Protein 4CVZ (pdb70)

InterPro domains:
  IPR001039 MHC class I alpha chain, alpha1 alpha2 domains [PR01638] (79-108)
  IPR001039 MHC class I alpha chain, alpha1 alpha2 domains [PR01638] (110-126)
  IPR001039 MHC class I alpha chain, alpha1 alpha2 domains [PR01638] (130-147)
  IPR001039 MHC class I alpha chain, alpha1 alpha2 domains [PR01638] (175-193)
  IPR003006 Immunoglobulin/major histocompatibility complex, conserved site [PS00290] (274-280)
  IPR003597 Immunoglobulin C1-set [PF07654] (217-283)
  IPR003597 Immunoglobulin C1-set [SM00407] (215-286)
  IPR007110 Immunoglobulin-like domain [PS50835] (203-282)
  IPR011161 MHC class I-like antigen recognition-like [PF00129] (23-197)
  IPR011162 MHC classes I/II-like antigen recognition protein [SSF54452] (21-196)
  IPR013783 Immunoglobulin-like fold [G3DSA:2.60.40.10] (200-289)
  IPR036179 Immunoglobulin-like domain superfamily [SSF48726] (212-293)
  IPR037055 MHC class I-like antigen recognition-like superfamily [G3DSA:3.30.500.10] (20-199)
  IPR050208 Antigen-presenting and immune regulatory MHC class I-related [PTHR16675] (13-325)

CATH classification: 3.30.500.10 (+1 more: 2.60.40.10)

Structure (mmCIF, N/CA/C/O backbone):
data_4CVZ
#
_entry.id   4CVZ
#
_cell.length_a   60.520
_cell.length_b   69.030
_cell.length_c   93.740
_cell.angle_alpha   90.00
_cell.angle_beta   90.00
_cell.angle_gamma   90.00
#
_symmetry.space_group_name_H-M   'P 21 21 21'
#
loop_
_entity.id
_entity.type
_entity.pdbx_description
1 polymer 'MAJOR HISTOCOMPATIBILITY COMPLEX CLASS I GLYCOPROTEIN HAPLOTYPE B21'
2 polymer BETA-2-MICROGLOBULIN
3 polymer PEPTIDE
4 non-polymer 1,2-ETHANEDIOL
5 water water
#
loop_
_atom_site.group_PDB
_atom_site.id
_atom_site.type_symbol
_atom_site.label_atom_id
_atom_site.label_alt_id
_atom_site.label_comp_id
_atom_site.label_asym_id
_atom_site.label_entity_id
_atom_site.label_seq_id
_atom_site.pdbx_PDB_ins_code
_atom_site.Cartn_x
_atom_site.Cartn_y
_atom_site.Cartn_z
_atom_site.occupancy
_atom_site.B_iso_or_equiv
_atom_site.auth_seq_id
_atom_site.auth_comp_id
_atom_site.auth_asym_id
_atom_site.auth_atom_id
_atom_site.pdbx_PDB_model_num
ATOM 1 N N . LEU A 1 23 ? 19.960 -5.234 14.746 1.00 26.42 2 LEU A N 1
ATOM 2 C CA . LEU A 1 23 ? 20.284 -3.829 14.973 1.00 26.16 2 LEU A CA 1
ATOM 3 C C . LEU A 1 23 ? 21.523 -3.404 14.170 1.00 29.37 2 LEU A C 1
ATOM 4 O O . LEU A 1 23 ? 21.414 -2.525 13.312 1.00 29.14 2 LEU A O 1
ATOM 9 N N . HIS A 1 24 ? 22.686 -4.029 14.440 1.00 25.12 3 HIS A N 1
ATOM 10 C CA . HIS A 1 24 ? 23.946 -3.722 13.758 1.00 24.45 3 HIS A CA 1
ATOM 11 C C . HIS A 1 24 ? 24.398 -4.868 12.864 1.00 27.31 3 HIS A C 1
ATOM 12 O O . HIS A 1 24 ? 24.363 -6.027 13.283 1.00 26.80 3 HIS A O 1
ATOM 19 N N . THR A 1 25 ? 24.795 -4.545 11.617 1.00 23.27 4 THR A N 1
ATOM 20 C CA . THR A 1 25 ? 25.223 -5.529 10.617 1.00 22.81 4 THR A CA 1
ATOM 21 C C . THR A 1 25 ? 26.494 -5.116 9.870 1.00 25.90 4 THR A C 1
ATOM 22 O O . THR A 1 25 ? 26.690 -3.933 9.579 1.00 25.20 4 THR A O 1
ATOM 26 N N . LEU A 1 26 ? 27.341 -6.108 9.543 1.00 22.08 5 LEU A N 1
ATOM 27 C CA . LEU A 1 26 ? 28.559 -5.947 8.747 1.00 21.75 5 LEU A CA 1
ATOM 28 C C . LEU A 1 26 ? 28.425 -6.889 7.552 1.00 25.32 5 LEU A C 1
ATOM 29 O O . LEU A 1 26 ? 28.152 -8.074 7.743 1.00 24.76 5 LEU A O 1
ATOM 34 N N . ARG A 1 27 ? 28.548 -6.354 6.325 1.00 21.82 6 ARG A N 1
ATOM 35 C CA . ARG A 1 27 ? 28.394 -7.145 5.102 1.00 21.52 6 ARG A CA 1
ATOM 36 C C . ARG A 1 27 ? 29.506 -6.909 4.090 1.00 24.68 6 ARG A C 1
ATOM 37 O O . ARG A 1 27 ? 29.818 -5.761 3.776 1.00 24.25 6 ARG A O 1
ATOM 45 N N . TYR A 1 28 ? 30.082 -8.001 3.561 1.00 20.69 7 TYR A N 1
ATOM 46 C CA . TYR A 1 28 ? 31.106 -7.959 2.520 1.00 20.13 7 TYR A CA 1
ATOM 47 C C . TYR A 1 28 ? 30.552 -8.619 1.265 1.00 23.84 7 TYR A C 1
ATOM 48 O O . TYR A 1 28 ? 30.328 -9.831 1.236 1.00 23.29 7 TYR A O 1
ATOM 57 N N . ILE A 1 29 ? 30.256 -7.785 0.258 1.00 20.57 8 ILE A N 1
ATOM 58 C CA . ILE A 1 29 ? 29.651 -8.165 -1.019 1.00 20.46 8 ILE A CA 1
ATOM 59 C C . ILE A 1 29 ? 30.740 -8.299 -2.097 1.00 24.45 8 ILE A C 1
ATOM 60 O O . ILE A 1 29 ? 31.311 -7.293 -2.520 1.00 23.98 8 ILE A O 1
ATOM 65 N N . ARG A 1 30 ? 31.034 -9.547 -2.516 1.00 21.27 9 ARG A N 1
ATOM 66 C CA . ARG A 1 30 ? 32.050 -9.856 -3.532 1.00 21.18 9 ARG A CA 1
ATOM 67 C C . ARG A 1 30 ? 31.424 -10.422 -4.805 1.00 25.20 9 ARG A C 1
ATOM 68 O O . ARG A 1 30 ? 30.552 -11.291 -4.730 1.00 24.71 9 ARG A O 1
ATOM 76 N N . THR A 1 31 ? 31.894 -9.948 -5.974 1.00 21.98 10 THR A N 1
ATOM 77 C CA . THR A 1 31 ? 31.416 -10.393 -7.285 1.00 21.86 10 THR A CA 1
ATOM 78 C C . THR A 1 31 ? 32.587 -10.661 -8.235 1.00 25.80 10 THR A C 1
ATOM 79 O O . THR A 1 31 ? 33.442 -9.794 -8.414 1.00 25.25 10 THR A O 1
ATOM 83 N N . ALA A 1 32 ? 32.607 -11.859 -8.849 1.00 22.67 11 ALA A N 1
ATOM 84 C CA . ALA A 1 32 ? 33.603 -12.288 -9.834 1.00 22.59 11 ALA A CA 1
ATOM 85 C C . ALA A 1 32 ? 32.858 -12.572 -11.143 1.00 26.88 11 ALA A C 1
ATOM 86 O O . ALA A 1 32 ? 31.961 -13.419 -11.169 1.00 26.37 11 ALA A O 1
ATOM 88 N N . MET A 1 33 ? 33.192 -11.826 -12.212 1.00 23.89 12 MET A N 1
ATOM 89 C CA . MET A 1 33 ? 32.513 -11.922 -13.510 1.00 24.01 12 MET A CA 1
ATOM 90 C C . MET A 1 33 ? 33.422 -12.315 -14.672 1.00 28.86 12 MET A C 1
ATOM 91 O O . MET A 1 33 ? 34.597 -11.946 -14.695 1.00 28.55 12 MET A O 1
ATOM 96 N N . THR A 1 34 ? 32.851 -13.030 -15.660 1.00 25.93 13 THR A N 1
ATOM 97 C CA . THR A 1 34 ? 33.540 -13.443 -16.887 1.00 26.03 13 THR A CA 1
ATOM 98 C C . THR A 1 34 ? 33.270 -12.403 -17.978 1.00 31.04 13 THR A C 1
ATOM 99 O O . THR A 1 34 ? 34.160 -12.096 -18.771 1.00 30.67 13 THR A O 1
ATOM 103 N N . ASP A 1 35 ? 32.033 -11.864 -18.002 1.00 28.52 14 ASP A N 1
ATOM 104 C CA . ASP A 1 35 ? 31.573 -10.853 -18.952 1.00 28.77 14 ASP A CA 1
ATOM 105 C C . ASP A 1 35 ? 31.020 -9.624 -18.183 1.00 33.51 14 ASP A C 1
ATOM 106 O O . ASP A 1 35 ? 29.805 -9.514 -17.983 1.00 33.18 14 ASP A O 1
ATOM 111 N N . PRO A 1 36 ? 31.899 -8.702 -17.711 1.00 30.54 15 PRO A N 1
ATOM 112 C CA . PRO A 1 36 ? 31.400 -7.547 -16.942 1.00 30.50 15 PRO A CA 1
ATOM 113 C C . PRO A 1 36 ? 30.794 -6.408 -17.769 1.00 34.58 15 PRO A C 1
ATOM 114 O O . PRO A 1 36 ? 29.810 -5.805 -17.342 1.00 34.09 15 PRO A O 1
ATOM 118 N N . GLY A 1 37 ? 31.391 -6.120 -18.924 1.00 31.30 16 GLY A N 1
ATOM 119 C CA . GLY A 1 37 ? 30.967 -5.047 -19.816 1.00 31.05 16 GLY A CA 1
ATOM 120 C C . GLY A 1 37 ? 32.118 -4.152 -20.242 1.00 34.64 16 GLY A C 1
ATOM 121 O O . GLY A 1 37 ? 33.219 -4.273 -19.693 1.00 34.28 16 GLY A O 1
ATOM 122 N N . PRO A 1 38 ? 31.911 -3.235 -21.221 1.00 30.87 17 PRO A N 1
ATOM 123 C CA . PRO A 1 38 ? 33.027 -2.376 -21.660 1.00 30.50 17 PRO A CA 1
ATOM 124 C C . PRO A 1 38 ? 33.425 -1.292 -20.656 1.00 33.80 17 PRO A C 1
ATOM 125 O O . PRO A 1 38 ? 32.581 -0.513 -20.206 1.00 33.52 17 PRO A O 1
ATOM 129 N N . GLY A 1 39 ? 34.711 -1.279 -20.307 1.00 29.71 18 GLY A N 1
ATOM 130 C CA . GLY A 1 39 ? 35.303 -0.338 -19.360 1.00 29.19 18 GLY A CA 1
ATOM 131 C C . GLY A 1 39 ? 34.845 -0.522 -17.925 1.00 32.17 18 GLY A C 1
ATOM 132 O O . GLY A 1 39 ? 34.849 0.437 -17.148 1.00 31.64 18 GLY A O 1
ATOM 133 N N . LEU A 1 40 ? 34.449 -1.759 -17.566 1.00 27.98 19 LEU A N 1
ATOM 134 C CA . LEU A 1 40 ? 33.958 -2.117 -16.234 1.00 27.41 19 LEU A CA 1
ATOM 135 C C . LEU A 1 40 ? 34.811 -3.227 -15.589 1.00 30.39 19 LEU A C 1
ATOM 136 O O . LEU A 1 40 ? 35.247 -4.134 -16.303 1.00 30.08 19 LEU A O 1
ATOM 141 N N . PRO A 1 41 ? 35.061 -3.186 -14.253 1.00 26.11 20 PRO A N 1
ATOM 142 C CA . PRO A 1 41 ? 35.891 -4.237 -13.632 1.00 25.60 20 PRO A CA 1
ATOM 143 C C . PRO A 1 41 ? 35.189 -5.586 -13.486 1.00 28.66 20 PRO A C 1
ATOM 144 O O . PRO A 1 41 ? 33.990 -5.633 -13.210 1.00 28.30 20 PRO A O 1
ATOM 148 N N . TRP A 1 42 ? 35.942 -6.683 -13.673 1.00 24.59 21 TRP A N 1
ATOM 149 C CA . TRP A 1 42 ? 35.420 -8.045 -13.562 1.00 24.04 21 TRP A CA 1
ATOM 150 C C . TRP A 1 42 ? 35.230 -8.474 -12.101 1.00 26.67 21 TRP A C 1
ATOM 151 O O . TRP A 1 42 ? 34.365 -9.304 -11.820 1.00 25.92 21 TRP A O 1
ATOM 162 N N . PHE A 1 43 ? 36.058 -7.932 -11.183 1.00 22.55 22 PHE A N 1
ATOM 163 C CA . PHE A 1 43 ? 35.986 -8.229 -9.753 1.00 22.11 22 PHE A CA 1
ATOM 164 C C . PHE A 1 43 ? 35.672 -6.969 -8.950 1.00 25.82 22 PHE A C 1
ATOM 165 O O . PHE A 1 43 ? 36.352 -5.953 -9.106 1.00 25.12 22 PHE A O 1
ATOM 173 N N . VAL A 1 44 ? 34.625 -7.038 -8.106 1.00 22.46 23 VAL A N 1
ATOM 174 C CA . VAL A 1 44 ? 34.161 -5.935 -7.255 1.00 22.19 23 VAL A CA 1
ATOM 175 C C . VAL A 1 44 ? 33.902 -6.457 -5.832 1.00 25.55 23 VAL A C 1
ATOM 176 O O . VAL A 1 44 ? 33.166 -7.431 -5.661 1.00 25.09 23 VAL A O 1
ATOM 180 N N . ASP A 1 45 ? 34.506 -5.804 -4.822 1.00 21.73 24 ASP A N 1
ATOM 181 C CA . ASP A 1 45 ? 34.313 -6.127 -3.408 1.00 21.34 24 ASP A CA 1
ATOM 182 C C . ASP A 1 45 ? 33.931 -4.859 -2.645 1.00 24.59 24 ASP A C 1
ATOM 183 O O . ASP A 1 45 ? 34.701 -3.896 -2.622 1.00 24.21 24 ASP A O 1
ATOM 188 N N . VAL A 1 46 ? 32.733 -4.857 -2.041 1.00 20.52 25 VAL A N 1
ATOM 189 C CA . VAL A 1 46 ? 32.211 -3.706 -1.299 1.00 20.04 25 VAL A CA 1
ATOM 190 C C . VAL A 1 46 ? 31.765 -4.076 0.121 1.00 23.20 25 VAL A C 1
ATOM 191 O O . VAL A 1 46 ? 31.138 -5.116 0.329 1.00 22.71 25 VAL A O 1
ATOM 195 N N . GLY A 1 47 ? 32.105 -3.209 1.074 1.00 19.23 26 GLY A N 1
ATOM 196 C CA . GLY A 1 47 ? 31.773 -3.368 2.485 1.00 18.87 26 GLY A CA 1
ATOM 197 C C . GLY A 1 47 ? 30.645 -2.463 2.935 1.00 22.38 26 GLY A C 1
ATOM 198 O O . GLY A 1 47 ? 30.553 -1.316 2.488 1.00 21.84 26 GLY A O 1
ATOM 199 N N . TYR A 1 48 ? 29.790 -2.969 3.845 1.00 18.81 27 TYR A N 1
ATOM 200 C CA . TYR A 1 48 ? 28.639 -2.239 4.379 1.00 18.52 27 TYR A CA 1
ATOM 201 C C . TYR A 1 48 ? 28.526 -2.340 5.899 1.00 22.98 27 TYR A C 1
ATOM 202 O O . TYR A 1 48 ? 28.683 -3.427 6.460 1.00 22.37 27 TYR A O 1
ATOM 211 N N . VAL A 1 49 ? 28.224 -1.205 6.555 1.00 20.23 28 VAL A N 1
ATOM 212 C CA . VAL A 1 49 ? 27.989 -1.107 8.000 1.00 20.30 28 VAL A CA 1
ATOM 213 C C . VAL A 1 49 ? 26.574 -0.537 8.154 1.00 24.86 28 VAL A C 1
ATOM 214 O O . VAL A 1 49 ? 26.332 0.612 7.773 1.00 24.49 28 VAL A O 1
ATOM 218 N N . ASP A 1 50 ? 25.637 -1.371 8.662 1.00 21.89 29 ASP A N 1
ATOM 219 C CA . ASP A 1 50 ? 24.210 -1.063 8.858 1.00 21.87 29 ASP A CA 1
ATOM 220 C C . ASP A 1 50 ? 23.510 -0.668 7.532 1.00 25.95 29 ASP A C 1
ATOM 221 O O . ASP A 1 50 ? 22.592 0.160 7.521 1.00 25.34 29 ASP A O 1
ATOM 226 N N . GLY A 1 51 ? 23.956 -1.291 6.438 1.00 22.78 30 GLY A N 1
ATOM 227 C CA . GLY A 1 51 ? 23.441 -1.070 5.091 1.00 22.62 30 GLY A CA 1
ATOM 228 C C . GLY A 1 51 ? 24.065 0.098 4.351 1.00 26.42 30 GLY A C 1
ATOM 229 O O . GLY A 1 51 ? 23.644 0.409 3.234 1.00 26.01 30 GLY A O 1
ATOM 230 N N . GLU A 1 52 ? 25.073 0.754 4.963 1.00 22.99 31 GLU A N 1
ATOM 231 C CA . GLU A 1 52 ? 25.763 1.908 4.379 1.00 22.79 31 GLU A CA 1
ATOM 232 C C . GLU A 1 52 ? 27.188 1.568 3.953 1.00 26.41 31 GLU A C 1
ATOM 233 O O . GLU A 1 52 ? 27.947 0.995 4.737 1.00 25.87 31 GLU A O 1
ATOM 239 N N . LEU A 1 53 ? 27.544 1.936 2.707 1.00 22.91 32 LEU A N 1
ATOM 240 C CA . LEU A 1 53 ? 28.851 1.705 2.088 1.00 22.68 32 LEU A CA 1
ATOM 241 C C . LEU A 1 53 ? 29.977 2.451 2.818 1.00 26.35 32 LEU A C 1
ATOM 242 O O . LEU A 1 53 ? 29.844 3.645 3.096 1.00 26.04 32 LEU A O 1
ATOM 247 N N . PHE A 1 54 ? 31.078 1.738 3.123 1.00 22.54 33 PHE A N 1
ATOM 248 C CA . PHE A 1 54 ? 32.246 2.287 3.821 1.00 22.25 33 PHE A CA 1
ATOM 249 C C . PHE A 1 54 ? 33.569 1.804 3.210 1.00 26.47 33 PHE A C 1
ATOM 250 O O . PHE A 1 54 ? 34.575 2.507 3.292 1.00 26.11 33 PHE A O 1
ATOM 258 N N . MET A 1 55 ? 33.560 0.595 2.623 1.00 23.29 34 MET A N 1
ATOM 259 C CA . MET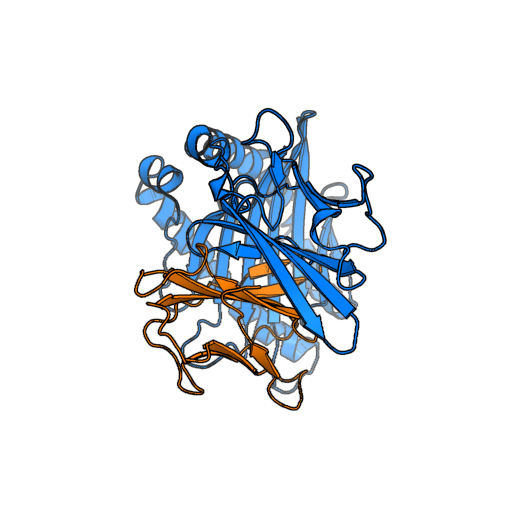 A 1 55 ? 34.721 -0.054 2.017 1.00 23.12 34 MET A CA 1
ATOM 260 C C . MET A 1 55 ? 34.453 -0.346 0.534 1.00 26.76 34 MET A C 1
ATOM 261 O O . MET A 1 55 ? 33.340 -0.735 0.175 1.00 26.17 34 MET A O 1
ATOM 266 N N . HIS A 1 56 ? 35.480 -0.163 -0.318 1.00 23.42 35 HIS A N 1
ATOM 267 C CA . HIS A 1 56 ? 35.389 -0.410 -1.758 1.00 23.25 35 HIS A CA 1
ATOM 268 C C . HIS A 1 56 ? 36.691 -0.943 -2.364 1.00 26.60 35 HIS A C 1
ATOM 269 O O . HIS A 1 56 ? 37.778 -0.482 -2.011 1.00 26.07 35 HIS A O 1
ATOM 276 N N . TYR A 1 57 ? 36.558 -1.908 -3.292 1.00 23.03 36 TYR A N 1
ATOM 277 C CA . TYR A 1 57 ? 37.647 -2.535 -4.043 1.00 22.73 36 TYR A CA 1
ATOM 278 C C . TYR A 1 57 ? 37.154 -2.960 -5.429 1.00 26.60 36 TYR A C 1
ATOM 279 O O . TYR A 1 57 ? 36.042 -3.475 -5.563 1.00 25.96 36 TYR A O 1
ATOM 288 N N . ASN A 1 58 ? 38.007 -2.772 -6.448 1.00 23.66 37 ASN A N 1
ATOM 289 C CA . ASN A 1 58 ? 37.764 -3.188 -7.830 1.00 23.70 37 ASN A CA 1
ATOM 290 C C . ASN A 1 58 ? 39.067 -3.682 -8.471 1.00 27.81 37 ASN A C 1
ATOM 291 O O . ASN A 1 58 ? 40.152 -3.275 -8.044 1.00 27.37 37 ASN A O 1
ATOM 296 N N . SER A 1 59 ? 38.960 -4.574 -9.476 1.00 24.63 38 SER A N 1
ATOM 297 C CA . SER A 1 59 ? 40.107 -5.170 -10.174 1.00 24.50 38 SER A CA 1
ATOM 298 C C . SER A 1 59 ? 40.928 -4.178 -11.021 1.00 28.72 38 SER A C 1
ATOM 299 O O . SER A 1 59 ? 42.070 -4.486 -11.371 1.00 28.34 38 SER A O 1
ATOM 302 N N . THR A 1 60 ? 40.364 -2.994 -11.331 1.00 25.51 39 THR A N 1
ATOM 303 C CA . THR A 1 60 ? 41.042 -1.953 -12.111 1.00 25.37 39 THR A CA 1
ATOM 304 C C . THR A 1 60 ? 41.977 -1.124 -11.213 1.00 29.17 39 THR A C 1
ATOM 305 O O . THR A 1 60 ? 43.145 -0.939 -11.557 1.00 28.87 39 THR A O 1
ATOM 309 N N . ALA A 1 61 ? 41.462 -0.639 -10.065 1.00 25.53 40 ALA A N 1
ATOM 310 C CA . ALA A 1 61 ? 42.214 0.171 -9.102 1.00 25.24 40 ALA A CA 1
ATOM 311 C C . ALA A 1 61 ? 43.194 -0.657 -8.267 1.00 28.80 40 ALA A C 1
ATOM 312 O O . ALA A 1 61 ? 44.270 -0.157 -7.933 1.00 28.37 40 ALA A O 1
ATOM 314 N N . ARG A 1 62 ? 42.811 -1.912 -7.924 1.00 25.12 41 ARG A N 1
ATOM 315 C CA . ARG A 1 62 ? 43.582 -2.883 -7.127 1.00 24.78 41 ARG A CA 1
ATOM 316 C C . ARG A 1 62 ? 43.939 -2.370 -5.708 1.00 28.37 41 ARG A C 1
ATOM 317 O O . ARG A 1 62 ? 44.971 -2.758 -5.151 1.00 27.99 41 ARG A O 1
ATOM 325 N N . ARG A 1 63 ? 43.064 -1.527 -5.118 1.00 24.68 42 ARG A N 1
ATOM 326 C CA . ARG A 1 63 ? 43.256 -0.954 -3.782 1.00 24.41 42 ARG A CA 1
ATOM 327 C C . ARG A 1 63 ? 41.958 -0.880 -2.974 1.00 27.98 42 ARG A C 1
ATOM 328 O O . ARG A 1 63 ? 40.901 -0.572 -3.529 1.00 27.63 42 ARG A O 1
ATOM 336 N N . ALA A 1 64 ? 42.055 -1.135 -1.655 1.00 24.23 43 ALA A N 1
ATOM 337 C CA . ALA A 1 64 ? 40.937 -1.048 -0.713 1.00 23.88 43 ALA A CA 1
ATOM 338 C C . ALA A 1 64 ? 40.898 0.395 -0.202 1.00 27.45 43 ALA A C 1
ATOM 339 O O . ALA A 1 64 ? 41.855 0.848 0.433 1.00 26.87 43 ALA A O 1
ATOM 341 N N . VAL A 1 65 ? 39.821 1.134 -0.533 1.00 23.93 44 VAL A N 1
ATOM 342 C CA . VAL A 1 65 ? 39.691 2.556 -0.189 1.00 23.68 44 VAL A CA 1
ATOM 343 C C . VAL A 1 65 ? 38.455 2.887 0.682 1.00 27.35 44 VAL A C 1
ATOM 344 O O . VAL A 1 65 ? 37.404 2.265 0.500 1.00 26.83 44 VAL A O 1
ATOM 348 N N . PRO A 1 66 ? 38.545 3.896 1.592 1.00 23.87 45 PRO A N 1
ATOM 349 C CA . PRO A 1 66 ? 37.358 4.277 2.384 1.00 23.63 45 PRO A CA 1
ATOM 350 C C . PRO A 1 66 ? 36.316 5.010 1.539 1.00 27.27 45 PRO A C 1
ATOM 351 O O . PRO A 1 66 ? 36.668 5.609 0.520 1.00 26.62 45 PRO A O 1
ATOM 355 N N . ARG A 1 67 ? 35.039 4.965 1.960 1.00 23.80 46 ARG A N 1
ATOM 356 C CA . ARG A 1 67 ? 33.946 5.625 1.238 1.00 23.61 46 ARG A CA 1
ATOM 357 C C . ARG A 1 67 ? 33.215 6.676 2.079 1.00 27.32 46 ARG A C 1
ATOM 358 O O . ARG A 1 67 ? 32.513 7.522 1.521 1.00 27.03 46 ARG A O 1
ATOM 366 N N . THR A 1 68 ? 33.396 6.633 3.411 1.00 23.68 47 THR A N 1
ATOM 367 C CA . THR A 1 68 ? 32.809 7.591 4.352 1.00 23.34 47 THR A CA 1
ATOM 368 C C . THR A 1 68 ? 33.904 8.287 5.160 1.00 26.84 47 THR A C 1
ATOM 369 O O . THR A 1 68 ? 35.009 7.753 5.289 1.00 26.37 47 THR A O 1
ATOM 373 N N . GLU A 1 69 ? 33.604 9.487 5.686 1.00 23.09 48 GLU A N 1
ATOM 374 C CA . GLU A 1 69 ? 34.550 10.281 6.473 1.00 22.72 48 GLU A CA 1
ATOM 375 C C . GLU A 1 69 ? 34.843 9.688 7.852 1.00 26.07 48 GLU A C 1
ATOM 376 O O . GLU A 1 69 ? 35.950 9.873 8.358 1.00 25.74 48 GLU A O 1
ATOM 382 N N . TRP A 1 70 ? 33.870 8.971 8.451 1.00 22.16 49 TRP A N 1
ATOM 383 C CA . TRP A 1 70 ? 34.033 8.364 9.775 1.00 21.83 49 TRP A CA 1
ATOM 384 C C . TRP A 1 70 ? 34.998 7.172 9.789 1.00 25.33 49 TRP A C 1
ATOM 385 O O . TRP A 1 70 ? 35.645 6.943 10.812 1.00 24.96 49 TRP A O 1
ATOM 396 N N . ILE A 1 71 ? 35.110 6.425 8.673 1.00 21.62 50 ILE A N 1
ATOM 397 C CA . ILE A 1 71 ? 36.026 5.282 8.601 1.00 21.35 50 ILE A CA 1
ATOM 398 C C . ILE A 1 71 ? 37.470 5.748 8.304 1.00 25.02 50 ILE A C 1
ATOM 399 O O . ILE A 1 71 ? 38.401 5.231 8.919 1.00 24.53 50 ILE A O 1
ATOM 404 N N . ALA A 1 72 ? 37.643 6.736 7.402 1.00 21.56 51 ALA A N 1
ATOM 405 C CA . ALA A 1 72 ? 38.948 7.282 7.011 1.00 21.32 51 ALA A CA 1
ATOM 406 C C . ALA A 1 72 ? 39.669 8.009 8.150 1.00 25.18 51 ALA A C 1
ATOM 407 O O . ALA A 1 72 ? 40.890 7.890 8.266 1.00 24.80 51 ALA A O 1
ATOM 409 N N . ALA A 1 73 ? 38.918 8.755 8.980 1.00 21.79 52 ALA A N 1
ATOM 410 C CA . ALA A 1 73 ? 39.455 9.517 10.110 1.00 21.65 52 ALA A CA 1
ATOM 411 C C . ALA A 1 73 ? 39.803 8.638 11.317 1.00 25.62 52 ALA A C 1
ATOM 412 O O . ALA A 1 73 ? 40.614 9.047 12.150 1.00 25.42 52 ALA A O 1
ATOM 414 N N . ASN A 1 74 ? 39.196 7.441 11.413 1.00 22.08 53 ASN A N 1
ATOM 415 C CA . ASN A 1 74 ? 39.416 6.525 12.532 1.00 21.91 53 ASN A CA 1
ATOM 416 C C . ASN A 1 74 ? 40.360 5.352 12.215 1.00 26.06 53 ASN A C 1
ATOM 417 O O . ASN A 1 74 ? 40.722 4.603 13.128 1.00 25.68 53 ASN A O 1
ATOM 422 N N . THR A 1 75 ? 40.783 5.209 10.942 1.00 22.82 54 THR A N 1
ATOM 423 C CA . THR A 1 75 ? 41.717 4.158 10.520 1.00 22.74 54 THR A CA 1
ATOM 424 C C . THR A 1 75 ? 42.962 4.759 9.868 1.00 26.96 54 THR A C 1
ATOM 425 O O . THR A 1 75 ? 42.865 5.775 9.175 1.00 26.64 54 THR A O 1
ATOM 429 N N . ASP A 1 76 ? 44.126 4.121 10.081 1.00 23.66 55 ASP A N 1
ATOM 430 C CA . ASP A 1 76 ? 45.398 4.545 9.492 1.00 23.51 55 ASP A CA 1
ATOM 431 C C . ASP A 1 76 ? 45.642 3.830 8.149 1.00 27.24 55 ASP A C 1
ATOM 432 O O . ASP A 1 76 ? 44.790 3.053 7.709 1.00 26.70 55 ASP A O 1
ATOM 437 N N . GLN A 1 77 ? 46.789 4.106 7.494 1.00 23.76 56 GLN A N 1
ATOM 438 C CA . GLN A 1 77 ? 47.164 3.504 6.210 1.00 23.57 56 GLN A CA 1
ATOM 439 C C . GLN A 1 77 ? 47.474 2.008 6.344 1.00 27.52 56 GLN A C 1
ATOM 440 O O . GLN A 1 77 ? 47.229 1.252 5.402 1.00 27.12 56 GLN A O 1
ATOM 446 N N . GLN A 1 78 ? 47.995 1.587 7.518 1.00 24.14 57 GLN A N 1
ATOM 447 C CA . GLN A 1 78 ? 48.337 0.195 7.838 1.00 23.94 57 GLN A CA 1
ATOM 448 C C . GLN A 1 78 ? 47.105 -0.717 7.795 1.00 27.41 57 GLN A C 1
ATOM 449 O O . GLN A 1 78 ? 47.230 -1.891 7.439 1.00 27.05 57 GLN A O 1
ATOM 455 N N . TYR A 1 79 ? 45.920 -0.166 8.142 1.00 23.50 58 TYR A N 1
ATOM 456 C CA . TYR A 1 79 ? 44.630 -0.858 8.118 1.00 23.05 58 TYR A CA 1
ATOM 457 C C . TYR A 1 79 ? 44.237 -1.170 6.667 1.00 26.45 58 TYR A C 1
ATOM 458 O O . TYR A 1 79 ? 43.896 -2.313 6.360 1.00 25.93 58 TYR A O 1
ATOM 467 N N . TRP A 1 80 ? 44.283 -0.150 5.786 1.00 22.78 59 TRP A N 1
ATOM 468 C CA . TRP A 1 80 ? 43.918 -0.265 4.372 1.00 22.55 59 TRP A CA 1
ATOM 469 C C . TRP A 1 80 ? 44.924 -1.076 3.548 1.00 26.24 59 TRP A C 1
ATOM 470 O O . TRP A 1 80 ? 44.553 -1.594 2.494 1.00 25.71 59 TRP A O 1
ATOM 481 N N . ASP A 1 81 ? 46.174 -1.219 4.041 1.00 22.74 60 ASP A N 1
ATOM 482 C CA . ASP A 1 81 ? 47.214 -2.019 3.387 1.00 22.53 60 ASP A CA 1
ATOM 483 C C . ASP A 1 81 ? 46.931 -3.508 3.576 1.00 26.25 60 ASP A C 1
ATOM 484 O O . ASP A 1 81 ? 47.080 -4.282 2.628 1.00 26.02 60 ASP A O 1
ATOM 489 N N . ARG A 1 82 ? 46.509 -3.899 4.800 1.00 22.34 61 ARG A N 1
ATOM 490 C CA . ARG A 1 82 ? 46.151 -5.272 5.164 1.00 21.93 61 ARG A CA 1
ATOM 491 C C . ARG A 1 82 ? 44.875 -5.687 4.416 1.00 25.42 61 ARG A C 1
ATOM 492 O O . ARG A 1 82 ? 44.760 -6.842 4.004 1.00 24.91 61 ARG A O 1
ATOM 500 N N . GLU A 1 83 ? 43.932 -4.740 4.236 1.00 21.83 62 GLU A N 1
ATOM 501 C CA . GLU A 1 83 ? 42.677 -4.967 3.518 1.00 21.58 62 GLU A CA 1
ATOM 502 C C . GLU A 1 83 ? 42.924 -5.137 2.018 1.00 25.45 62 GLU A C 1
ATOM 503 O O . GLU A 1 83 ? 42.226 -5.923 1.385 1.00 24.94 62 GLU A O 1
ATOM 509 N N . THR A 1 84 ? 43.925 -4.425 1.457 1.00 22.31 63 THR A N 1
ATOM 510 C CA . THR A 1 84 ? 44.288 -4.509 0.038 1.00 22.16 63 THR A CA 1
ATOM 511 C C . THR A 1 84 ? 44.851 -5.895 -0.307 1.00 26.50 63 THR A C 1
ATOM 512 O O . THR A 1 84 ? 44.337 -6.533 -1.223 1.00 26.07 63 THR A O 1
ATOM 516 N N . GLN A 1 85 ? 45.877 -6.361 0.441 1.00 23.50 64 GLN A N 1
ATOM 517 C CA . GLN A 1 85 ? 46.533 -7.659 0.229 1.00 23.60 64 GLN A CA 1
ATOM 518 C C . GLN A 1 85 ? 45.604 -8.868 0.454 1.00 27.76 64 GLN A C 1
ATOM 519 O O . GLN A 1 85 ? 45.790 -9.894 -0.202 1.00 27.41 64 GLN A O 1
ATOM 525 N N . ILE A 1 86 ? 44.608 -8.742 1.358 1.00 24.51 65 ILE A N 1
ATOM 526 C CA . ILE A 1 86 ? 43.651 -9.812 1.653 1.00 24.36 65 ILE A CA 1
ATOM 527 C C . ILE A 1 86 ? 42.606 -9.933 0.520 1.00 27.76 65 ILE A C 1
ATOM 528 O O . ILE A 1 86 ? 42.217 -11.052 0.178 1.00 27.41 65 ILE A O 1
ATOM 533 N N . VAL A 1 87 ? 42.188 -8.794 -0.078 1.00 23.80 66 VAL A N 1
ATOM 534 C CA . VAL A 1 87 ? 41.213 -8.780 -1.175 1.00 23.41 66 VAL A CA 1
ATOM 535 C C . VAL A 1 87 ? 41.913 -9.041 -2.529 1.00 26.97 66 VAL A C 1
ATOM 536 O O . VAL A 1 87 ? 41.286 -9.608 -3.427 1.00 26.46 66 VAL A O 1
ATOM 540 N N . GLN A 1 88 ? 43.216 -8.681 -2.657 1.00 23.49 67 GLN A N 1
ATOM 541 C CA . GLN A 1 88 ? 44.013 -8.952 -3.866 1.00 23.31 67 GLN A CA 1
ATOM 542 C C . GLN A 1 88 ? 44.158 -10.469 -4.046 1.00 27.23 67 GLN A C 1
ATOM 543 O O . GLN A 1 88 ? 44.118 -10.964 -5.174 1.00 26.78 67 GLN A O 1
ATOM 549 N N . GLY A 1 89 ? 44.288 -11.177 -2.921 1.00 23.80 68 GLY A N 1
ATOM 550 C CA . GLY A 1 89 ? 44.360 -12.631 -2.863 1.00 23.58 68 GLY A CA 1
ATOM 551 C C . GLY A 1 89 ? 43.006 -13.243 -3.160 1.00 27.20 68 GLY A C 1
ATOM 552 O O . GLY A 1 89 ? 42.924 -14.241 -3.879 1.00 26.81 68 GLY A O 1
ATOM 553 N N . SER A 1 90 ? 41.928 -12.614 -2.631 1.00 23.53 69 SER A N 1
ATOM 554 C CA . SER A 1 90 ? 40.528 -13.013 -2.831 1.00 23.18 69 SER A CA 1
ATOM 555 C C . SER A 1 90 ? 40.138 -12.874 -4.307 1.00 26.68 69 SER A C 1
ATOM 556 O O . SER A 1 90 ? 39.341 -13.669 -4.805 1.00 26.16 69 SER A O 1
ATOM 559 N N . GLU A 1 91 ? 40.719 -11.870 -4.996 1.00 23.07 70 GLU A N 1
ATOM 560 C CA . GLU A 1 91 ? 40.532 -11.601 -6.422 1.00 22.76 70 GLU A CA 1
ATOM 561 C C . GLU A 1 91 ? 41.155 -12.747 -7.232 1.00 26.20 70 GLU A C 1
ATOM 562 O O . GLU A 1 91 ? 40.542 -13.214 -8.191 1.00 25.77 70 GLU A O 1
ATOM 568 N N . GLN A 1 92 ? 42.360 -13.205 -6.826 1.00 22.58 71 GLN A N 1
ATOM 569 C CA . GLN A 1 92 ? 43.098 -14.301 -7.457 1.00 22.34 71 GLN A CA 1
ATOM 570 C C . GLN A 1 92 ? 42.411 -15.653 -7.209 1.00 25.89 71 GLN A C 1
ATOM 571 O O . GLN A 1 92 ? 42.364 -16.481 -8.121 1.00 25.51 71 GLN A O 1
ATOM 577 N N . ILE A 1 93 ? 41.879 -15.867 -5.984 1.00 22.14 72 ILE A N 1
ATOM 578 C CA . ILE A 1 93 ? 41.165 -17.090 -5.596 1.00 21.83 72 ILE A CA 1
ATOM 579 C C . ILE A 1 93 ? 39.857 -17.219 -6.397 1.00 24.84 72 ILE A C 1
ATOM 580 O O . ILE A 1 93 ? 39.571 -18.297 -6.920 1.00 24.07 72 ILE A O 1
ATOM 585 N N . ASN A 1 94 ? 39.104 -16.109 -6.533 1.00 21.28 73 ASN A N 1
ATOM 586 C CA . ASN A 1 94 ? 37.852 -16.069 -7.293 1.00 21.08 73 ASN A CA 1
ATOM 587 C C . ASN A 1 94 ? 38.073 -16.139 -8.808 1.00 25.25 73 ASN A C 1
ATOM 588 O O . ASN A 1 94 ? 37.166 -16.556 -9.530 1.00 24.85 73 ASN A O 1
ATOM 593 N N . ARG A 1 95 ? 39.284 -15.763 -9.281 1.00 22.22 74 ARG A N 1
ATOM 594 C CA . ARG A 1 95 ? 39.692 -15.840 -10.689 1.00 22.10 74 ARG A CA 1
ATOM 595 C C . ARG A 1 95 ? 39.818 -17.323 -11.060 1.00 25.78 74 ARG A C 1
ATOM 596 O O . ARG A 1 95 ? 39.390 -17.726 -12.143 1.00 25.25 74 ARG A O 1
ATOM 604 N N . GLU A 1 96 ? 40.383 -18.129 -10.132 1.00 22.34 75 GLU A N 1
ATOM 605 C CA . GLU A 1 96 ? 40.565 -19.577 -10.252 1.00 22.14 75 GLU A CA 1
ATOM 606 C C . GLU A 1 96 ? 39.204 -20.270 -10.204 1.00 25.90 75 GLU A C 1
ATOM 607 O O . GLU A 1 96 ? 38.953 -21.159 -11.017 1.00 25.56 75 GLU A O 1
ATOM 613 N N . ASN A 1 97 ? 38.322 -19.835 -9.267 1.00 22.38 76 ASN A N 1
ATOM 614 C CA . ASN A 1 97 ? 36.963 -20.352 -9.058 1.00 22.17 76 ASN A CA 1
ATOM 615 C C . ASN A 1 97 ? 36.111 -20.323 -10.326 1.00 26.13 76 ASN A C 1
ATOM 616 O O . ASN A 1 97 ? 35.379 -21.278 -10.579 1.00 25.48 76 ASN A O 1
ATOM 621 N N . LEU A 1 98 ? 36.218 -19.236 -11.122 1.00 23.18 77 LEU A N 1
ATOM 622 C CA . LEU A 1 98 ? 35.498 -19.067 -12.390 1.00 23.29 77 LEU A CA 1
ATOM 623 C C . LEU A 1 98 ? 35.949 -20.112 -13.417 1.00 27.69 77 LEU A C 1
ATOM 624 O O . LEU A 1 98 ? 35.120 -20.622 -14.168 1.00 27.30 77 LEU A O 1
ATOM 629 N N . ASP A 1 99 ? 37.257 -20.436 -13.428 1.00 24.59 78 ASP A N 1
ATOM 630 C CA . ASP A 1 99 ? 37.863 -21.415 -14.331 1.00 24.53 78 ASP A CA 1
ATOM 631 C C . ASP A 1 99 ? 37.592 -22.855 -13.884 1.00 28.40 78 ASP A C 1
ATOM 632 O O . ASP A 1 99 ? 37.350 -23.714 -14.733 1.00 27.94 78 ASP A O 1
ATOM 637 N N . ILE A 1 100 ? 37.639 -23.113 -12.557 1.00 25.00 79 ILE A N 1
ATOM 638 C CA . ILE A 1 100 ? 37.403 -24.430 -11.948 1.00 24.84 79 ILE A CA 1
ATOM 639 C C . ILE A 1 100 ? 35.945 -24.881 -12.148 1.00 28.41 79 ILE A C 1
ATOM 640 O O . ILE A 1 100 ? 35.710 -26.002 -12.605 1.00 28.00 79 ILE A O 1
ATOM 645 N N . LEU A 1 101 ? 34.982 -23.999 -11.817 1.00 24.73 80 LEU A N 1
ATOM 646 C CA . LEU A 1 101 ? 33.545 -24.268 -11.914 1.00 24.39 80 LEU A CA 1
ATOM 647 C C . LEU A 1 101 ? 33.036 -24.403 -13.354 1.00 27.95 80 LEU A C 1
ATOM 648 O O . LEU A 1 101 ? 32.101 -25.169 -13.579 1.00 27.50 80 LEU A O 1
ATOM 653 N N . ARG A 1 102 ? 33.656 -23.697 -14.326 1.00 24.41 81 ARG A N 1
ATOM 654 C CA . ARG A 1 102 ? 33.279 -23.793 -15.743 1.00 24.16 81 ARG A CA 1
ATOM 655 C C . ARG A 1 102 ? 33.649 -25.160 -16.328 1.00 28.08 81 ARG A C 1
ATOM 656 O O . ARG A 1 102 ? 32.923 -25.674 -17.181 1.00 27.63 81 ARG A O 1
ATOM 664 N N . ARG A 1 103 ? 34.769 -25.747 -15.856 1.00 24.62 82 ARG A N 1
ATOM 665 C CA . ARG A 1 103 ? 35.251 -27.067 -16.272 1.00 24.37 82 ARG A CA 1
ATOM 666 C C . ARG A 1 103 ? 34.451 -28.168 -15.570 1.00 28.26 82 ARG A C 1
ATOM 667 O O . ARG A 1 103 ? 34.218 -29.224 -16.160 1.00 28.00 82 ARG A O 1
ATOM 675 N N . ARG A 1 104 ? 34.043 -27.915 -14.309 1.00 24.74 83 ARG A N 1
ATOM 676 C CA . ARG A 1 104 ? 33.266 -28.830 -13.469 1.00 24.35 83 ARG A CA 1
ATOM 677 C C . ARG A 1 104 ? 31.840 -29.002 -14.010 1.00 29.00 83 ARG A C 1
ATOM 678 O O . ARG A 1 104 ? 31.342 -30.127 -14.065 1.00 28.57 83 ARG A O 1
ATOM 686 N N . TYR A 1 105 ? 31.198 -27.885 -14.416 1.00 26.19 84 TYR A N 1
ATOM 687 C CA . TYR A 1 105 ? 29.846 -27.844 -14.983 1.00 26.26 84 TYR A CA 1
ATOM 688 C C . TYR A 1 105 ? 29.842 -28.210 -16.479 1.00 30.95 84 TYR A C 1
ATOM 689 O O . TYR A 1 105 ? 28.764 -28.411 -17.050 1.00 30.49 84 TYR A O 1
ATOM 698 N N . ASN A 1 106 ? 31.044 -28.276 -17.109 1.00 28.18 85 ASN A N 1
ATOM 699 C CA . ASN A 1 106 ? 31.277 -28.563 -18.534 1.00 28.34 85 ASN A CA 1
ATOM 700 C C . ASN A 1 106 ? 30.622 -27.504 -19.445 1.00 32.90 85 ASN A C 1
ATOM 701 O O . ASN A 1 106 ? 30.097 -27.826 -20.515 1.00 32.50 85 ASN A O 1
ATOM 706 N N . GLN A 1 107 ? 30.677 -26.231 -19.008 1.00 30.06 86 GLN A N 1
ATOM 707 C CA . GLN A 1 107 ? 30.109 -25.079 -19.712 1.00 30.14 86 GLN A CA 1
ATOM 708 C C . GLN A 1 107 ? 31.060 -24.528 -20.773 1.00 34.83 86 GLN A C 1
ATOM 709 O O . GLN A 1 107 ? 32.279 -24.539 -20.583 1.00 34.24 86 GLN A O 1
ATOM 715 N N . THR A 1 108 ? 30.490 -24.053 -21.892 1.00 32.18 87 THR A N 1
ATOM 716 C CA . THR A 1 108 ? 31.232 -23.521 -23.035 1.00 32.30 87 THR A CA 1
ATOM 717 C C . THR A 1 108 ? 30.971 -22.014 -23.205 1.00 36.68 87 THR A C 1
ATOM 718 O O . THR A 1 108 ? 29.942 -21.619 -23.763 1.00 36.39 87 THR A O 1
ATOM 722 N N . GLY A 1 109 ? 31.906 -21.205 -22.699 1.00 33.35 88 GLY A N 1
ATOM 723 C CA . GLY A 1 109 ? 31.876 -19.744 -22.754 1.00 33.16 88 GLY A CA 1
ATOM 724 C C . GLY A 1 109 ? 30.644 -19.089 -22.159 1.00 36.88 88 GLY A C 1
ATOM 725 O O . GLY A 1 109 ? 29.987 -19.662 -21.286 1.00 36.60 88 GLY A O 1
ATOM 726 N N . GLY A 1 110 ? 30.336 -17.888 -22.647 1.00 32.99 89 GLY A N 1
ATOM 727 C CA . GLY A 1 110 ? 29.184 -17.105 -22.213 1.00 32.42 89 GLY A CA 1
ATOM 728 C C . GLY A 1 110 ? 29.406 -16.321 -20.936 1.00 35.11 89 GLY A C 1
ATOM 729 O O . GLY A 1 110 ? 30.550 -16.065 -20.547 1.00 34.77 89 GLY A O 1
ATOM 730 N N . SER A 1 111 ? 28.299 -15.925 -20.282 1.00 30.59 90 SER A N 1
ATOM 731 C CA . SER A 1 111 ? 28.322 -15.157 -19.038 1.00 29.80 90 SER A CA 1
ATOM 732 C C . SER A 1 111 ? 28.210 -16.066 -17.816 1.00 31.82 90 SER A C 1
ATOM 733 O O . SER A 1 111 ? 27.267 -16.855 -17.716 1.00 31.31 90 SER A O 1
ATOM 736 N N . HIS A 1 112 ? 29.193 -15.967 -16.903 1.00 27.09 91 HIS A N 1
ATOM 737 C CA . HIS A 1 112 ? 29.256 -16.742 -15.661 1.00 26.41 91 HIS A CA 1
ATOM 738 C C . HIS A 1 112 ? 29.682 -15.860 -14.494 1.00 29.19 91 HIS A C 1
ATOM 739 O O . HIS A 1 112 ? 30.610 -15.058 -14.633 1.00 28.49 91 HIS A O 1
ATOM 746 N N . THR A 1 113 ? 28.988 -15.995 -13.351 1.00 25.19 92 THR A N 1
ATOM 747 C CA . THR A 1 113 ? 29.238 -15.171 -12.168 1.00 24.75 92 THR A CA 1
ATOM 748 C C . THR A 1 113 ? 29.416 -15.984 -10.884 1.00 27.72 92 THR A C 1
ATOM 749 O O . THR A 1 113 ? 28.701 -16.962 -10.662 1.00 27.47 92 THR A O 1
ATOM 753 N N . VAL A 1 114 ? 30.364 -15.549 -10.034 1.00 23.33 93 VAL A N 1
ATOM 754 C CA . VAL A 1 114 ? 30.647 -16.112 -8.713 1.00 22.69 93 VAL A CA 1
ATOM 755 C C . VAL A 1 114 ? 30.382 -14.984 -7.707 1.00 25.45 93 VAL A C 1
ATOM 756 O O . VAL A 1 114 ? 31.013 -13.926 -7.782 1.00 24.80 93 VAL A O 1
ATOM 760 N N . GLN A 1 115 ? 29.417 -15.200 -6.802 1.00 21.42 94 GLN A N 1
ATOM 761 C CA . GLN A 1 115 ? 29.025 -14.215 -5.792 1.00 21.06 94 GLN A CA 1
ATOM 762 C C . GLN A 1 115 ? 29.362 -14.708 -4.394 1.00 24.55 94 GLN A C 1
ATOM 763 O O . GLN A 1 115 ? 29.157 -15.883 -4.096 1.00 23.79 94 GLN A O 1
ATOM 769 N N . TRP A 1 116 ? 29.867 -13.809 -3.537 1.00 21.27 95 TRP A N 1
ATOM 770 C CA . TRP A 1 116 ? 30.216 -14.124 -2.152 1.00 21.17 95 TRP A CA 1
ATOM 771 C C . TRP A 1 116 ? 29.587 -13.140 -1.177 1.00 25.69 95 TRP A C 1
ATOM 772 O O . TRP A 1 116 ? 29.602 -11.929 -1.414 1.00 25.19 95 TRP A O 1
ATOM 783 N N . MET A 1 117 ? 29.044 -13.668 -0.074 1.00 22.87 96 MET A N 1
ATOM 784 C CA . MET A 1 117 ? 28.437 -12.875 0.988 1.00 22.92 96 MET A CA 1
ATOM 785 C C . MET A 1 117 ? 29.016 -13.323 2.325 1.00 26.19 96 MET A C 1
ATOM 786 O O . MET A 1 117 ? 28.938 -14.503 2.668 1.00 25.53 96 MET A O 1
ATOM 791 N N . SER A 1 118 ? 29.626 -12.381 3.057 1.00 22.80 97 SER A N 1
ATOM 792 C CA . SER A 1 118 ? 30.246 -12.626 4.358 1.00 22.71 97 SER A CA 1
ATOM 793 C C . SER A 1 118 ? 29.885 -11.525 5.348 1.00 27.07 97 SER A C 1
ATOM 794 O O . SER A 1 118 ? 29.633 -10.388 4.943 1.00 26.57 97 SER A O 1
ATOM 797 N N . GLY A 1 119 ? 29.866 -11.871 6.632 1.00 24.02 98 GLY A N 1
ATOM 798 C CA . GLY A 1 119 ? 29.559 -10.919 7.691 1.00 23.96 98 GLY A CA 1
ATOM 799 C C . GLY A 1 119 ? 28.835 -11.479 8.895 1.00 27.96 98 GLY A C 1
ATOM 800 O O . GLY A 1 119 ? 28.581 -12.684 8.979 1.00 27.32 98 GLY A O 1
ATOM 801 N N . CYS A 1 120 ? 28.495 -10.584 9.836 1.00 24.93 99 CYS A N 1
ATOM 802 C CA . CYS A 1 120 ? 27.828 -10.924 11.090 1.00 24.98 9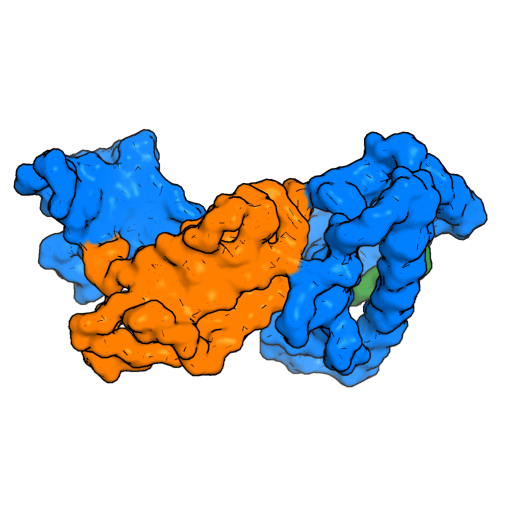9 CYS A CA 1
ATOM 803 C C . CYS A 1 120 ? 26.802 -9.877 11.520 1.00 29.21 99 CYS A C 1
ATOM 804 O O . CYS A 1 120 ? 26.942 -8.696 11.192 1.00 28.78 99 CYS A O 1
ATOM 807 N N . ASP A 1 121 ? 25.784 -10.317 12.281 1.00 26.16 100 ASP A N 1
ATOM 808 C CA . ASP A 1 121 ? 24.725 -9.460 12.814 1.00 26.10 100 ASP A CA 1
ATOM 809 C C . ASP A 1 121 ? 24.758 -9.461 14.340 1.00 30.03 100 ASP A C 1
ATOM 810 O O . ASP A 1 121 ? 24.740 -10.532 14.954 1.00 29.40 100 ASP A O 1
ATOM 815 N N . ILE A 1 122 ? 24.799 -8.266 14.950 1.00 26.96 101 ILE A N 1
ATOM 816 C CA . ILE A 1 122 ? 24.732 -8.130 16.404 1.00 26.95 101 ILE A CA 1
ATOM 817 C C . ILE A 1 122 ? 23.314 -7.635 16.690 1.00 31.19 101 ILE A C 1
ATOM 818 O O . ILE A 1 122 ? 23.017 -6.450 16.508 1.00 30.66 101 ILE A O 1
ATOM 823 N N . LEU A 1 123 ? 22.426 -8.569 17.062 1.00 28.13 102 LEU A N 1
ATOM 824 C CA . LEU A 1 123 ? 21.026 -8.283 17.367 1.00 28.10 102 LEU A CA 1
ATOM 825 C C . LEU A 1 123 ? 20.906 -7.469 18.648 1.00 31.93 102 LEU A C 1
ATOM 826 O O . LEU A 1 123 ? 21.773 -7.564 19.521 1.00 31.43 102 LEU A O 1
ATOM 831 N N . GLU A 1 124 ? 19.835 -6.658 18.748 1.00 28.65 103 GLU A N 1
ATOM 832 C CA . GLU A 1 124 ? 19.544 -5.781 19.889 1.00 28.49 103 GLU A CA 1
ATOM 833 C C . GLU A 1 124 ? 19.502 -6.522 21.239 1.00 32.17 103 GLU A C 1
ATOM 834 O O . GLU A 1 124 ? 19.854 -5.930 22.261 1.00 31.66 103 GLU A O 1
ATOM 840 N N . ASP A 1 125 ? 19.124 -7.818 21.230 1.00 28.65 104 ASP A N 1
ATOM 841 C CA . ASP A 1 125 ? 19.079 -8.662 22.426 1.00 28.44 104 ASP A CA 1
ATOM 842 C C . ASP A 1 125 ? 20.452 -9.258 22.801 1.00 32.17 104 ASP A C 1
ATOM 843 O O . ASP A 1 125 ? 20.584 -9.866 23.862 1.00 31.69 104 ASP A O 1
ATOM 848 N N . GLY A 1 126 ? 21.445 -9.081 21.927 1.00 28.69 105 GLY A N 1
ATOM 849 C CA . GLY A 1 126 ? 22.806 -9.567 22.137 1.00 28.47 105 GLY A CA 1
ATOM 850 C C . GLY A 1 126 ? 23.183 -10.830 21.386 1.00 32.11 105 GLY A C 1
ATOM 851 O O . GLY A 1 126 ? 24.324 -11.286 21.494 1.00 31.70 105 GLY A O 1
ATOM 852 N N . THR A 1 127 ? 22.234 -11.407 20.620 1.00 28.55 106 THR A N 1
ATOM 853 C CA . THR A 1 127 ? 22.447 -12.628 19.834 1.00 28.27 106 THR A CA 1
ATOM 854 C C . THR A 1 127 ? 23.323 -12.334 18.609 1.00 31.84 106 THR A C 1
ATOM 855 O O . THR A 1 127 ? 23.100 -11.343 17.910 1.00 31.25 106 THR A O 1
ATOM 859 N N . ILE A 1 128 ? 24.324 -13.197 18.366 1.00 28.29 107 ILE A N 1
ATOM 860 C CA . ILE A 1 128 ? 25.259 -13.082 17.247 1.00 27.97 107 ILE A CA 1
ATOM 861 C C . ILE A 1 128 ? 24.934 -14.129 16.174 1.00 31.16 107 ILE A C 1
ATOM 862 O O . ILE A 1 128 ? 24.894 -15.326 16.469 1.00 30.80 107 ILE A O 1
ATOM 867 N N . ARG A 1 129 ? 24.699 -13.665 14.935 1.00 27.21 108 ARG A N 1
ATOM 868 C CA . ARG A 1 129 ? 24.413 -14.517 13.780 1.00 26.77 108 ARG A CA 1
ATOM 869 C C . ARG A 1 129 ? 25.519 -14.333 12.743 1.00 29.59 108 ARG A C 1
ATOM 870 O O . ARG A 1 129 ? 25.812 -13.203 12.353 1.00 29.21 108 ARG A O 1
ATOM 878 N N . GLY A 1 130 ? 26.139 -15.439 12.341 1.00 25.26 109 GLY A N 1
ATOM 879 C CA . GLY A 1 130 ? 27.226 -15.446 11.367 1.00 24.58 109 GLY A CA 1
ATOM 880 C C . GLY A 1 130 ? 26.818 -16.013 10.025 1.00 27.30 109 GLY A C 1
ATOM 881 O O . GLY A 1 130 ? 26.069 -16.993 9.969 1.00 26.99 109 GLY A O 1
ATOM 882 N N . TYR A 1 131 ? 27.299 -15.390 8.930 1.00 22.88 110 TYR A N 1
ATOM 883 C CA . TYR A 1 131 ? 26.990 -15.821 7.565 1.00 22.39 110 TYR A CA 1
ATOM 884 C C . TYR A 1 131 ? 28.211 -15.806 6.647 1.00 24.20 110 TYR A C 1
ATOM 885 O O . TYR A 1 131 ? 28.987 -14.848 6.653 1.00 23.38 110 TYR A O 1
ATOM 894 N N . HIS A 1 132 ? 28.354 -16.870 5.840 1.00 19.63 111 HIS A N 1
ATOM 895 C CA . HIS A 1 132 ? 29.405 -17.047 4.837 1.00 18.87 111 HIS A CA 1
ATOM 896 C C . HIS A 1 132 ? 28.876 -18.000 3.766 1.00 21.66 111 HIS A C 1
ATOM 897 O O . HIS A 1 132 ? 28.926 -19.221 3.938 1.00 21.39 111 HIS A O 1
ATOM 904 N N . GLN A 1 133 ? 28.314 -17.433 2.685 1.00 17.37 112 GLN A N 1
ATOM 905 C CA . GLN A 1 133 ? 27.722 -18.213 1.598 1.00 16.89 112 GLN A CA 1
ATOM 906 C C . GLN A 1 133 ? 28.094 -17.706 0.201 1.00 20.21 112 GLN A C 1
ATOM 907 O O . GLN A 1 133 ? 28.410 -16.527 0.027 1.00 19.51 112 GLN A O 1
ATOM 913 N N . ALA A 1 134 ? 28.059 -18.621 -0.788 1.00 16.74 113 ALA A N 1
ATOM 914 C CA . ALA A 1 134 ? 28.389 -18.348 -2.185 1.00 16.53 113 ALA A CA 1
ATOM 915 C C . ALA A 1 134 ? 27.278 -18.745 -3.155 1.00 20.37 113 ALA A C 1
ATOM 916 O O . ALA A 1 134 ? 26.410 -19.551 -2.812 1.00 19.87 113 ALA A O 1
ATOM 918 N N . ALA A 1 135 ? 27.324 -18.182 -4.377 1.00 16.98 114 ALA A N 1
ATOM 919 C CA . ALA A 1 135 ? 26.368 -18.462 -5.445 1.00 16.87 114 ALA A CA 1
ATOM 920 C C . ALA A 1 135 ? 27.029 -18.464 -6.816 1.00 21.09 114 ALA A C 1
ATOM 921 O O . ALA A 1 135 ? 27.881 -17.617 -7.098 1.00 20.55 114 ALA A O 1
ATOM 923 N N . TYR A 1 136 ? 26.627 -19.419 -7.670 1.00 18.07 115 TYR A N 1
ATOM 924 C CA . TYR A 1 136 ? 27.120 -19.534 -9.040 1.00 18.11 115 TYR A CA 1
ATOM 925 C C . TYR A 1 136 ? 25.948 -19.388 -9.999 1.00 22.83 115 TYR A C 1
ATOM 926 O O . TYR A 1 136 ? 24.973 -20.137 -9.899 1.00 22.34 115 TYR A O 1
ATOM 935 N N . ASP A 1 137 ? 26.038 -18.386 -10.900 1.00 20.35 116 ASP A N 1
ATOM 936 C CA . ASP A 1 137 ? 25.027 -18.013 -11.900 1.00 20.62 116 ASP A CA 1
ATOM 937 C C . ASP A 1 137 ? 23.672 -17.644 -11.247 1.00 25.24 116 ASP A C 1
ATOM 938 O O . ASP A 1 137 ? 22.606 -18.036 -11.731 1.00 24.96 116 ASP A O 1
ATOM 943 N N . GLY A 1 138 ? 23.754 -16.884 -10.152 1.00 22.15 117 GLY A N 1
ATOM 944 C CA . GLY A 1 138 ? 22.609 -16.396 -9.388 1.00 22.16 117 GLY A CA 1
ATOM 945 C C . GLY A 1 138 ? 21.828 -17.441 -8.616 1.00 26.55 117 GLY A C 1
ATOM 946 O O . GLY A 1 138 ? 20.687 -17.185 -8.218 1.00 26.21 117 GLY A O 1
ATOM 947 N N . ARG A 1 139 ? 22.435 -18.619 -8.386 1.00 23.38 118 ARG A N 1
ATOM 948 C CA . ARG A 1 139 ? 21.817 -19.729 -7.661 1.00 23.36 118 ARG A CA 1
ATOM 949 C C . ARG A 1 139 ? 22.742 -20.206 -6.543 1.00 26.90 118 ARG A C 1
ATOM 950 O O . ARG A 1 139 ? 23.951 -20.307 -6.759 1.00 26.61 118 ARG A O 1
ATOM 958 N N . ASP A 1 140 ? 22.166 -20.502 -5.355 1.00 23.10 119 ASP A N 1
ATOM 959 C CA . ASP A 1 140 ? 22.873 -20.973 -4.156 1.00 22.76 119 ASP A CA 1
ATOM 960 C C . ASP A 1 140 ? 23.815 -22.145 -4.437 1.00 25.85 119 ASP A C 1
ATOM 961 O O . ASP A 1 140 ? 23.385 -23.168 -4.975 1.00 25.44 119 ASP A O 1
ATOM 966 N N . PHE A 1 141 ? 25.105 -21.968 -4.102 1.00 21.93 120 PHE A N 1
ATOM 967 C CA . PHE A 1 141 ? 26.152 -22.968 -4.311 1.00 21.54 120 PHE A CA 1
ATOM 968 C C . PHE A 1 141 ? 26.558 -23.610 -2.980 1.00 25.45 120 PHE A C 1
ATOM 969 O O . PHE A 1 141 ? 26.229 -24.774 -2.748 1.00 25.02 120 PHE A O 1
ATOM 977 N N . VAL A 1 142 ? 27.239 -22.849 -2.101 1.00 22.04 121 VAL A N 1
ATOM 978 C CA . VAL A 1 142 ? 27.669 -23.307 -0.772 1.00 21.88 121 VAL A CA 1
ATOM 979 C C . VAL A 1 142 ? 27.247 -22.324 0.321 1.00 25.74 121 VAL A C 1
ATOM 980 O O . VAL A 1 142 ? 27.135 -21.129 0.057 1.00 25.35 121 VAL A O 1
ATOM 984 N N . ALA A 1 143 ? 27.015 -22.832 1.543 1.00 22.36 122 ALA A N 1
ATOM 985 C CA . ALA A 1 143 ? 26.630 -22.029 2.704 1.00 22.23 122 ALA A CA 1
ATOM 986 C C . ALA A 1 143 ? 27.185 -22.654 3.979 1.00 26.20 122 ALA A C 1
ATOM 987 O O . ALA A 1 143 ? 26.959 -23.838 4.230 1.00 25.66 122 ALA A O 1
ATOM 989 N N . PHE A 1 144 ? 27.934 -21.871 4.770 1.00 23.05 123 PHE A N 1
ATOM 990 C CA . PHE A 1 144 ? 28.514 -22.368 6.015 1.00 23.09 123 PHE A CA 1
ATOM 991 C C . PHE A 1 144 ? 27.489 -22.371 7.143 1.00 28.08 123 PHE A C 1
ATOM 992 O O . PHE A 1 144 ? 26.846 -21.349 7.399 1.00 27.36 123 PHE A O 1
ATOM 1000 N N . ASP A 1 145 ? 27.340 -23.529 7.809 1.00 25.94 124 ASP A N 1
ATOM 1001 C CA . ASP A 1 145 ? 26.432 -23.708 8.939 1.00 26.41 124 ASP A CA 1
ATOM 1002 C C . ASP A 1 145 ? 27.253 -23.690 10.230 1.00 31.38 124 ASP A C 1
ATOM 1003 O O . ASP A 1 145 ? 27.948 -24.660 10.542 1.00 30.93 124 ASP A O 1
ATOM 1008 N N . LYS A 1 146 ? 27.206 -22.550 10.941 1.00 28.87 125 LYS A N 1
ATOM 1009 C CA . LYS A 1 146 ? 27.933 -22.272 12.184 1.00 29.15 125 LYS A CA 1
ATOM 1010 C C . LYS A 1 146 ? 27.601 -23.237 13.334 1.00 33.91 125 LYS A C 1
ATOM 1011 O O . LYS A 1 146 ? 28.495 -23.590 14.105 1.00 33.55 125 LYS A O 1
ATOM 1017 N N . GLY A 1 147 ? 26.335 -23.641 13.433 1.00 31.17 126 GLY A N 1
ATOM 1018 C CA . GLY A 1 147 ? 25.844 -24.544 14.471 1.00 31.33 126 GLY A CA 1
ATOM 1019 C C . GLY A 1 147 ? 26.350 -25.972 14.390 1.00 35.98 126 GLY A C 1
ATOM 1020 O O . GLY A 1 147 ? 26.419 -26.658 15.414 1.00 35.72 126 GLY A O 1
ATOM 1021 N N . THR A 1 148 ? 26.701 -26.434 13.173 1.00 32.90 127 THR A N 1
ATOM 1022 C CA . THR A 1 148 ? 27.193 -27.794 12.917 1.00 32.87 127 THR A CA 1
ATOM 1023 C C . THR A 1 148 ? 28.683 -27.802 12.503 1.00 37.04 127 THR A C 1
ATOM 1024 O O . THR A 1 148 ? 29.326 -28.854 12.564 1.00 36.84 127 THR A O 1
ATOM 1028 N N . MET A 1 149 ? 29.227 -26.622 12.113 1.00 33.48 128 MET A N 1
ATOM 1029 C CA . MET A 1 149 ? 30.607 -26.401 11.653 1.00 33.26 128 MET A CA 1
ATOM 1030 C C . MET A 1 149 ? 30.938 -27.231 10.399 1.00 36.03 128 MET A C 1
ATOM 1031 O O . MET A 1 149 ? 31.959 -27.923 10.344 1.00 35.55 128 MET A O 1
ATOM 1036 N N . THR A 1 150 ? 30.046 -27.155 9.395 1.00 31.80 129 THR A N 1
ATOM 1037 C CA . THR A 1 150 ? 30.157 -27.850 8.108 1.00 31.24 129 THR A CA 1
ATOM 1038 C C . THR A 1 150 ? 29.695 -26.944 6.966 1.00 34.10 129 THR A C 1
ATOM 1039 O O . THR A 1 150 ? 28.783 -26.134 7.152 1.00 33.48 129 THR A O 1
ATOM 1043 N N . LEU A 1 151 ? 30.320 -27.090 5.785 1.00 29.98 130 LEU A N 1
ATOM 1044 C CA . LEU A 1 151 ? 29.958 -26.323 4.596 1.00 29.42 130 LEU A CA 1
ATOM 1045 C C . LEU A 1 151 ? 28.868 -27.092 3.846 1.00 32.87 130 LEU A C 1
ATOM 1046 O O . LEU A 1 151 ? 29.116 -28.197 3.357 1.00 32.53 130 LEU A O 1
ATOM 1051 N N . THR A 1 152 ? 27.651 -26.528 3.809 1.00 28.99 131 THR A N 1
ATOM 1052 C CA . THR A 1 152 ? 26.490 -27.137 3.160 1.00 28.61 131 THR A CA 1
ATOM 1053 C C . THR A 1 152 ? 26.538 -26.934 1.644 1.00 32.02 131 THR A C 1
ATOM 1054 O O . THR A 1 152 ? 26.632 -25.799 1.176 1.00 31.54 131 THR A O 1
ATOM 1058 N N . ALA A 1 153 ? 26.474 -28.042 0.890 1.00 28.30 132 ALA A N 1
ATOM 1059 C CA . ALA A 1 153 ? 26.470 -28.049 -0.571 1.00 27.86 132 ALA A CA 1
ATOM 1060 C C . ALA A 1 153 ? 25.018 -28.072 -1.064 1.00 31.01 132 ALA A C 1
ATOM 1061 O O . ALA A 1 153 ? 24.335 -29.094 -0.943 1.00 30.60 132 ALA A O 1
ATOM 1063 N N . ALA A 1 154 ? 24.537 -26.922 -1.570 1.00 27.02 133 ALA A N 1
ATOM 1064 C CA . ALA A 1 154 ? 23.167 -26.750 -2.063 1.00 26.57 133 ALA A CA 1
ATOM 1065 C C . ALA A 1 154 ? 22.907 -27.493 -3.376 1.00 29.70 133 ALA A C 1
ATOM 1066 O O . ALA A 1 154 ? 21.797 -27.984 -3.585 1.00 29.38 133 ALA A O 1
ATOM 1068 N N . VAL A 1 155 ? 23.924 -27.567 -4.253 1.00 25.64 134 VAL A N 1
ATOM 1069 C CA . VAL A 1 155 ? 23.849 -28.232 -5.561 1.00 25.19 134 VAL A CA 1
ATOM 1070 C C . VAL A 1 155 ? 24.813 -29.444 -5.644 1.00 28.54 134 VAL A C 1
ATOM 1071 O O . VAL A 1 155 ? 25.811 -29.445 -4.919 1.00 27.89 134 VAL A O 1
ATOM 1075 N N . PRO A 1 156 ? 24.566 -30.470 -6.511 1.00 24.85 135 PRO A N 1
ATOM 1076 C CA . PRO A 1 156 ? 25.501 -31.615 -6.582 1.00 24.50 135 PRO A CA 1
ATOM 1077 C C . PRO A 1 156 ? 26.910 -31.260 -7.073 1.00 27.82 135 PRO A C 1
ATOM 1078 O O . PRO A 1 156 ? 27.851 -32.006 -6.802 1.00 27.48 135 PRO A O 1
ATOM 1082 N N . GLU A 1 157 ? 27.055 -30.118 -7.776 1.00 23.74 136 GLU A N 1
ATOM 1083 C CA . GLU A 1 157 ? 28.337 -29.618 -8.285 1.00 23.14 136 GLU A CA 1
ATOM 1084 C C . GLU A 1 157 ? 29.151 -28.933 -7.174 1.00 25.85 136 GLU A C 1
ATOM 1085 O O . GLU A 1 157 ? 30.328 -28.634 -7.374 1.00 25.14 136 GLU A O 1
ATOM 1091 N N . ALA A 1 158 ? 28.520 -28.683 -6.011 1.00 21.90 137 ALA A N 1
ATOM 1092 C CA . ALA A 1 158 ? 29.151 -28.053 -4.851 1.00 21.42 137 ALA A CA 1
ATOM 1093 C C . ALA A 1 158 ? 29.765 -29.074 -3.876 1.00 24.67 137 ALA A C 1
ATOM 1094 O O . ALA A 1 158 ? 30.373 -28.678 -2.878 1.00 24.21 137 ALA A O 1
ATOM 1096 N N . VAL A 1 159 ? 29.624 -30.381 -4.178 1.00 20.90 138 VAL A N 1
ATOM 1097 C CA . VAL A 1 159 ? 30.170 -31.485 -3.377 1.00 20.56 138 VAL A CA 1
ATOM 1098 C C . VAL A 1 159 ? 31.728 -31.479 -3.413 1.00 23.98 138 VAL A C 1
ATOM 1099 O O . VAL A 1 159 ? 32.309 -31.543 -2.327 1.00 23.52 138 VAL A O 1
ATOM 1103 N N . PRO A 1 160 ? 32.436 -31.327 -4.578 1.00 20.33 139 PRO A N 1
ATOM 1104 C CA . PRO A 1 160 ? 33.915 -31.281 -4.535 1.00 20.11 139 PRO A CA 1
ATOM 1105 C C . PRO A 1 160 ? 34.486 -30.088 -3.758 1.00 24.01 139 PRO A C 1
ATOM 1106 O O . PRO A 1 160 ? 35.633 -30.149 -3.316 1.00 23.66 139 PRO A O 1
ATOM 1110 N N . THR A 1 161 ? 33.681 -29.014 -3.586 1.00 20.58 140 THR A N 1
ATOM 1111 C CA . THR A 1 161 ? 34.026 -27.812 -2.818 1.00 20.42 140 THR A CA 1
ATOM 1112 C C . THR A 1 161 ? 34.077 -28.182 -1.325 1.00 24.27 140 THR A C 1
ATOM 1113 O O . THR A 1 161 ? 35.013 -27.783 -0.630 1.00 23.76 140 THR A O 1
ATOM 1117 N N . LYS A 1 162 ? 33.076 -28.961 -0.854 1.00 21.16 141 LYS A N 1
ATOM 1118 C CA . LYS A 1 162 ? 32.957 -29.450 0.524 1.00 21.14 141 LYS A CA 1
ATOM 1119 C C . LYS A 1 162 ? 34.138 -30.369 0.868 1.00 25.25 141 LYS A C 1
ATOM 1120 O O . LYS A 1 162 ? 34.651 -30.302 1.986 1.00 24.89 141 LYS A O 1
ATOM 1126 N N . ARG A 1 163 ? 34.578 -31.196 -0.107 1.00 22.03 142 ARG A N 1
ATOM 1127 C CA . ARG A 1 163 ? 35.711 -32.122 0.022 1.00 21.85 142 ARG A CA 1
ATOM 1128 C C . ARG A 1 163 ? 37.020 -31.357 0.252 1.00 26.02 142 ARG A C 1
ATOM 1129 O O . ARG A 1 163 ? 37.849 -31.800 1.050 1.00 25.71 142 ARG A O 1
ATOM 1137 N N . LYS A 1 164 ? 37.188 -30.203 -0.431 1.00 22.68 143 LYS A N 1
ATOM 1138 C CA . LYS A 1 164 ? 38.355 -29.321 -0.306 1.00 22.63 143 LYS A CA 1
ATOM 1139 C C . LYS A 1 164 ? 38.375 -28.650 1.072 1.00 26.99 143 LYS A C 1
ATOM 1140 O O . LYS A 1 164 ? 39.445 -28.482 1.658 1.00 26.55 143 LYS A O 1
ATOM 1146 N N . TRP A 1 165 ? 37.185 -28.272 1.579 1.00 24.08 144 TRP A N 1
ATOM 1147 C CA . TRP A 1 165 ? 36.989 -27.619 2.873 1.00 24.12 144 TRP A CA 1
ATOM 1148 C C . TRP A 1 165 ? 37.234 -28.552 4.054 1.00 28.48 144 TRP A C 1
ATOM 1149 O O . TRP A 1 165 ? 37.819 -28.126 5.051 1.00 28.04 144 TRP A O 1
ATOM 1160 N N . GLU A 1 166 ? 36.788 -29.819 3.941 1.00 25.44 145 GLU A N 1
ATOM 1161 C CA . GLU A 1 166 ? 36.960 -30.848 4.971 1.00 25.47 145 GLU A CA 1
ATOM 1162 C C . GLU A 1 166 ? 38.428 -31.273 5.081 1.00 30.01 145 GLU A C 1
ATOM 1163 O O . GLU A 1 166 ? 38.885 -31.620 6.172 1.00 29.47 145 GLU A O 1
ATOM 1169 N N . GLU A 1 167 ? 39.161 -31.225 3.950 1.00 27.22 146 GLU A N 1
ATOM 1170 C CA . GLU A 1 167 ? 40.582 -31.564 3.851 1.00 27.29 146 GLU A CA 1
ATOM 1171 C C . GLU A 1 167 ? 41.446 -30.487 4.527 1.00 31.62 146 GLU A C 1
ATOM 1172 O O . GLU A 1 167 ? 42.379 -30.823 5.259 1.00 31.17 146 GLU A O 1
ATOM 1178 N N . GLY A 1 168 ? 41.120 -29.219 4.273 1.00 28.51 147 GLY A N 1
ATOM 1179 C CA . GLY A 1 168 ? 41.821 -28.067 4.829 1.00 28.48 147 GLY A CA 1
ATOM 1180 C C . GLY A 1 168 ? 41.451 -27.746 6.264 1.00 32.73 147 GLY A C 1
ATOM 1181 O O . GLY A 1 168 ? 42.287 -27.241 7.020 1.00 32.47 147 GLY A O 1
ATOM 1182 N N . GLY A 1 169 ? 40.201 -28.034 6.629 1.00 29.36 148 GLY A N 1
ATOM 1183 C CA . GLY A 1 169 ? 39.662 -27.790 7.964 1.00 29.21 148 GLY A CA 1
ATOM 1184 C C . GLY A 1 169 ? 39.434 -26.321 8.258 1.00 33.02 148 GLY A C 1
ATOM 1185 O O . GLY A 1 169 ? 39.779 -25.845 9.342 1.00 32.55 148 GLY A O 1
ATOM 1186 N N . TYR A 1 170 ? 38.840 -25.596 7.293 1.00 29.58 149 TYR A N 1
ATOM 1187 C CA . TYR A 1 170 ? 38.559 -24.161 7.395 1.00 29.39 149 TYR A CA 1
ATOM 1188 C C . TYR A 1 170 ? 37.411 -23.825 8.357 1.00 32.72 149 TYR A C 1
ATOM 1189 O O . TYR A 1 170 ? 37.314 -22.679 8.798 1.00 32.19 149 TYR A O 1
ATOM 1198 N N . ALA A 1 171 ? 36.553 -24.819 8.680 1.00 29.03 150 ALA A N 1
ATOM 1199 C CA . ALA A 1 171 ? 35.386 -24.694 9.564 1.00 28.65 150 ALA A CA 1
ATOM 1200 C C . ALA A 1 171 ? 35.683 -24.060 10.929 1.00 32.13 150 ALA A C 1
ATOM 1201 O O . ALA A 1 171 ? 34.893 -23.239 11.396 1.00 31.54 150 ALA A O 1
ATOM 1203 N N . GLU A 1 172 ? 36.818 -24.431 11.553 1.00 28.56 151 GLU A N 1
ATOM 1204 C CA . GLU A 1 172 ? 37.247 -23.916 12.855 1.00 28.21 151 GLU A CA 1
ATOM 1205 C C . GLU A 1 172 ? 37.734 -22.461 12.759 1.00 31.07 151 GLU A C 1
ATOM 1206 O O . GLU A 1 172 ? 37.400 -21.650 13.625 1.00 30.45 151 GLU A O 1
ATOM 1212 N N . GLY A 1 173 ? 38.512 -22.159 11.716 1.00 27.02 152 GLY A N 1
ATOM 1213 C CA . GLY A 1 173 ? 39.055 -20.829 11.454 1.00 26.52 152 GLY A CA 1
ATOM 1214 C C . GLY A 1 173 ? 37.998 -19.806 11.084 1.00 29.72 152 GLY A C 1
ATOM 1215 O O . GLY A 1 173 ? 38.159 -18.615 11.365 1.00 29.28 152 GLY A O 1
ATOM 1216 N N . LEU A 1 174 ? 36.909 -20.271 10.447 1.00 25.82 153 LEU A N 1
ATOM 1217 C CA . LEU A 1 174 ? 35.773 -19.447 10.039 1.00 25.50 153 LEU A CA 1
ATOM 1218 C C . LEU A 1 174 ? 34.831 -19.185 11.227 1.00 29.14 153 LEU A C 1
ATOM 1219 O O . LEU A 1 174 ? 34.236 -18.108 11.303 1.00 28.60 153 LEU A O 1
ATOM 1224 N N . LYS A 1 175 ? 34.721 -20.162 12.155 1.00 25.69 154 LYS A N 1
ATOM 1225 C CA . LYS A 1 175 ? 33.903 -20.085 13.372 1.00 25.51 154 LYS A CA 1
ATOM 1226 C C . LYS A 1 175 ? 34.403 -18.962 14.296 1.00 29.02 154 LYS A C 1
ATOM 1227 O O . LYS A 1 175 ? 33.593 -18.160 14.765 1.00 28.42 154 LYS A O 1
ATOM 1233 N N . GLN A 1 176 ? 35.733 -18.899 14.536 1.00 25.43 155 GLN A N 1
ATOM 1234 C CA . GLN A 1 176 ? 36.360 -17.884 15.392 1.00 25.15 155 GLN A CA 1
ATOM 1235 C C . GLN A 1 176 ? 36.316 -16.472 14.780 1.00 28.15 155 GLN A C 1
ATOM 1236 O O . GLN A 1 176 ? 36.380 -15.493 15.523 1.00 27.68 155 GLN A O 1
ATOM 1242 N N . TYR A 1 177 ? 36.188 -16.368 13.440 1.00 24.07 156 TYR A N 1
ATOM 1243 C CA . TYR A 1 177 ? 36.091 -15.081 12.750 1.00 23.52 156 TYR A CA 1
ATOM 1244 C C . TYR A 1 177 ? 34.690 -14.489 12.917 1.00 26.89 156 TYR A C 1
ATOM 1245 O O . TYR A 1 177 ? 34.567 -13.351 13.360 1.00 26.20 156 TYR A O 1
ATOM 1254 N N . LEU A 1 178 ? 33.644 -15.257 12.544 1.00 23.40 157 LEU A N 1
ATOM 1255 C CA . LEU A 1 178 ? 32.238 -14.842 12.597 1.00 23.14 157 LEU A CA 1
ATOM 1256 C C . LEU A 1 178 ? 31.723 -14.551 14.010 1.00 27.20 157 LEU A C 1
ATOM 1257 O O . LEU A 1 178 ? 30.841 -13.705 14.168 1.00 26.74 157 LEU A O 1
ATOM 1262 N N . GLU A 1 179 ? 32.272 -15.243 15.027 1.00 24.04 158 GLU A N 1
ATOM 1263 C CA . GLU A 1 179 ? 31.867 -15.098 16.428 1.00 23.99 158 GLU A CA 1
ATOM 1264 C C . GLU A 1 179 ? 32.685 -14.088 17.240 1.00 28.05 158 GLU A C 1
ATOM 1265 O O . GLU A 1 179 ? 32.145 -13.517 18.191 1.00 27.67 158 GLU A O 1
ATOM 1271 N N . GLU A 1 180 ? 33.977 -13.885 16.899 1.00 24.59 159 GLU A N 1
ATOM 1272 C CA . GLU A 1 180 ? 34.849 -12.981 17.657 1.00 24.45 159 GLU A CA 1
ATOM 1273 C C . GLU A 1 180 ? 35.406 -11.799 16.851 1.00 28.23 159 GLU A C 1
ATOM 1274 O O . GLU A 1 180 ? 35.182 -10.654 17.247 1.00 27.88 159 GLU A O 1
ATOM 1280 N N . THR A 1 181 ? 36.144 -12.072 15.750 1.00 24.64 160 THR A N 1
ATOM 1281 C CA . THR A 1 181 ? 36.802 -11.066 14.898 1.00 24.36 160 THR A CA 1
ATOM 1282 C C . THR A 1 181 ? 35.808 -10.082 14.248 1.00 28.14 160 THR A C 1
ATOM 1283 O O . THR A 1 181 ? 36.010 -8.870 14.345 1.00 27.64 160 THR A O 1
ATOM 1287 N N . CYS A 1 182 ? 34.756 -10.607 13.590 1.00 24.67 161 CYS A N 1
ATOM 1288 C CA . CYS A 1 182 ? 33.705 -9.847 12.907 1.00 24.58 161 CYS A CA 1
ATOM 1289 C C . CYS A 1 182 ? 32.924 -8.959 13.884 1.00 27.81 161 CYS A C 1
ATOM 1290 O O . CYS A 1 182 ? 32.615 -7.814 13.552 1.00 27.23 161 CYS A O 1
ATOM 1293 N N . VAL A 1 183 ? 32.606 -9.498 15.077 1.00 24.14 162 VAL A N 1
ATOM 1294 C CA . VAL A 1 183 ? 31.858 -8.832 16.151 1.00 23.82 162 VAL A CA 1
ATOM 1295 C C . VAL A 1 183 ? 32.654 -7.648 16.728 1.00 27.33 162 VAL A C 1
ATOM 1296 O O . VAL A 1 183 ? 32.092 -6.561 16.875 1.00 26.89 162 VAL A O 1
ATOM 1300 N N . GLU A 1 184 ? 33.956 -7.860 17.028 1.00 23.69 163 GLU A N 1
ATOM 1301 C CA . GLU A 1 184 ? 34.870 -6.853 17.583 1.00 23.39 163 GLU A CA 1
ATOM 1302 C C . GLU A 1 184 ? 34.975 -5.596 16.715 1.00 26.34 163 GLU A C 1
ATOM 1303 O O . GLU A 1 184 ? 34.838 -4.487 17.234 1.00 25.94 163 GLU A O 1
ATOM 1309 N N . TRP A 1 185 ? 35.211 -5.776 15.402 1.00 22.18 164 TRP A N 1
ATOM 1310 C CA . TRP A 1 185 ? 35.367 -4.681 14.449 1.00 21.67 164 TRP A CA 1
ATOM 1311 C C . TRP A 1 185 ? 34.061 -3.964 14.121 1.00 24.37 164 TRP A C 1
ATOM 1312 O O . TRP A 1 185 ? 34.092 -2.750 13.925 1.00 23.80 164 TRP A O 1
ATOM 1323 N N . LEU A 1 186 ? 32.920 -4.690 14.081 1.00 20.31 165 LEU A N 1
ATOM 1324 C CA . LEU A 1 186 ? 31.604 -4.094 13.819 1.00 19.83 165 LEU A CA 1
ATOM 1325 C C . LEU A 1 186 ? 31.225 -3.120 14.942 1.00 23.20 165 LEU A C 1
ATOM 1326 O O . LEU A 1 186 ? 30.698 -2.046 14.655 1.00 22.73 165 LEU A O 1
ATOM 1331 N N . ARG A 1 187 ? 31.555 -3.472 16.205 1.00 19.48 166 ARG A N 1
ATOM 1332 C CA . ARG A 1 187 ? 31.321 -2.630 17.384 1.00 19.14 166 ARG A CA 1
ATOM 1333 C C . ARG A 1 187 ? 32.144 -1.338 17.302 1.00 22.79 166 ARG A C 1
ATOM 1334 O O . ARG A 1 187 ? 31.680 -0.292 17.758 1.00 22.21 166 ARG A O 1
ATOM 1342 N N . ARG A 1 188 ? 33.350 -1.413 16.694 1.00 19.35 167 ARG A N 1
ATOM 1343 C CA . ARG A 1 188 ? 34.243 -0.272 16.481 1.00 19.20 167 ARG A CA 1
ATOM 1344 C C . ARG A 1 188 ? 33.656 0.658 15.414 1.00 23.05 167 ARG A C 1
ATOM 1345 O O . ARG A 1 188 ? 33.585 1.864 15.647 1.00 22.62 167 ARG A O 1
ATOM 1353 N N . TYR A 1 189 ? 33.210 0.093 14.262 1.00 19.72 168 TYR A N 1
ATOM 1354 C CA . TYR A 1 189 ? 32.622 0.833 13.132 1.00 19.59 168 TYR A CA 1
ATOM 1355 C C . TYR A 1 189 ? 31.337 1.560 13.520 1.00 23.72 168 TYR A C 1
ATOM 1356 O O . TYR A 1 189 ? 31.089 2.664 13.031 1.00 23.30 168 TYR A O 1
ATOM 1365 N N . VAL A 1 190 ? 30.530 0.936 14.401 1.00 20.43 169 VAL A N 1
ATOM 1366 C CA . VAL A 1 190 ? 29.280 1.484 14.932 1.00 20.31 169 VAL A CA 1
ATOM 1367 C C . VAL A 1 190 ? 29.601 2.707 15.808 1.00 24.40 169 VAL A C 1
ATOM 1368 O O . VAL A 1 190 ? 28.916 3.725 15.703 1.00 23.99 169 VAL A O 1
ATOM 1372 N N . GLU A 1 191 ? 30.677 2.616 16.618 1.00 21.20 170 GLU A N 1
ATOM 1373 C CA . GLU A 1 191 ? 31.150 3.695 17.490 1.00 21.18 170 GLU A CA 1
ATOM 1374 C C . GLU A 1 191 ? 31.729 4.859 16.671 1.00 25.06 170 GLU A C 1
ATOM 1375 O O . GLU A 1 191 ? 31.503 6.018 17.027 1.00 24.67 170 GLU A O 1
ATOM 1381 N N . TYR A 1 192 ? 32.460 4.548 15.577 1.00 21.71 171 TYR A N 1
ATOM 1382 C CA . TYR A 1 192 ? 33.075 5.544 14.692 1.00 21.50 171 TYR A CA 1
ATOM 1383 C C . TYR A 1 192 ? 32.032 6.341 13.900 1.00 25.60 171 TYR A C 1
ATOM 1384 O O . TYR A 1 192 ? 32.169 7.558 13.766 1.00 25.27 171 TYR A O 1
ATOM 1393 N N . GLY A 1 193 ? 31.023 5.646 13.372 1.00 22.24 172 GLY A N 1
ATOM 1394 C CA . GLY A 1 193 ? 29.968 6.248 12.563 1.00 22.19 172 GLY A CA 1
ATOM 1395 C C . GLY A 1 193 ? 28.636 6.463 13.252 1.00 26.00 172 GLY A C 1
ATOM 1396 O O . GLY A 1 193 ? 27.614 6.585 12.573 1.00 25.42 172 GLY A O 1
ATOM 1397 N N . LYS A 1 194 ? 28.642 6.538 14.600 1.00 22.66 173 LYS A N 1
ATOM 1398 C CA . LYS A 1 194 ? 27.455 6.750 15.437 1.00 22.57 173 LYS A CA 1
ATOM 1399 C C . LYS A 1 194 ? 26.745 8.069 15.103 1.00 26.48 173 LYS A C 1
ATOM 1400 O O . LYS A 1 194 ? 25.514 8.100 15.043 1.00 26.05 173 LYS A O 1
ATOM 1406 N N . ALA A 1 195 ? 27.527 9.141 14.865 1.00 23.00 174 ALA A N 1
ATOM 1407 C CA . ALA A 1 195 ? 27.028 10.475 14.535 1.00 22.80 174 ALA A CA 1
ATOM 1408 C C . ALA A 1 195 ? 26.372 10.546 13.151 1.00 26.57 174 ALA A C 1
ATOM 1409 O O . ALA A 1 195 ? 25.345 11.209 13.013 1.00 26.22 174 ALA A O 1
ATOM 1411 N N . GLU A 1 196 ? 26.954 9.867 12.139 1.00 23.06 175 GLU A N 1
ATOM 1412 C CA . GLU A 1 196 ? 26.440 9.856 10.765 1.00 22.86 175 GLU A CA 1
ATOM 1413 C C . GLU A 1 196 ? 25.227 8.932 10.591 1.00 26.56 175 GLU A C 1
ATOM 1414 O O . GLU A 1 196 ? 24.242 9.347 9.976 1.00 26.27 175 GLU A O 1
ATOM 1420 N N . LEU A 1 197 ? 25.300 7.689 11.119 1.00 22.79 176 LEU A N 1
ATOM 1421 C CA . LEU A 1 197 ? 24.223 6.691 11.027 1.00 22.51 176 LEU A CA 1
ATOM 1422 C C . LEU A 1 197 ? 22.946 7.097 11.771 1.00 25.84 176 LEU A C 1
ATOM 1423 O O . LEU A 1 197 ? 21.850 6.728 11.347 1.00 25.64 176 LEU A O 1
ATOM 1428 N N . GLY A 1 198 ? 23.105 7.842 12.864 1.00 21.75 177 GLY A N 1
ATOM 1429 C CA . GLY A 1 198 ? 22.001 8.321 13.688 1.00 21.31 177 GLY A CA 1
ATOM 1430 C C . GLY A 1 198 ? 21.489 9.702 13.324 1.00 24.38 177 GLY A C 1
ATOM 1431 O O . GLY A 1 198 ? 20.538 10.185 13.945 1.00 24.07 177 GLY A O 1
ATOM 1432 N N . ARG A 1 199 ? 22.114 10.352 12.319 1.00 20.05 178 ARG A N 1
ATOM 1433 C CA . ARG A 1 199 ? 21.725 11.687 11.865 1.00 19.42 178 ARG A CA 1
ATOM 1434 C C . ARG A 1 199 ? 20.478 11.624 10.988 1.00 22.75 178 ARG A C 1
ATOM 1435 O O . ARG A 1 199 ? 20.499 11.003 9.925 1.00 22.26 178 ARG A O 1
ATOM 1443 N N . ARG A 1 200 ? 19.396 12.273 11.439 1.00 18.90 179 ARG A N 1
ATOM 1444 C CA . ARG A 1 200 ? 18.121 12.310 10.727 1.00 18.37 179 ARG A CA 1
ATOM 1445 C C . ARG A 1 200 ? 18.072 13.430 9.689 1.00 21.73 179 ARG A C 1
ATOM 1446 O O . ARG A 1 200 ? 18.530 14.542 9.955 1.00 21.38 179 ARG A O 1
ATOM 1454 N N . GLU A 1 201 ? 17.519 13.121 8.504 1.00 17.85 180 GLU A N 1
ATOM 1455 C CA . GLU A 1 201 ? 17.367 14.051 7.387 1.00 17.43 180 GLU A CA 1
ATOM 1456 C C . GLU A 1 201 ? 15.896 14.114 6.962 1.00 21.03 180 GLU A C 1
ATOM 1457 O O . GLU A 1 201 ? 15.299 13.086 6.630 1.00 20.08 180 GLU A O 1
ATOM 1463 N N . ARG A 1 202 ? 15.317 15.328 7.004 1.00 17.90 181 ARG A N 1
ATOM 1464 C CA . ARG A 1 202 ? 13.922 15.595 6.649 1.00 17.80 181 ARG A CA 1
ATOM 1465 C C . ARG A 1 202 ? 13.692 15.488 5.135 1.00 21.56 181 ARG A C 1
ATOM 1466 O O . ARG A 1 202 ? 14.505 16.004 4.364 1.00 21.01 181 ARG A O 1
ATOM 1474 N N . PRO A 1 203 ? 12.597 14.834 4.681 1.00 18.21 182 PRO A N 1
ATOM 1475 C CA . PRO A 1 203 ? 12.361 14.736 3.231 1.00 18.03 182 PRO A CA 1
ATOM 1476 C C . PRO A 1 203 ? 11.667 15.950 2.619 1.00 22.01 182 PRO A C 1
ATOM 1477 O O . PRO A 1 203 ? 10.839 16.589 3.271 1.00 21.45 182 PRO A O 1
ATOM 1481 N N . GLU A 1 204 ? 11.999 16.251 1.350 1.00 18.81 183 GLU A N 1
ATOM 1482 C CA . GLU A 1 204 ? 11.380 17.330 0.583 1.00 18.71 183 GLU A CA 1
ATOM 1483 C C . GLU A 1 204 ? 10.226 16.680 -0.178 1.00 22.65 183 GLU A C 1
ATOM 1484 O O . GLU A 1 204 ? 10.454 15.912 -1.116 1.00 22.25 183 GLU A O 1
ATOM 1490 N N . VAL A 1 205 ? 8.992 16.928 0.286 1.00 19.24 184 VAL A N 1
ATOM 1491 C CA . VAL A 1 205 ? 7.775 16.313 -0.253 1.00 19.05 184 VAL A CA 1
ATOM 1492 C C . VAL A 1 205 ? 7.101 17.176 -1.332 1.00 23.17 184 VAL A C 1
ATOM 1493 O O . VAL A 1 205 ? 7.030 18.399 -1.199 1.00 22.87 184 VAL A O 1
ATOM 1497 N N . ARG A 1 206 ? 6.621 16.520 -2.406 1.00 19.78 185 ARG A N 1
ATOM 1498 C CA . ARG A 1 206 ? 5.907 17.143 -3.522 1.00 19.66 185 ARG A CA 1
ATOM 1499 C C . ARG A 1 206 ? 4.701 16.296 -3.923 1.00 23.94 185 ARG A C 1
ATOM 1500 O O . ARG A 1 206 ? 4.815 15.073 -4.037 1.00 23.33 185 ARG A O 1
ATOM 1508 N N . VAL A 1 207 ? 3.546 16.948 -4.129 1.00 21.07 186 VAL A N 1
ATOM 1509 C CA . VAL A 1 207 ? 2.302 16.283 -4.530 1.00 21.13 186 VAL A CA 1
ATOM 1510 C C . VAL A 1 207 ? 1.982 16.661 -5.981 1.00 25.71 186 VAL A C 1
ATOM 1511 O O . VAL A 1 207 ? 1.980 17.845 -6.323 1.00 25.27 186 VAL A O 1
ATOM 1515 N N . TRP A 1 208 ? 1.747 15.651 -6.835 1.00 22.95 187 TRP A N 1
ATOM 1516 C CA . TRP A 1 208 ? 1.450 15.849 -8.255 1.00 23.20 187 TRP A CA 1
ATOM 1517 C C . TRP A 1 208 ? 0.204 15.083 -8.707 1.00 27.51 187 TRP A C 1
ATOM 1518 O O . TRP A 1 208 ? -0.281 14.208 -7.990 1.00 26.75 187 TRP A O 1
ATOM 1529 N N . GLY A 1 209 ? -0.291 15.424 -9.895 1.00 24.84 188 GLY A N 1
ATOM 1530 C CA . GLY A 1 209 ? -1.461 14.801 -10.498 1.00 25.06 188 GLY A CA 1
ATOM 1531 C C . GLY A 1 209 ? -1.413 14.783 -12.011 1.00 30.04 188 GLY A C 1
ATOM 1532 O O . GLY A 1 209 ? -0.967 15.752 -12.633 1.00 29.53 188 GLY A O 1
ATOM 1533 N N . LYS A 1 210 ? -1.874 13.671 -12.609 1.00 27.68 189 LYS A N 1
ATOM 1534 C CA . LYS A 1 210 ? -1.903 13.467 -14.057 1.00 27.96 189 LYS A CA 1
ATOM 1535 C C . LYS A 1 210 ? -3.283 12.974 -14.495 1.00 32.71 189 LYS A C 1
ATOM 1536 O O . LYS A 1 210 ? -3.820 12.036 -13.901 1.00 32.23 189 LYS A O 1
ATOM 1542 N N . GLU A 1 211 ? -3.852 13.612 -15.533 1.00 30.00 190 GLU A N 1
ATOM 1543 C CA . GLU A 1 211 ? -5.167 13.279 -16.084 1.00 30.09 190 GLU A CA 1
ATOM 1544 C C . GLU A 1 211 ? -5.031 12.503 -17.401 1.00 34.17 190 GLU A C 1
ATOM 1545 O O . GLU A 1 211 ? -4.406 12.994 -18.344 1.00 33.74 190 GLU A O 1
ATOM 1551 N N . ALA A 1 212 ? -5.611 11.283 -17.448 1.00 30.88 191 ALA A N 1
ATOM 1552 C CA . ALA A 1 212 ? -5.590 10.399 -18.618 1.00 30.73 191 ALA A CA 1
ATOM 1553 C C . ALA A 1 212 ? -6.799 9.456 -18.643 1.00 34.53 191 ALA A C 1
ATOM 1554 O O . ALA A 1 212 ? -7.000 8.685 -17.699 1.00 34.05 191 ALA A O 1
ATOM 1556 N N . ASP A 1 213 ? -7.599 9.531 -19.732 1.00 31.08 192 ASP A N 1
ATOM 1557 C CA . ASP A 1 213 ? -8.800 8.727 -20.014 1.00 30.85 192 ASP A CA 1
ATOM 1558 C C . ASP A 1 213 ? -9.822 8.699 -18.854 1.00 33.61 192 ASP A C 1
ATOM 1559 O O . ASP A 1 213 ? -10.309 7.631 -18.467 1.00 33.13 192 ASP A O 1
ATOM 1564 N N . GLY A 1 214 ? -10.135 9.881 -18.325 1.00 29.41 193 GLY A N 1
ATOM 1565 C CA . GLY A 1 214 ? -11.081 10.057 -17.226 1.00 28.83 193 GLY A CA 1
ATOM 1566 C C . GLY A 1 214 ? -10.596 9.555 -15.879 1.00 31.57 193 GLY A C 1
ATOM 1567 O O . GLY A 1 214 ? -11.407 9.343 -14.973 1.00 31.25 193 GLY A O 1
ATOM 1568 N N . ILE A 1 215 ? -9.270 9.346 -15.740 1.00 27.09 194 ILE A N 1
ATOM 1569 C CA . ILE A 1 215 ? -8.629 8.859 -14.515 1.00 26.44 194 ILE A CA 1
ATOM 1570 C C . ILE A 1 215 ? -7.549 9.853 -14.072 1.00 29.08 194 ILE A C 1
ATOM 1571 O O . ILE A 1 215 ? -6.654 10.184 -14.853 1.00 28.63 194 ILE A O 1
ATOM 1576 N N . LEU A 1 216 ? -7.645 10.324 -12.818 1.00 24.69 195 LEU A N 1
ATOM 1577 C CA . LEU A 1 216 ? -6.685 11.249 -12.225 1.00 24.10 195 LEU A CA 1
ATOM 1578 C C . LEU A 1 216 ? -5.721 10.473 -11.318 1.00 26.80 195 LEU A C 1
ATOM 1579 O O . LEU A 1 216 ? -6.113 10.013 -10.244 1.00 26.32 195 LEU A O 1
ATOM 1584 N N . THR A 1 217 ? -4.467 10.310 -11.771 1.00 22.48 196 THR A N 1
ATOM 1585 C CA . THR A 1 217 ? -3.436 9.608 -11.010 1.00 21.88 196 THR A CA 1
ATOM 1586 C C . THR A 1 217 ? -2.684 10.625 -10.154 1.00 24.69 196 THR A C 1
ATOM 1587 O O . THR A 1 217 ? -2.052 11.538 -10.688 1.00 24.07 196 THR A O 1
ATOM 1591 N N . LEU A 1 218 ? -2.784 10.478 -8.826 1.00 20.55 197 LEU A N 1
ATOM 1592 C CA . LEU A 1 218 ? -2.126 11.363 -7.867 1.00 19.98 197 LEU A CA 1
ATOM 1593 C C . LEU A 1 218 ? -0.819 10.744 -7.392 1.00 22.84 197 LEU A C 1
ATOM 1594 O O . LEU A 1 218 ? -0.794 9.563 -7.053 1.00 22.29 197 LEU A O 1
ATOM 1599 N N . SER A 1 219 ? 0.266 11.534 -7.391 1.00 18.81 198 SER A N 1
ATOM 1600 C CA . SER A 1 219 ? 1.600 11.088 -6.984 1.00 18.33 198 SER A CA 1
ATOM 1601 C C . SER A 1 219 ? 2.143 11.890 -5.804 1.00 21.90 198 SER A C 1
ATOM 1602 O O . SER A 1 219 ? 1.885 13.089 -5.697 1.00 21.19 198 SER A O 1
ATOM 1605 N N . CYS A 1 220 ? 2.909 11.220 -4.928 1.00 18.73 199 CYS A N 1
ATOM 1606 C CA . CYS A 1 220 ? 3.548 11.833 -3.767 1.00 18.75 199 CYS A CA 1
ATOM 1607 C C . CYS A 1 220 ? 5.001 11.380 -3.704 1.00 22.10 199 CYS A C 1
ATOM 1608 O O . CYS A 1 220 ? 5.268 10.191 -3.508 1.00 21.78 199 CYS A O 1
ATOM 1611 N N . ARG A 1 221 ? 5.937 12.322 -3.905 1.00 18.12 200 ARG A N 1
ATOM 1612 C CA . ARG A 1 221 ? 7.372 12.036 -3.910 1.00 17.76 200 ARG A CA 1
ATOM 1613 C C . ARG A 1 221 ? 8.099 12.628 -2.712 1.00 20.80 200 ARG A C 1
ATOM 1614 O O . ARG A 1 221 ? 7.904 13.800 -2.395 1.00 19.97 200 ARG A O 1
ATOM 1622 N N . ALA A 1 222 ? 8.940 11.812 -2.056 1.00 17.34 201 ALA A N 1
ATOM 1623 C CA . ALA A 1 222 ? 9.751 12.216 -0.907 1.00 17.09 201 ALA A CA 1
ATOM 1624 C C . ALA A 1 222 ? 11.220 12.252 -1.339 1.00 20.70 201 ALA A C 1
ATOM 1625 O O . ALA A 1 222 ? 11.783 11.213 -1.699 1.00 20.19 201 ALA A O 1
ATOM 1627 N N . HIS A 1 223 ? 11.819 13.459 -1.347 1.00 17.08 202 HIS A N 1
ATOM 1628 C CA . HIS A 1 223 ? 13.199 13.689 -1.784 1.00 16.73 202 HIS A CA 1
ATOM 1629 C C . HIS A 1 223 ? 14.211 13.821 -0.637 1.00 20.80 202 HIS A C 1
ATOM 1630 O O . HIS A 1 223 ? 14.040 14.656 0.253 1.00 20.40 202 HIS A O 1
ATOM 1637 N N . GLY A 1 224 ? 15.257 12.997 -0.700 1.00 17.54 203 GLY A N 1
ATOM 1638 C CA . GLY A 1 224 ? 16.393 12.973 0.217 1.00 17.48 203 GLY A CA 1
ATOM 1639 C C . GLY A 1 224 ? 16.158 12.761 1.699 1.00 21.62 203 GLY A C 1
ATOM 1640 O O . GLY A 1 224 ? 16.484 13.641 2.495 1.00 21.33 203 GLY A O 1
ATOM 1641 N N . PHE A 1 225 ? 15.673 11.575 2.098 1.00 18.32 204 PHE A N 1
ATOM 1642 C CA . PHE A 1 225 ? 15.448 11.264 3.515 1.00 18.16 204 PHE A CA 1
ATOM 1643 C C . PHE A 1 225 ? 16.432 10.233 4.077 1.00 22.37 204 PHE A C 1
ATOM 1644 O O . PHE A 1 225 ? 16.844 9.315 3.364 1.00 22.10 204 PHE A O 1
ATOM 1652 N N . TYR A 1 226 ? 16.786 10.385 5.366 1.00 19.02 205 TYR A N 1
ATOM 1653 C CA . TYR A 1 226 ? 17.664 9.477 6.109 1.00 18.92 205 TYR A CA 1
ATOM 1654 C C . TYR A 1 226 ? 17.182 9.374 7.572 1.00 22.64 205 TYR A C 1
ATOM 1655 O O . TYR A 1 226 ? 16.886 10.415 8.161 1.00 22.00 205 TYR A O 1
ATOM 1664 N N . PRO A 1 227 ? 17.042 8.167 8.183 1.00 19.41 206 PRO A N 1
ATOM 1665 C CA . PRO A 1 227 ? 17.352 6.817 7.664 1.00 19.32 206 PRO A CA 1
ATOM 1666 C C . PRO A 1 227 ? 16.403 6.290 6.579 1.00 23.62 206 PRO A C 1
ATOM 1667 O O . PRO A 1 22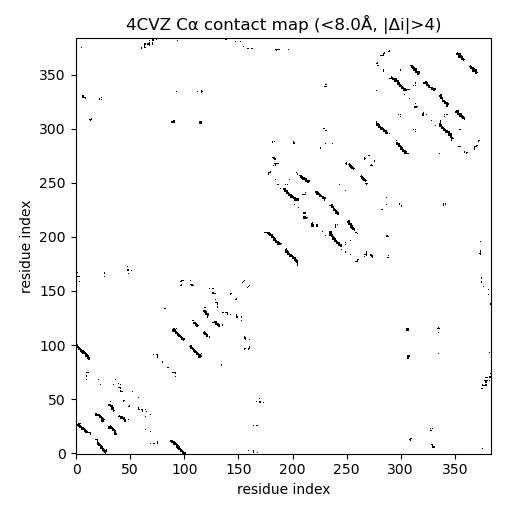7 ? 15.440 6.960 6.208 1.00 23.12 206 PRO A O 1
ATOM 1671 N N . ARG A 1 228 ? 16.705 5.084 6.066 1.00 20.71 207 ARG A N 1
ATOM 1672 C CA . ARG A 1 228 ? 15.963 4.379 5.018 1.00 20.62 207 ARG A CA 1
ATOM 1673 C C . ARG A 1 228 ? 14.484 4.035 5.366 1.00 24.41 207 ARG A C 1
ATOM 1674 O O . ARG A 1 228 ? 13.655 4.202 4.467 1.00 23.98 207 ARG A O 1
ATOM 1682 N N . PRO A 1 229 ? 14.100 3.551 6.588 1.00 20.92 208 PRO A N 1
ATOM 1683 C CA . PRO A 1 229 ? 12.678 3.222 6.827 1.00 20.64 208 PRO A CA 1
ATOM 1684 C C . PRO A 1 229 ? 11.728 4.417 6.742 1.00 24.41 208 PRO A C 1
ATOM 1685 O O . PRO A 1 229 ? 11.982 5.458 7.347 1.00 23.92 208 PRO A O 1
ATOM 1689 N N . ILE A 1 230 ? 10.645 4.263 5.958 1.00 21.02 209 ILE A N 1
ATOM 1690 C CA . ILE A 1 230 ? 9.624 5.291 5.734 1.00 20.80 209 ILE A CA 1
ATOM 1691 C C . ILE A 1 230 ? 8.240 4.665 5.483 1.00 25.01 209 ILE A C 1
ATOM 1692 O O . ILE A 1 230 ? 8.148 3.566 4.929 1.00 24.61 209 ILE A O 1
ATOM 1697 N N . VAL A 1 231 ? 7.174 5.361 5.915 1.00 21.88 210 VAL A N 1
ATOM 1698 C CA . VAL A 1 231 ? 5.787 4.942 5.706 1.00 21.75 210 VAL A CA 1
ATOM 1699 C C . VAL A 1 231 ? 5.055 6.095 5.001 1.00 25.53 210 VAL A C 1
ATOM 1700 O O . VAL A 1 231 ? 4.640 7.062 5.648 1.00 25.09 210 VAL A O 1
ATOM 1704 N N . VAL A 1 232 ? 4.952 6.005 3.665 1.00 22.06 211 VAL A N 1
ATOM 1705 C CA . VAL A 1 232 ? 4.279 7.005 2.834 1.00 21.84 211 VAL A CA 1
ATOM 1706 C C . VAL A 1 232 ? 2.943 6.417 2.375 1.00 25.68 211 VAL A C 1
ATOM 1707 O O . VAL A 1 232 ? 2.920 5.487 1.564 1.00 25.33 211 VAL A O 1
ATOM 1711 N N . SER A 1 233 ? 1.838 6.935 2.935 1.00 22.14 212 SER A N 1
ATOM 1712 C CA . SER A 1 233 ? 0.488 6.460 2.638 1.00 21.83 212 SER A CA 1
ATOM 1713 C C . SER A 1 233 ? -0.461 7.566 2.177 1.00 25.11 212 SER A C 1
ATOM 1714 O O . SER A 1 233 ? -0.315 8.722 2.582 1.00 24.46 212 SER A O 1
ATOM 1717 N N . TRP A 1 234 ? -1.438 7.195 1.328 1.00 21.36 213 TRP A N 1
ATOM 1718 C CA . TRP A 1 234 ? -2.462 8.096 0.804 1.00 20.93 213 TRP A CA 1
ATOM 1719 C C . TRP A 1 234 ? -3.717 8.052 1.670 1.00 25.24 213 TRP A C 1
ATOM 1720 O O . TRP A 1 234 ? -4.110 6.981 2.135 1.00 24.57 213 TRP A O 1
ATOM 1731 N N . LEU A 1 235 ? -4.339 9.220 1.883 1.00 22.36 214 LEU A N 1
ATOM 1732 C CA . LEU A 1 235 ? -5.539 9.379 2.702 1.00 22.39 214 LEU A CA 1
ATOM 1733 C C . LEU A 1 235 ? -6.656 10.074 1.924 1.00 26.42 214 LEU A C 1
ATOM 1734 O O . LEU A 1 235 ? -6.416 11.125 1.337 1.00 25.93 214 LEU A O 1
ATOM 1739 N N . LYS A 1 236 ? -7.871 9.494 1.922 1.00 23.12 215 LYS A N 1
ATOM 1740 C CA . LYS A 1 236 ? -9.044 10.082 1.267 1.00 22.92 215 LYS A CA 1
ATOM 1741 C C . LYS A 1 236 ? -10.060 10.433 2.349 1.00 27.09 215 LYS A C 1
ATOM 1742 O O . LYS A 1 236 ? -10.498 9.545 3.086 1.00 26.73 215 LYS A O 1
ATOM 1748 N N . ASP A 1 237 ? -10.400 11.738 2.462 1.00 23.78 216 ASP A N 1
ATOM 1749 C CA . ASP A 1 237 ? -11.310 12.313 3.468 1.00 23.64 216 ASP A CA 1
ATOM 1750 C C . ASP A 1 237 ? -10.814 12.015 4.906 1.00 26.98 216 ASP A C 1
ATOM 1751 O O . ASP A 1 237 ? -11.613 11.814 5.825 1.00 26.56 216 ASP A O 1
ATOM 1756 N N . GLY A 1 238 ? -9.488 11.991 5.059 1.00 23.18 217 GLY A N 1
ATOM 1757 C CA . GLY A 1 238 ? -8.797 11.719 6.315 1.00 22.90 217 GLY A CA 1
ATOM 1758 C C . GLY A 1 238 ? -8.657 10.250 6.671 1.00 26.42 217 GLY A C 1
ATOM 1759 O O . GLY A 1 238 ? -8.234 9.929 7.784 1.00 26.20 217 GLY A O 1
ATOM 1760 N N . ALA A 1 239 ? -9.001 9.345 5.736 1.00 22.55 218 ALA A N 1
ATOM 1761 C CA . ALA A 1 239 ? -8.928 7.899 5.953 1.00 22.24 218 ALA A CA 1
ATOM 1762 C C . ALA A 1 239 ? -7.897 7.232 5.040 1.00 25.77 218 ALA A C 1
ATOM 1763 O O . ALA A 1 239 ? -7.926 7.442 3.827 1.00 25.28 218 ALA A O 1
ATOM 1765 N N . VAL A 1 240 ? -6.996 6.424 5.634 1.00 22.26 219 VAL A N 1
ATOM 1766 C CA . VAL A 1 240 ? -5.904 5.710 4.957 1.00 22.03 219 VAL A CA 1
ATOM 1767 C C . VAL A 1 240 ? -6.431 4.757 3.853 1.00 25.59 219 VAL A C 1
ATOM 1768 O O . VAL A 1 240 ? -7.397 4.021 4.066 1.00 24.84 219 VAL A O 1
ATOM 1772 N N . ARG A 1 241 ? -5.812 4.835 2.660 1.00 22.50 220 ARG A N 1
ATOM 1773 C CA . ARG A 1 241 ? -6.146 4.039 1.476 1.00 22.47 220 ARG A CA 1
ATOM 1774 C C . ARG A 1 241 ? -4.913 3.224 1.058 1.00 27.00 220 ARG A C 1
ATOM 1775 O O . ARG A 1 241 ? -4.274 3.520 0.043 1.00 26.61 220 ARG A O 1
ATOM 1783 N N . GLY A 1 242 ? -4.583 2.224 1.874 1.00 24.08 221 GLY A N 1
ATOM 1784 C CA . GLY A 1 242 ? -3.423 1.357 1.690 1.00 24.10 221 GLY A CA 1
ATOM 1785 C C . GLY A 1 242 ? -3.442 0.471 0.460 1.00 28.25 221 GLY A C 1
ATOM 1786 O O . GLY A 1 242 ? -2.448 0.415 -0.271 1.00 27.88 221 GLY A O 1
ATOM 1787 N N . GLN A 1 243 ? -4.563 -0.243 0.239 1.00 25.00 222 GLN A N 1
ATOM 1788 C CA . GLN A 1 243 ? -4.758 -1.173 -0.880 1.00 24.81 222 GLN A CA 1
ATOM 1789 C C . GLN A 1 243 ? -4.704 -0.485 -2.254 1.00 28.77 222 GLN A C 1
ATOM 1790 O O . GLN A 1 243 ? -4.004 -0.972 -3.145 1.00 28.54 222 GLN A O 1
ATOM 1796 N N . ASP A 1 244 ? -5.433 0.632 -2.419 1.00 25.21 223 ASP A N 1
ATOM 1797 C CA . ASP A 1 244 ? -5.505 1.378 -3.680 1.00 24.92 223 ASP A CA 1
ATOM 1798 C C . ASP A 1 244 ? -4.203 2.103 -4.056 1.00 28.14 223 ASP A C 1
ATOM 1799 O O . ASP A 1 244 ? -4.001 2.410 -5.234 1.00 27.57 223 ASP A O 1
ATOM 1804 N N . ALA A 1 245 ? -3.320 2.356 -3.070 1.00 24.30 224 ALA A N 1
ATOM 1805 C CA . ALA A 1 245 ? -2.039 3.027 -3.287 1.00 23.90 224 ALA A CA 1
ATOM 1806 C C . ALA A 1 245 ? -0.974 2.068 -3.825 1.00 27.34 224 ALA A C 1
ATOM 1807 O O . ALA A 1 245 ? -0.856 0.939 -3.344 1.00 26.80 224 ALA A O 1
ATOM 1809 N N . GLN A 1 246 ? -0.207 2.527 -4.831 1.00 23.72 225 GLN A N 1
ATOM 1810 C CA . GLN A 1 246 ? 0.869 1.769 -5.475 1.00 23.38 225 GLN A CA 1
ATOM 1811 C C . GLN A 1 246 ? 2.211 2.478 -5.279 1.00 26.55 225 GLN A C 1
ATOM 1812 O O . GLN A 1 246 ? 2.338 3.656 -5.615 1.00 25.96 225 GLN A O 1
ATOM 1818 N N . SER A 1 247 ? 3.204 1.764 -4.729 1.00 22.77 226 SER A N 1
ATOM 1819 C CA . SER A 1 247 ? 4.541 2.301 -4.473 1.00 22.42 226 SER A CA 1
ATOM 1820 C C . SER A 1 247 ? 5.594 1.686 -5.401 1.00 25.89 226 SER A C 1
ATOM 1821 O O . SER A 1 247 ? 5.361 0.631 -5.995 1.00 25.30 226 SER A O 1
ATOM 1824 N N . GLY A 1 248 ? 6.736 2.361 -5.513 1.00 22.39 227 GLY A N 1
ATOM 1825 C CA . GLY A 1 248 ? 7.864 1.915 -6.322 1.00 22.17 227 GLY A CA 1
ATOM 1826 C C . GLY A 1 248 ? 9.049 1.458 -5.493 1.00 25.63 227 GLY A C 1
ATOM 1827 O O . GLY A 1 248 ? 10.112 1.159 -6.042 1.00 25.21 227 GLY A O 1
ATOM 1828 N N . GLY A 1 249 ? 8.857 1.407 -4.174 1.00 21.83 228 GLY A N 1
ATOM 1829 C CA . GLY A 1 249 ? 9.882 1.012 -3.214 1.00 21.37 228 GLY A CA 1
ATOM 1830 C C . GLY A 1 249 ? 10.850 2.129 -2.882 1.00 24.63 228 GLY A C 1
ATOM 1831 O O . GLY A 1 249 ? 10.837 3.183 -3.527 1.00 24.09 228 GLY A O 1
ATOM 1832 N N . ILE A 1 250 ? 11.699 1.905 -1.866 1.00 20.96 229 ILE A N 1
ATOM 1833 C CA . ILE A 1 250 ? 12.700 2.885 -1.439 1.00 20.58 229 ILE A CA 1
ATOM 1834 C C . ILE A 1 250 ? 13.942 2.739 -2.328 1.00 23.69 229 ILE A C 1
ATOM 1835 O O . ILE A 1 250 ? 14.560 1.672 -2.359 1.00 23.23 229 ILE A O 1
ATOM 1840 N N . VAL A 1 251 ? 14.271 3.805 -3.076 1.00 19.69 230 VAL A N 1
ATOM 1841 C CA . VAL A 1 251 ? 15.405 3.853 -4.009 1.00 19.23 230 VAL A CA 1
ATOM 1842 C C . VAL A 1 251 ? 16.512 4.811 -3.513 1.00 22.89 230 VAL A C 1
ATOM 1843 O O . VAL A 1 251 ? 16.186 5.841 -2.923 1.00 22.19 230 VAL A O 1
ATOM 1847 N N . PRO A 1 252 ? 17.817 4.504 -3.718 1.00 19.48 231 PRO A N 1
ATOM 1848 C CA . PRO A 1 252 ? 18.861 5.393 -3.185 1.00 19.33 231 PRO A CA 1
ATOM 1849 C C . PRO A 1 252 ? 19.327 6.519 -4.106 1.00 23.19 231 PRO A C 1
ATOM 1850 O O . PRO A 1 252 ? 19.287 6.389 -5.327 1.00 22.68 231 PRO A O 1
ATOM 1854 N N . ASN A 1 253 ? 19.807 7.616 -3.499 1.00 19.84 232 ASN A N 1
ATOM 1855 C CA . ASN A 1 253 ? 20.383 8.767 -4.195 1.00 19.65 232 ASN A CA 1
ATOM 1856 C C . ASN A 1 253 ? 21.910 8.653 -4.108 1.00 23.56 232 ASN A C 1
ATOM 1857 O O . ASN A 1 253 ? 22.422 7.998 -3.195 1.00 23.21 232 ASN A O 1
ATOM 1862 N N . GLY A 1 254 ? 22.610 9.281 -5.053 1.00 20.14 233 GLY A N 1
ATOM 1863 C CA . GLY A 1 254 ? 24.069 9.268 -5.138 1.00 20.02 233 GLY A CA 1
ATOM 1864 C C . GLY A 1 254 ? 24.811 9.802 -3.926 1.00 24.15 233 GLY A C 1
ATOM 1865 O O . GLY A 1 254 ? 25.910 9.330 -3.624 1.00 23.96 233 GLY A O 1
ATOM 1866 N N . ASP A 1 255 ? 24.212 10.781 -3.214 1.00 20.53 234 ASP A N 1
ATOM 1867 C CA . ASP A 1 255 ? 24.800 11.410 -2.025 1.00 20.20 234 ASP A CA 1
ATOM 1868 C C . ASP A 1 255 ? 24.635 10.589 -0.726 1.00 23.81 234 ASP A C 1
ATOM 1869 O O . ASP A 1 255 ? 25.204 10.961 0.303 1.00 23.50 234 ASP A O 1
ATOM 1874 N N . GLY A 1 256 ? 23.879 9.493 -0.788 1.00 19.94 235 GLY A N 1
ATOM 1875 C CA . GLY A 1 256 ? 23.648 8.617 0.357 1.00 19.52 235 GLY A CA 1
ATOM 1876 C C . GLY A 1 256 ? 22.217 8.580 0.854 1.00 22.96 235 GLY A C 1
ATOM 1877 O O . GLY A 1 256 ? 21.809 7.599 1.482 1.00 22.73 235 GLY A O 1
ATOM 1878 N N . THR A 1 257 ? 21.440 9.645 0.575 1.00 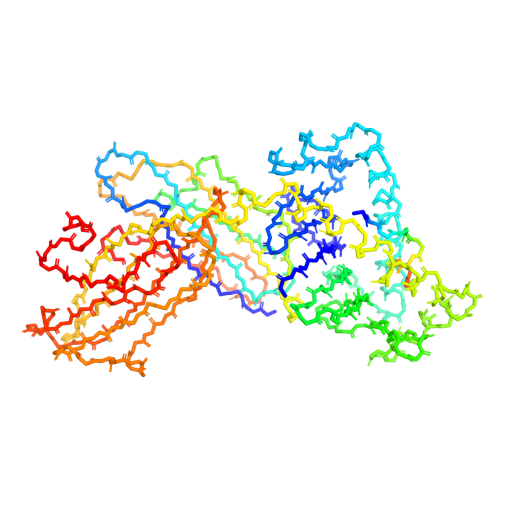19.04 236 THR A N 1
ATOM 1879 C CA . THR A 1 257 ? 20.034 9.764 0.981 1.00 18.58 236 THR A CA 1
ATOM 1880 C C . THR A 1 257 ? 19.111 8.846 0.168 1.00 21.61 236 THR A C 1
ATOM 1881 O O . THR A 1 257 ? 19.562 8.198 -0.778 1.00 20.85 236 THR A O 1
ATOM 1885 N N . TYR A 1 258 ? 17.822 8.778 0.547 1.00 18.08 237 TYR A N 1
ATOM 1886 C CA . TYR A 1 258 ? 16.854 7.913 -0.124 1.00 17.79 237 TYR A CA 1
ATOM 1887 C C . TYR A 1 258 ? 15.670 8.673 -0.734 1.00 21.65 237 TYR A C 1
ATOM 1888 O O . TYR A 1 258 ? 15.399 9.815 -0.363 1.00 21.22 237 TYR A O 1
ATOM 1897 N N . HIS A 1 259 ? 14.993 8.029 -1.698 1.00 18.36 238 HIS A N 1
ATOM 1898 C CA . HIS A 1 259 ? 13.843 8.553 -2.435 1.00 18.24 238 HIS A CA 1
ATOM 1899 C C . HIS A 1 259 ? 12.746 7.484 -2.521 1.00 22.76 238 HIS A C 1
ATOM 1900 O O . HIS A 1 259 ? 13.051 6.292 -2.586 1.00 22.18 238 HIS A O 1
ATOM 1907 N N . THR A 1 260 ? 11.470 7.918 -2.517 1.00 20.10 239 THR A N 1
ATOM 1908 C CA . THR A 1 260 ? 10.300 7.041 -2.642 1.00 20.28 239 THR A CA 1
ATOM 1909 C C . THR A 1 260 ? 9.120 7.783 -3.284 1.00 24.95 239 THR A C 1
ATOM 1910 O O . THR A 1 260 ? 8.997 9.002 -3.134 1.00 24.26 239 THR A O 1
ATOM 1914 N N . TRP A 1 261 ? 8.268 7.040 -4.011 1.00 22.56 240 TRP A N 1
ATOM 1915 C CA . TRP A 1 261 ? 7.073 7.578 -4.659 1.00 22.78 240 TRP A CA 1
ATOM 1916 C C . TRP A 1 261 ? 5.882 6.643 -4.495 1.00 26.15 240 TRP A C 1
ATOM 1917 O O . TRP A 1 261 ? 6.030 5.426 -4.629 1.00 25.72 240 TRP A O 1
ATOM 1928 N N . VAL A 1 262 ? 4.710 7.214 -4.167 1.00 22.30 241 VAL A N 1
ATOM 1929 C CA . VAL A 1 262 ? 3.456 6.477 -3.980 1.00 21.83 241 VAL A CA 1
ATOM 1930 C C . VAL A 1 262 ? 2.361 7.144 -4.830 1.00 25.13 241 VAL A C 1
ATOM 1931 O O . VAL A 1 262 ? 2.122 8.347 -4.695 1.00 24.58 241 VAL A O 1
ATOM 1935 N N . THR A 1 263 ? 1.724 6.358 -5.717 1.00 21.37 242 THR A N 1
ATOM 1936 C CA . THR A 1 263 ? 0.653 6.811 -6.611 1.00 20.96 242 THR A CA 1
ATOM 1937 C C . THR A 1 263 ? -0.709 6.230 -6.230 1.00 24.61 242 THR A C 1
ATOM 1938 O O . THR A 1 263 ? -0.773 5.158 -5.626 1.00 24.05 242 THR A O 1
ATOM 1942 N N . ILE A 1 264 ? -1.797 6.940 -6.588 1.00 21.08 243 ILE A N 1
ATOM 1943 C CA . ILE A 1 264 ? -3.174 6.514 -6.326 1.00 20.79 243 ILE A CA 1
ATOM 1944 C C . ILE A 1 264 ? -4.115 6.966 -7.458 1.00 25.02 243 ILE A C 1
ATOM 1945 O O . ILE A 1 264 ? -4.014 8.101 -7.936 1.00 24.42 243 ILE A O 1
ATOM 1950 N N . ASP A 1 265 ? -5.006 6.060 -7.898 1.00 22.08 244 ASP A N 1
ATOM 1951 C CA . ASP A 1 265 ? -5.985 6.344 -8.945 1.00 22.11 244 ASP A CA 1
ATOM 1952 C C . ASP A 1 265 ? -7.229 6.971 -8.325 1.00 25.96 244 ASP A C 1
ATOM 1953 O O . ASP A 1 265 ? -7.774 6.442 -7.353 1.00 25.51 244 ASP A O 1
ATOM 1958 N N . ALA A 1 266 ? -7.648 8.122 -8.870 1.00 22.55 245 ALA A N 1
ATOM 1959 C CA . ALA A 1 266 ? -8.794 8.894 -8.392 1.00 22.30 245 ALA A CA 1
ATOM 1960 C C . ALA A 1 266 ? -9.641 9.438 -9.547 1.00 26.12 245 ALA A C 1
ATOM 1961 O O . ALA A 1 266 ? -9.227 9.368 -10.706 1.00 25.71 245 ALA A O 1
ATOM 1963 N N . GLN A 1 267 ? -10.830 9.976 -9.224 1.00 22.74 246 GLN A N 1
ATOM 1964 C CA . GLN A 1 267 ? -11.746 10.570 -10.198 1.00 22.58 246 GLN A CA 1
ATOM 1965 C C . GLN A 1 267 ? -11.428 12.065 -10.373 1.00 26.18 246 GLN A C 1
ATOM 1966 O O . GLN A 1 267 ? -11.131 12.725 -9.372 1.00 25.53 246 GLN A O 1
ATOM 1972 N N . PRO A 1 268 ? -11.476 12.627 -11.612 1.00 22.69 247 PRO A N 1
ATOM 1973 C CA . PRO A 1 268 ? -11.190 14.067 -11.772 1.00 22.34 247 PRO A CA 1
ATOM 1974 C C . PRO A 1 268 ? -12.231 14.938 -11.065 1.00 25.43 247 PRO A C 1
ATOM 1975 O O . PRO A 1 268 ? -13.435 14.755 -11.258 1.00 24.98 247 PRO A O 1
ATOM 1979 N N . GLY A 1 269 ? -11.746 15.831 -10.208 1.00 21.39 248 GLY A N 1
ATOM 1980 C CA . GLY A 1 269 ? -12.573 16.716 -9.395 1.00 20.93 248 GLY A CA 1
ATOM 1981 C C . GLY A 1 269 ? -12.641 16.279 -7.944 1.00 24.21 248 GLY A C 1
ATOM 1982 O O . GLY A 1 269 ? -13.430 16.824 -7.169 1.00 23.66 248 GLY A O 1
ATOM 1983 N N . ASP A 1 270 ? -11.813 15.283 -7.571 1.00 20.66 249 ASP A N 1
ATOM 1984 C CA . ASP A 1 270 ? -11.717 14.717 -6.223 1.00 20.42 249 ASP A CA 1
ATOM 1985 C C . ASP A 1 270 ? -10.284 14.786 -5.666 1.00 23.58 249 ASP A C 1
ATOM 1986 O O . ASP A 1 270 ? -10.056 14.377 -4.528 1.00 23.17 249 ASP A O 1
ATOM 1991 N N . GLY A 1 271 ? -9.353 15.311 -6.467 1.00 19.73 250 GLY A N 1
ATOM 1992 C CA . GLY A 1 271 ? -7.932 15.440 -6.149 1.00 19.32 250 GLY A CA 1
ATOM 1993 C C . GLY A 1 271 ? -7.566 16.110 -4.837 1.00 22.69 250 GLY A C 1
ATOM 1994 O O . GLY A 1 271 ? -6.591 15.708 -4.197 1.00 22.49 250 GLY A O 1
ATOM 1995 N N . ASP A 1 272 ? -8.337 17.133 -4.426 1.00 18.54 251 ASP A N 1
ATOM 1996 C CA . ASP A 1 272 ? -8.090 17.871 -3.183 1.00 17.96 251 ASP A CA 1
ATOM 1997 C C . ASP A 1 272 ? -8.587 17.146 -1.922 1.00 21.02 251 ASP A C 1
ATOM 1998 O O . ASP A 1 272 ? -8.224 17.541 -0.811 1.00 20.53 251 ASP A O 1
ATOM 2003 N N . LYS A 1 273 ? -9.387 16.074 -2.094 1.00 17.14 252 LYS A N 1
ATOM 2004 C CA . LYS A 1 273 ? -9.907 15.251 -0.994 1.00 16.87 252 LYS A CA 1
ATOM 2005 C C . LYS A 1 273 ? -8.828 14.278 -0.493 1.00 20.56 252 LYS A C 1
ATOM 2006 O O . LYS A 1 273 ? -8.965 13.703 0.591 1.00 19.87 252 LYS A O 1
ATOM 2012 N N . TYR A 1 274 ? -7.755 14.107 -1.291 1.00 17.10 253 TYR A N 1
ATOM 2013 C CA . TYR A 1 274 ? -6.624 13.229 -1.012 1.00 16.91 253 TYR A CA 1
ATOM 2014 C C . TYR A 1 274 ? -5.466 13.969 -0.340 1.00 21.16 253 TYR A C 1
ATOM 2015 O O . TYR A 1 274 ? -5.136 15.092 -0.725 1.00 21.01 253 TYR A O 1
ATOM 2024 N N . GLN A 1 275 ? -4.860 13.328 0.670 1.00 17.81 254 GLN A N 1
ATOM 2025 C CA . GLN A 1 275 ? -3.731 13.846 1.444 1.00 17.72 254 GLN A CA 1
ATOM 2026 C C . GLN A 1 275 ? -2.626 12.801 1.552 1.00 22.00 254 GLN A C 1
ATOM 2027 O O . GLN A 1 275 ? -2.912 11.618 1.750 1.00 21.36 254 GLN A O 1
ATOM 2033 N N . CYS A 1 276 ? -1.366 13.245 1.444 1.00 19.02 255 CYS A N 1
ATOM 2034 C CA . CYS A 1 276 ? -0.198 12.376 1.553 1.00 19.00 255 CYS A CA 1
ATOM 2035 C C . CYS A 1 276 ? 0.355 12.418 2.976 1.00 22.68 255 CYS A C 1
ATOM 2036 O O . CYS A 1 276 ? 0.705 13.492 3.472 1.00 22.05 255 CYS A O 1
ATOM 2039 N N . ARG A 1 277 ? 0.410 11.247 3.636 1.00 19.44 256 ARG A N 1
ATOM 2040 C CA . ARG A 1 277 ? 0.918 11.106 5.000 1.00 19.30 256 ARG A CA 1
ATOM 2041 C C . ARG A 1 277 ? 2.322 10.501 4.963 1.00 23.17 256 ARG A C 1
ATOM 2042 O O . ARG A 1 277 ? 2.518 9.439 4.369 1.00 22.64 256 ARG A O 1
ATOM 2050 N N . VAL A 1 278 ? 3.299 11.197 5.572 1.00 19.82 257 VAL A N 1
ATOM 2051 C CA . VAL A 1 278 ? 4.696 10.756 5.617 1.00 19.58 257 VAL A CA 1
ATOM 2052 C C . VAL A 1 278 ? 5.125 10.502 7.067 1.00 23.49 257 VAL A C 1
ATOM 2053 O O . VAL A 1 278 ? 5.138 11.431 7.878 1.00 22.91 257 VAL A O 1
ATOM 2057 N N . GLU A 1 279 ? 5.466 9.238 7.383 1.00 20.29 258 GLU A N 1
ATOM 2058 C CA . GLU A 1 279 ? 5.933 8.814 8.705 1.00 20.16 258 GLU A CA 1
ATOM 2059 C C . GLU A 1 279 ? 7.434 8.541 8.619 1.00 23.96 258 GLU A C 1
ATOM 2060 O O . GLU A 1 279 ? 7.856 7.638 7.889 1.00 23.61 258 GLU A O 1
ATOM 2066 N N . HIS A 1 280 ? 8.240 9.353 9.326 1.00 20.43 259 HIS A N 1
ATOM 2067 C CA . HIS A 1 280 ? 9.701 9.253 9.319 1.00 20.19 259 HIS A CA 1
ATOM 2068 C C . HIS A 1 280 ? 10.310 9.667 10.662 1.00 24.21 259 HIS A C 1
ATOM 2069 O O . HIS A 1 280 ? 9.700 10.446 11.396 1.00 23.79 259 HIS A O 1
ATOM 2076 N N . ALA A 1 281 ? 11.518 9.144 10.976 1.00 21.11 260 ALA A N 1
ATOM 2077 C CA . ALA A 1 281 ? 12.263 9.421 12.214 1.00 21.02 260 ALA A CA 1
ATOM 2078 C C . ALA A 1 281 ? 12.673 10.893 12.364 1.00 24.96 260 ALA A C 1
ATOM 2079 O O . ALA A 1 281 ? 12.799 11.377 13.490 1.00 24.54 260 ALA A O 1
ATOM 2081 N N . SER A 1 282 ? 12.876 11.598 11.234 1.00 21.70 261 SER A N 1
ATOM 2082 C CA . SER A 1 282 ? 13.248 13.015 11.203 1.00 21.58 261 SER A CA 1
ATOM 2083 C C . SER A 1 282 ? 12.077 13.921 11.605 1.00 26.01 261 SER A C 1
ATOM 2084 O O . SER A 1 282 ? 12.301 15.045 12.059 1.00 25.55 261 SER A O 1
ATOM 2087 N N . LEU A 1 283 ? 10.836 13.428 11.429 1.00 23.06 262 LEU A N 1
ATOM 2088 C CA . LEU A 1 283 ? 9.605 14.150 11.752 1.00 23.08 262 LEU A CA 1
ATOM 2089 C C . LEU A 1 283 ? 9.076 13.747 13.139 1.00 27.57 262 LEU A C 1
ATOM 2090 O O . LEU A 1 283 ? 8.948 12.547 13.404 1.00 26.98 262 LEU A O 1
ATOM 2095 N N . PRO A 1 284 ? 8.767 14.718 14.039 1.00 24.87 263 PRO A N 1
ATOM 2096 C CA . PRO A 1 284 ? 8.248 14.346 15.374 1.00 24.92 263 PRO A CA 1
ATOM 2097 C C . PRO A 1 284 ? 6.848 13.730 15.327 1.00 29.27 263 PRO A C 1
ATOM 2098 O O . PRO A 1 284 ? 6.533 12.851 16.131 1.00 29.08 263 PRO A O 1
ATOM 2102 N N . GLN A 1 285 ? 6.025 14.186 14.368 1.00 25.88 264 GLN A N 1
ATOM 2103 C CA . GLN A 1 285 ? 4.662 13.721 14.110 1.00 25.76 264 GLN A CA 1
ATOM 2104 C C . GLN A 1 285 ? 4.467 13.516 12.589 1.00 29.48 264 GLN A C 1
ATOM 2105 O O . GLN A 1 285 ? 5.160 14.189 11.817 1.00 28.99 264 GLN A O 1
ATOM 2111 N N . PRO A 1 286 ? 3.571 12.602 12.124 1.00 25.91 265 PRO A N 1
ATOM 2112 C CA . PRO A 1 286 ? 3.414 12.400 10.669 1.00 25.65 265 PRO A CA 1
ATOM 2113 C C . PRO A 1 286 ? 3.035 13.663 9.896 1.00 29.25 265 PRO A C 1
ATOM 2114 O O . PRO A 1 286 ? 2.144 14.407 10.313 1.00 28.88 265 PRO A O 1
ATOM 2118 N N . GLY A 1 287 ? 3.754 13.903 8.801 1.00 25.48 266 GLY A N 1
ATOM 2119 C CA . GLY A 1 287 ? 3.551 15.057 7.936 1.00 25.23 266 GLY A CA 1
ATOM 2120 C C . GLY A 1 287 ? 2.430 14.854 6.941 1.00 29.01 266 GLY A C 1
ATOM 2121 O O . GLY A 1 287 ? 2.429 13.865 6.203 1.00 28.52 266 GLY A O 1
ATOM 2122 N N . LEU A 1 288 ? 1.465 15.789 6.922 1.00 25.70 267 LEU A N 1
ATOM 2123 C CA . LEU A 1 288 ? 0.311 15.758 6.018 1.00 25.56 267 LEU A CA 1
ATOM 2124 C C . LEU A 1 288 ? 0.499 16.778 4.899 1.00 29.12 267 LEU A C 1
ATOM 2125 O O . LEU A 1 288 ? 0.805 17.941 5.172 1.00 28.52 267 LEU A O 1
ATOM 2130 N N . TYR A 1 289 ? 0.358 16.330 3.639 1.00 25.65 268 TYR A N 1
ATOM 2131 C CA . TYR A 1 289 ? 0.578 17.173 2.461 1.00 25.42 268 TYR A CA 1
ATOM 2132 C C . TYR A 1 289 ? -0.569 17.103 1.460 1.00 29.14 268 TYR A C 1
ATOM 2133 O O . TYR A 1 289 ? -1.113 16.025 1.218 1.00 28.53 268 TYR A O 1
ATOM 2142 N N . SER A 1 290 ? -0.921 18.257 0.869 1.00 25.80 269 SER A N 1
ATOM 2143 C CA . SER A 1 290 ? -1.982 18.383 -0.133 1.00 25.58 269 SER A CA 1
ATOM 2144 C C . SER A 1 290 ? -1.439 19.005 -1.422 1.00 29.59 269 SER A C 1
ATOM 2145 O O . SER A 1 290 ? -0.448 19.740 -1.382 1.00 29.19 269 SER A O 1
ATOM 2148 N N . TRP A 1 291 ? -2.091 18.704 -2.562 1.00 26.32 270 TRP A N 1
ATOM 2149 C CA . TRP A 1 291 ? -1.720 19.187 -3.895 1.00 26.25 270 TRP A CA 1
ATOM 2150 C C . TRP A 1 291 ? -1.862 20.709 -4.039 1.00 30.82 270 TRP A C 1
ATOM 2151 O O . TRP A 1 291 ? -0.929 21.357 -4.518 1.00 30.32 270 TRP A O 1
ATOM 2162 N N . ARG A 1 292 ? -3.010 21.275 -3.620 1.00 28.24 271 ARG A N 1
ATOM 2163 C CA . ARG A 1 292 ? -3.281 22.712 -3.720 1.00 28.55 271 ARG A CA 1
ATOM 2164 C C . ARG A 1 292 ? -2.506 23.561 -2.699 1.00 34.00 271 ARG A C 1
ATOM 2165 O O . ARG A 1 292 ? -2.187 24.714 -2.997 1.00 33.72 271 ARG A O 1
ATOM 2173 N N . SER A 1 293 ? -2.192 22.994 -1.512 1.00 31.50 272 SER A N 1
ATOM 2174 C CA . SER A 1 293 ? -1.459 23.688 -0.443 1.00 31.80 272 SER A CA 1
ATOM 2175 C C . SER A 1 293 ? 0.044 2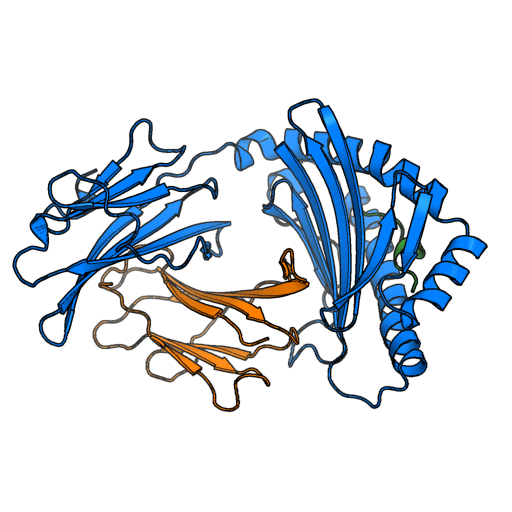3.896 -0.737 1.00 36.63 272 SER A C 1
ATOM 2176 O O . SER A 1 293 ? 0.721 24.610 0.010 1.00 36.27 272 SER A O 1
ATOM 2179 N N . GLY A 1 294 ? 0.537 23.282 -1.814 1.00 33.85 273 GLY A N 1
ATOM 2180 C CA . GLY A 1 294 ? 1.925 23.387 -2.254 1.00 33.91 273 GLY A CA 1
ATOM 2181 C C . GLY A 1 294 ? 2.846 22.277 -1.787 1.00 38.31 273 GLY A C 1
ATOM 2182 O O . GLY A 1 294 ? 4.067 22.397 -1.920 1.00 37.98 273 GLY A O 1
ATOM 2183 N N . GLY A 1 295 ? 2.264 21.202 -1.251 1.00 35.20 274 GLY A N 1
ATOM 2184 C CA . GLY A 1 295 ? 2.995 20.043 -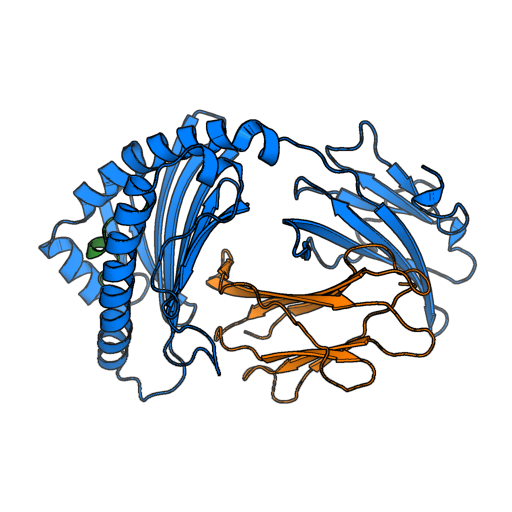0.748 1.00 35.16 274 GLY A CA 1
ATOM 2185 C C . GLY A 1 295 ? 3.877 20.364 0.441 1.00 39.61 274 GLY A C 1
ATOM 2186 O O . GLY A 1 295 ? 3.383 20.807 1.482 1.00 39.14 274 GLY A O 1
ATOM 2187 N N . GLY A 1 296 ? 5.183 20.165 0.261 1.00 36.72 275 GLY A N 1
ATOM 2188 C CA . GLY A 1 296 ? 6.201 20.418 1.277 1.00 36.76 275 GLY A CA 1
ATOM 2189 C C . GLY A 1 296 ? 6.582 21.875 1.459 1.00 41.15 275 GLY A C 1
ATOM 2190 O O . GLY A 1 296 ? 7.267 22.210 2.430 1.00 40.74 275 GLY A O 1
ATOM 2191 N N . LEU A 1 297 ? 6.135 22.757 0.537 1.00 38.23 276 LEU A N 1
ATOM 2192 C CA . LEU A 1 297 ? 6.393 24.204 0.584 1.00 38.30 276 LEU A CA 1
ATOM 2193 C C . LEU A 1 297 ? 5.539 24.890 1.666 1.00 42.78 276 LEU A C 1
ATOM 2194 O O . LEU A 1 297 ? 5.737 26.073 1.958 1.00 42.41 276 LEU A O 1
ATOM 2199 N N . ASN A 1 298 ? 4.602 24.128 2.264 1.00 39.73 277 ASN A N 1
ATOM 2200 C CA . ASN A 1 298 ? 3.704 24.542 3.341 1.00 39.70 277 ASN A CA 1
ATOM 2201 C C . ASN A 1 298 ? 4.421 24.453 4.705 1.00 43.77 277 ASN A C 1
ATOM 2202 O O . ASN A 1 298 ? 3.937 25.024 5.686 1.00 43.47 277 ASN A O 1
ATOM 2207 N N . ASP A 1 299 ? 5.584 23.747 4.746 1.00 40.24 278 ASP A N 1
ATOM 2208 C CA . ASP A 1 299 ? 6.455 23.509 5.908 1.00 70.60 278 ASP A CA 1
ATOM 2209 C C . ASP A 1 299 ? 5.729 22.877 7.094 1.00 96.39 278 ASP A C 1
ATOM 2210 O O . ASP A 1 299 ? 6.340 22.142 7.866 1.00 56.53 278 ASP A O 1
ATOM 2215 N N . LEU B 2 2 ? 17.445 -12.668 -14.473 1.00 27.93 2 LEU B N 1
ATOM 2216 C CA . LEU B 2 2 ? 16.090 -12.115 -14.468 1.00 27.61 2 LEU B CA 1
ATOM 2217 C C . LEU B 2 2 ? 16.036 -10.724 -15.124 1.00 30.79 2 LEU B C 1
ATOM 2218 O O . LEU B 2 2 ? 17.079 -10.106 -15.350 1.00 30.17 2 LEU B O 1
ATOM 2223 N N . THR B 2 3 ? 14.816 -10.251 -15.447 1.00 26.98 3 THR B N 1
ATOM 2224 C CA . THR B 2 3 ? 14.557 -8.957 -16.088 1.00 26.44 3 THR B CA 1
ATOM 2225 C C . THR B 2 3 ? 14.684 -7.798 -15.071 1.00 28.99 3 THR B C 1
ATOM 2226 O O . THR B 2 3 ? 14.088 -7.880 -13.995 1.00 28.49 3 THR B O 1
ATOM 2230 N N . PRO B 2 4 ? 15.441 -6.714 -15.392 1.00 24.55 4 PRO B N 1
ATOM 2231 C CA . PRO B 2 4 ? 15.582 -5.605 -14.429 1.00 24.04 4 PRO B CA 1
ATOM 2232 C C . PRO B 2 4 ? 14.335 -4.743 -14.237 1.00 26.78 4 PRO B C 1
ATOM 2233 O O . PRO B 2 4 ? 13.582 -4.514 -15.185 1.00 26.37 4 PRO B O 1
ATOM 2237 N N . LYS B 2 5 ? 14.143 -4.255 -12.998 1.00 22.54 5 LYS B N 1
ATOM 2238 C CA . LYS B 2 5 ? 13.054 -3.366 -12.585 1.00 22.00 5 LYS B CA 1
ATOM 2239 C C . LYS B 2 5 ? 13.670 -1.973 -12.476 1.00 25.05 5 LYS B C 1
ATOM 2240 O O . LYS B 2 5 ? 14.517 -1.735 -11.610 1.00 24.43 5 LYS B O 1
ATOM 2246 N N . VAL B 2 6 ? 13.307 -1.082 -13.413 1.00 21.10 6 VAL B N 1
ATOM 2247 C CA . VAL B 2 6 ? 13.891 0.256 -13.531 1.00 20.57 6 VAL B CA 1
ATOM 2248 C C . VAL B 2 6 ? 12.898 1.390 -13.244 1.00 24.27 6 VAL B C 1
ATOM 2249 O O . VAL B 2 6 ? 11.724 1.304 -13.609 1.00 23.98 6 VAL B O 1
ATOM 2253 N N . GLN B 2 7 ? 13.401 2.464 -12.606 1.00 20.53 7 GLN B N 1
ATOM 2254 C CA . GLN B 2 7 ? 12.679 3.700 -12.306 1.00 20.17 7 GLN B CA 1
ATOM 2255 C C . GLN B 2 7 ? 13.632 4.904 -12.338 1.00 23.20 7 GLN B C 1
ATOM 2256 O O . GLN B 2 7 ? 14.761 4.815 -11.849 1.00 22.92 7 GLN B O 1
ATOM 2262 N N . VAL B 2 8 ? 13.189 6.006 -12.961 1.00 19.10 8 VAL B N 1
ATOM 2263 C CA . VAL B 2 8 ? 13.970 7.237 -13.115 1.00 18.51 8 VAL B CA 1
ATOM 2264 C C . VAL B 2 8 ? 13.358 8.368 -12.257 1.00 21.16 8 VAL B C 1
ATOM 2265 O O . VAL B 2 8 ? 12.139 8.548 -12.238 1.00 20.57 8 VAL B O 1
ATOM 2269 N N . TYR B 2 9 ? 14.220 9.088 -11.512 1.00 16.98 9 TYR B N 1
ATOM 2270 C CA . TYR B 2 9 ? 13.842 10.143 -10.563 1.00 16.29 9 TYR B CA 1
ATOM 2271 C C . TYR B 2 9 ? 14.963 11.174 -10.369 1.00 19.56 9 TYR B C 1
ATOM 2272 O O . TYR B 2 9 ? 16.120 10.887 -10.669 1.00 19.02 9 TYR B O 1
ATOM 2281 N N . SER B 2 10 ? 14.616 12.367 -9.851 1.00 15.89 10 SER B N 1
ATOM 2282 C CA . SER B 2 10 ? 15.575 13.439 -9.569 1.00 15.44 10 SER B CA 1
ATOM 2283 C C . SER B 2 10 ? 15.883 13.516 -8.069 1.00 18.80 10 SER B C 1
ATOM 2284 O O . SER B 2 10 ? 15.030 13.162 -7.252 1.00 18.12 10 SER B O 1
ATOM 2287 N N . ARG B 2 11 ? 17.104 13.975 -7.715 1.00 15.28 11 ARG B N 1
ATOM 2288 C CA . ARG B 2 11 ? 17.564 14.119 -6.328 1.00 14.99 11 ARG B CA 1
ATOM 2289 C C . ARG B 2 11 ? 16.714 15.140 -5.550 1.00 19.20 11 ARG B C 1
ATOM 2290 O O . ARG B 2 11 ? 16.224 14.826 -4.463 1.00 18.64 11 ARG B O 1
ATOM 2298 N N . PHE B 2 12 ? 16.540 16.342 -6.118 1.00 16.13 12 PHE B N 1
ATOM 2299 C CA . PHE B 2 12 ? 15.742 17.420 -5.536 1.00 16.20 12 PHE B CA 1
ATOM 2300 C C . PHE B 2 12 ? 14.518 17.687 -6.428 1.00 21.34 12 PHE B C 1
ATOM 2301 O O . PHE B 2 12 ? 14.575 17.347 -7.614 1.00 21.09 12 PHE B O 1
ATOM 2309 N N . PRO B 2 13 ? 13.414 18.301 -5.918 1.00 18.80 13 PRO B N 1
ATOM 2310 C CA . PRO B 2 13 ? 12.276 18.607 -6.806 1.00 18.91 13 PRO B CA 1
ATOM 2311 C C . PRO B 2 13 ? 12.712 19.533 -7.942 1.00 23.82 13 PRO B C 1
ATOM 2312 O O . PRO B 2 13 ? 13.440 20.500 -7.699 1.00 23.37 13 PRO B O 1
ATOM 2316 N N . ALA B 2 14 ? 12.317 19.196 -9.184 1.00 21.37 14 ALA B N 1
ATOM 2317 C CA . ALA B 2 14 ? 12.674 19.928 -10.402 1.00 21.70 14 ALA B CA 1
ATOM 2318 C C . ALA B 2 14 ? 12.268 21.402 -10.380 1.00 27.05 14 ALA B C 1
ATOM 2319 O O . ALA B 2 14 ? 11.131 21.732 -10.031 1.00 26.85 14 ALA B O 1
ATOM 2321 N N . SER B 2 15 ? 13.223 22.279 -10.727 1.00 24.44 15 SER B N 1
ATOM 2322 C CA . SER B 2 15 ? 13.055 23.731 -10.773 1.00 24.63 15 SER B CA 1
ATOM 2323 C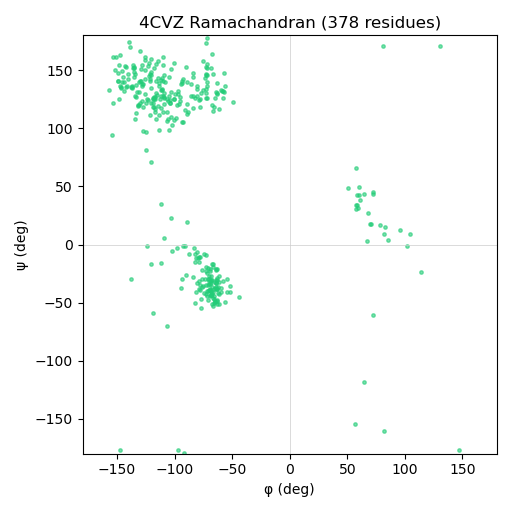 C . SER B 2 15 ? 13.670 24.298 -12.056 1.00 29.09 15 SER B C 1
ATOM 2324 O O . SER B 2 15 ? 14.601 23.704 -12.607 1.00 28.59 15 SER B O 1
ATOM 2327 N N . ALA B 2 16 ? 13.142 25.444 -12.528 1.00 26.16 16 ALA B N 1
ATOM 2328 C CA . ALA B 2 16 ? 13.587 26.121 -13.748 1.00 26.08 16 ALA B CA 1
ATOM 2329 C C . ALA B 2 16 ? 14.998 26.695 -13.614 1.00 29.67 16 ALA B C 1
ATOM 2330 O O . ALA B 2 16 ? 15.251 27.517 -12.728 1.00 29.39 16 ALA B O 1
ATOM 2332 N N . GLY B 2 17 ? 15.899 26.219 -14.477 1.00 25.78 17 GLY B N 1
ATOM 2333 C CA . GLY B 2 17 ? 17.302 26.627 -14.540 1.00 25.31 17 GLY B CA 1
ATOM 2334 C C . GLY B 2 17 ? 18.105 26.442 -13.266 1.00 28.43 17 GLY B C 1
ATOM 2335 O O . GLY B 2 17 ? 19.036 27.210 -13.011 1.00 28.26 17 GLY B O 1
ATOM 2336 N N . THR B 2 18 ? 17.753 25.422 -12.458 1.00 24.03 18 THR B N 1
ATOM 2337 C CA . THR B 2 18 ? 18.417 25.113 -11.189 1.00 23.27 18 THR B CA 1
ATOM 2338 C C . THR B 2 18 ? 19.082 23.737 -11.272 1.00 25.83 18 THR B C 1
ATOM 2339 O O . THR B 2 18 ? 18.430 22.771 -11.667 1.00 25.33 18 THR B O 1
ATOM 2343 N N . LYS B 2 19 ? 20.373 23.656 -10.887 1.00 21.32 19 LYS B N 1
ATOM 2344 C CA . LYS B 2 19 ? 21.175 22.427 -10.888 1.00 20.51 19 LYS B CA 1
ATOM 2345 C C . LYS B 2 19 ? 20.515 21.316 -10.046 1.00 22.96 19 LYS B C 1
ATOM 2346 O O . LYS B 2 19 ? 19.992 21.580 -8.964 1.00 22.51 19 LYS B O 1
ATOM 2352 N N . ASN B 2 20 ? 20.507 20.090 -10.587 1.00 18.46 20 ASN B N 1
ATOM 2353 C CA . ASN B 2 20 ? 19.918 18.896 -9.979 1.00 17.82 20 ASN B CA 1
ATOM 2354 C C . ASN B 2 20 ? 20.727 17.650 -10.381 1.00 21.11 20 ASN B C 1
ATOM 2355 O O . ASN B 2 20 ? 21.765 17.776 -11.038 1.00 20.48 20 ASN B O 1
ATOM 2360 N N . VAL B 2 21 ? 20.273 16.452 -9.957 1.00 17.41 21 VAL B N 1
ATOM 2361 C CA . VAL B 2 21 ? 20.918 15.176 -10.282 1.00 17.14 21 VAL B CA 1
ATOM 2362 C C . VAL B 2 21 ? 19.852 14.187 -10.776 1.00 21.13 21 VAL B C 1
ATOM 2363 O O . VAL B 2 21 ? 18.911 13.884 -10.040 1.00 20.30 21 VAL B O 1
ATOM 2367 N N . LEU B 2 22 ? 20.001 13.693 -12.021 1.00 18.32 22 LEU B N 1
ATOM 2368 C CA . LEU B 2 22 ? 19.084 12.711 -12.603 1.00 18.40 22 LEU B CA 1
ATOM 2369 C C . LEU B 2 22 ? 19.579 11.311 -12.250 1.00 23.02 22 LEU B C 1
ATOM 2370 O O . LEU B 2 22 ? 20.715 10.961 -12.571 1.00 22.59 22 LEU B O 1
ATOM 2375 N N . ASN B 2 23 ? 18.735 10.531 -11.560 1.00 20.27 23 ASN B N 1
ATOM 2376 C CA . ASN B 2 23 ? 19.052 9.175 -11.110 1.00 20.45 23 ASN B CA 1
ATOM 2377 C C . ASN B 2 23 ? 18.256 8.119 -11.865 1.00 25.09 23 ASN B C 1
ATOM 2378 O O . ASN B 2 23 ? 17.067 8.307 -12.128 1.00 24.49 23 ASN B O 1
ATOM 2383 N N . CYS B 2 24 ? 18.912 6.993 -12.177 1.00 22.50 24 CYS B N 1
ATOM 2384 C CA . CYS B 2 24 ? 18.300 5.842 -12.833 1.00 22.64 24 CYS B CA 1
ATOM 2385 C C . CYS B 2 24 ? 18.742 4.585 -12.090 1.00 25.86 24 CYS B C 1
ATOM 2386 O O . CYS B 2 24 ? 19.918 4.212 -12.143 1.00 25.44 24 CYS B O 1
ATOM 2389 N N . PHE B 2 25 ? 17.810 3.971 -11.346 1.00 21.90 25 PHE B N 1
ATOM 2390 C CA . PHE B 2 25 ? 18.087 2.780 -10.551 1.00 21.38 25 PHE B CA 1
ATOM 2391 C C . PHE B 2 25 ? 17.432 1.532 -11.134 1.00 24.73 25 PHE B C 1
ATOM 2392 O O . PHE B 2 25 ? 16.228 1.523 -11.391 1.00 24.08 25 PHE B O 1
ATOM 2400 N N . ALA B 2 26 ? 18.245 0.486 -11.347 1.00 21.16 26 ALA B N 1
ATOM 2401 C CA . ALA B 2 26 ? 17.826 -0.814 -11.868 1.00 20.82 26 ALA B CA 1
ATOM 2402 C C . ALA B 2 26 ? 18.168 -1.892 -10.841 1.00 24.33 26 ALA B C 1
ATOM 2403 O O . ALA B 2 26 ? 19.262 -1.868 -10.274 1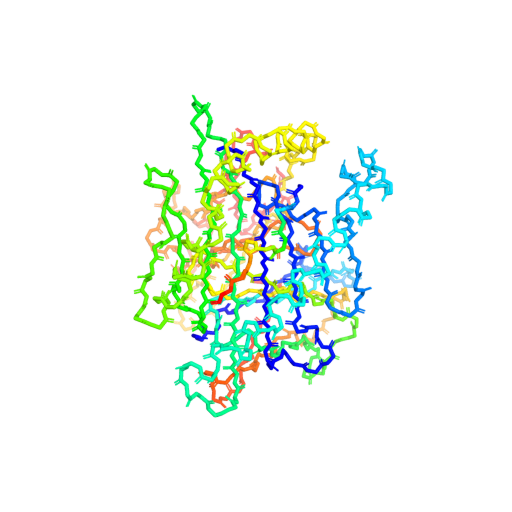.00 23.73 26 ALA B O 1
ATOM 2405 N N . ALA B 2 27 ? 17.222 -2.814 -10.577 1.00 20.83 27 ALA B N 1
ATOM 2406 C CA . ALA B 2 27 ? 17.386 -3.901 -9.605 1.00 20.68 27 ALA B CA 1
ATOM 2407 C C . ALA B 2 27 ? 16.632 -5.171 -10.019 1.00 24.89 27 ALA B C 1
ATOM 2408 O O . ALA B 2 27 ? 15.746 -5.114 -10.874 1.00 24.39 27 ALA B O 1
ATOM 2410 N N . GLY B 2 28 ? 16.998 -6.298 -9.408 1.00 21.77 28 GLY B N 1
ATOM 2411 C CA . GLY B 2 28 ? 16.385 -7.597 -9.661 1.00 21.77 28 GLY B CA 1
ATOM 2412 C C . GLY B 2 28 ? 16.753 -8.209 -10.997 1.00 26.25 28 GLY B C 1
ATOM 2413 O O . GLY B 2 28 ? 15.884 -8.761 -11.678 1.00 26.02 28 GLY B O 1
ATOM 2414 N N . PHE B 2 29 ? 18.044 -8.134 -11.376 1.00 23.10 29 PHE B N 1
ATOM 2415 C CA . PHE B 2 29 ? 18.519 -8.663 -12.655 1.00 23.06 29 PHE B CA 1
ATOM 2416 C C . PHE B 2 29 ? 19.724 -9.605 -12.560 1.00 27.07 29 PHE B C 1
ATOM 2417 O O . PHE B 2 29 ? 20.517 -9.526 -11.620 1.00 26.59 29 PHE B O 1
ATOM 2425 N N . HIS B 2 30 ? 19.846 -10.487 -13.569 1.00 23.86 30 HIS B N 1
ATOM 2426 C CA . HIS B 2 30 ? 20.927 -11.453 -13.773 1.00 23.82 30 HIS B CA 1
ATOM 2427 C C . HIS B 2 30 ? 20.968 -11.824 -15.270 1.00 27.29 30 HIS B C 1
ATOM 2428 O O . HIS B 2 30 ? 19.900 -12.071 -15.838 1.00 26.83 30 HIS B O 1
ATOM 2435 N N . PRO B 2 31 ? 22.140 -11.844 -15.958 1.00 23.64 31 PRO B N 1
ATOM 2436 C CA . PRO B 2 31 ? 23.517 -11.592 -15.480 1.00 23.30 31 PRO B CA 1
ATOM 2437 C C . PRO B 2 31 ? 23.802 -10.141 -15.047 1.00 26.54 31 PRO B C 1
ATOM 2438 O O . PRO B 2 31 ? 23.013 -9.254 -15.382 1.00 25.95 31 PRO B O 1
ATOM 2442 N N . PRO B 2 32 ? 24.910 -9.875 -14.301 1.00 22.83 32 PRO B N 1
ATOM 2443 C CA . PRO B 2 32 ? 25.182 -8.496 -13.841 1.00 22.55 32 PRO B CA 1
ATOM 2444 C C . PRO B 2 32 ? 25.503 -7.465 -14.926 1.00 26.25 32 PRO B C 1
ATOM 2445 O O . PRO B 2 32 ? 25.419 -6.268 -14.644 1.00 25.79 32 PRO B O 1
ATOM 2449 N N . LYS B 2 33 ? 25.863 -7.911 -16.151 1.00 22.66 33 LYS B N 1
ATOM 2450 C CA . LYS B 2 33 ? 26.171 -7.021 -17.272 1.00 22.36 33 LYS B CA 1
ATOM 2451 C C . LYS B 2 33 ? 24.902 -6.279 -17.710 1.00 26.05 33 LYS B C 1
ATOM 2452 O O . LYS B 2 33 ? 23.937 -6.905 -18.155 1.00 25.55 33 LYS B O 1
ATOM 2458 N N . ILE B 2 34 ? 24.900 -4.946 -17.535 1.00 22.56 34 ILE B N 1
ATOM 2459 C CA . ILE B 2 34 ? 23.770 -4.079 -17.872 1.00 22.31 34 ILE B CA 1
ATOM 2460 C C . ILE B 2 34 ? 24.247 -2.752 -18.484 1.00 26.16 34 ILE B C 1
ATOM 2461 O O . ILE B 2 34 ? 25.219 -2.160 -18.009 1.00 25.71 34 ILE B O 1
ATOM 2466 N N . SER B 2 35 ? 23.574 -2.309 -19.556 1.00 22.86 35 SER B N 1
ATOM 2467 C CA . SER B 2 35 ? 23.885 -1.051 -20.223 1.00 22.72 35 SER B CA 1
ATOM 2468 C C . SER B 2 35 ? 22.795 -0.036 -19.882 1.00 26.69 35 SER B C 1
ATOM 2469 O O . SER B 2 35 ? 21.656 -0.169 -20.335 1.00 26.27 35 SER B O 1
ATOM 2472 N N . ILE B 2 36 ? 23.137 0.935 -19.021 1.00 23.33 36 ILE B N 1
ATOM 2473 C CA . ILE B 2 36 ? 22.226 1.989 -18.569 1.00 23.16 36 ILE B CA 1
ATOM 2474 C C . ILE B 2 36 ? 22.719 3.328 -19.127 1.00 27.01 36 ILE B C 1
ATOM 2475 O O . ILE B 2 36 ? 23.887 3.679 -18.937 1.00 26.61 36 ILE B O 1
ATOM 2480 N N . THR B 2 37 ? 21.839 4.056 -19.840 1.00 23.59 37 THR B N 1
ATOM 2481 C CA . THR B 2 37 ? 22.191 5.333 -20.461 1.00 23.41 37 THR B CA 1
ATOM 2482 C C . THR B 2 37 ? 21.171 6.436 -20.162 1.00 27.26 37 THR B C 1
ATOM 2483 O O . THR B 2 37 ? 20.000 6.310 -20.528 1.00 26.71 37 THR B O 1
ATOM 2487 N N . LEU B 2 38 ? 21.629 7.524 -19.517 1.00 24.00 38 LEU B N 1
ATOM 2488 C CA . LEU B 2 38 ? 20.801 8.695 -19.213 1.00 23.89 38 LEU B CA 1
ATOM 2489 C C . LEU B 2 38 ? 20.790 9.583 -20.455 1.00 27.89 38 LEU B C 1
ATOM 2490 O O . LEU B 2 38 ? 21.855 9.889 -20.993 1.00 27.34 38 LEU B O 1
ATOM 2495 N N . MET B 2 39 ? 19.593 9.961 -20.932 1.00 24.77 39 MET B N 1
ATOM 2496 C CA . MET B 2 39 ? 19.439 10.746 -22.159 1.00 24.69 39 MET B CA 1
ATOM 2497 C C . MET B 2 39 ? 18.795 12.119 -21.981 1.00 28.34 39 MET B C 1
ATOM 2498 O O . MET B 2 39 ? 17.985 12.322 -21.077 1.00 27.84 39 MET B O 1
ATOM 2503 N N . LYS B 2 40 ? 19.151 13.048 -22.886 1.00 24.84 40 LYS B N 1
ATOM 2504 C CA . LYS B 2 40 ? 18.618 14.404 -23.000 1.00 24.64 40 LYS B CA 1
ATOM 2505 C C . LYS B 2 40 ? 18.178 14.534 -24.464 1.00 28.60 40 LYS B C 1
ATOM 2506 O O . LYS B 2 40 ? 19.016 14.753 -25.344 1.00 28.15 40 LYS B O 1
ATOM 2512 N N . ASP B 2 41 ? 16.866 14.331 -24.717 1.00 25.32 41 ASP B N 1
ATOM 2513 C CA . ASP B 2 41 ? 16.219 14.341 -26.039 1.00 25.20 41 ASP B CA 1
ATOM 2514 C C . ASP B 2 41 ? 16.817 13.265 -26.977 1.00 29.21 41 ASP B C 1
ATOM 2515 O O . ASP B 2 41 ? 17.066 13.522 -28.159 1.00 28.71 41 ASP B O 1
ATOM 2520 N N . GLY B 2 42 ? 17.039 12.074 -26.417 1.00 25.96 42 GLY B N 1
ATOM 2521 C CA . GLY B 2 42 ? 17.600 10.922 -27.118 1.00 25.89 42 GLY B CA 1
ATOM 2522 C C . GLY B 2 42 ? 19.104 10.966 -27.319 1.00 30.09 42 GLY B C 1
ATOM 2523 O O . GLY B 2 42 ? 19.636 10.218 -28.144 1.00 29.71 42 GLY B O 1
ATOM 2524 N N . VAL B 2 43 ? 19.803 11.841 -26.564 1.00 26.73 43 VAL B N 1
ATOM 2525 C CA . VAL B 2 43 ? 21.258 12.025 -26.637 1.00 26.55 43 VAL B CA 1
ATOM 2526 C C . VAL B 2 43 ? 21.896 11.686 -25.270 1.00 30.38 43 VAL B C 1
ATOM 2527 O O . VAL B 2 43 ? 21.478 12.267 -24.265 1.00 29.93 43 VAL B O 1
ATOM 2531 N N . PRO B 2 44 ? 22.912 10.780 -25.212 1.00 26.91 44 PRO B N 1
ATOM 2532 C CA . PRO B 2 44 ? 23.534 10.439 -23.914 1.00 26.73 44 PRO B CA 1
ATOM 2533 C C . PRO B 2 44 ? 24.134 11.626 -23.154 1.00 30.56 44 PRO B C 1
ATOM 2534 O O . PRO B 2 44 ? 24.939 12.382 -23.703 1.00 29.95 44 PRO B O 1
ATOM 2538 N N . MET B 2 45 ? 23.709 11.787 -21.888 1.00 27.30 45 MET B N 1
ATOM 2539 C CA . MET B 2 45 ? 24.113 12.862 -20.978 1.00 27.30 45 MET B CA 1
ATOM 2540 C C . MET B 2 45 ? 25.547 12.727 -20.479 1.00 31.60 45 MET B C 1
ATOM 2541 O O . MET B 2 45 ? 25.984 11.626 -20.143 1.00 31.31 45 MET B O 1
ATOM 2546 N N . GLU B 2 46 ? 26.258 13.866 -20.402 1.00 28.33 46 GLU B N 1
ATOM 2547 C CA . GLU B 2 46 ? 27.651 13.990 -19.968 1.00 28.20 46 GLU B CA 1
ATOM 2548 C C . GLU B 2 46 ? 27.826 13.792 -18.453 1.00 31.59 46 GLU B C 1
ATOM 2549 O O . GLU B 2 46 ? 26.963 14.193 -17.671 1.00 31.17 46 GLU B O 1
ATOM 2555 N N . GLY B 2 47 ? 28.960 13.198 -18.074 1.00 27.81 47 GLY B N 1
ATOM 2556 C CA . GLY B 2 47 ? 29.372 12.965 -16.692 1.00 27.48 47 GLY B CA 1
ATOM 2557 C C . GLY B 2 47 ? 28.517 12.027 -15.864 1.00 31.04 47 GLY B C 1
ATOM 2558 O O . GLY B 2 47 ? 28.262 12.308 -14.689 1.00 30.43 47 GLY B O 1
ATOM 2559 N N . ALA B 2 48 ? 28.096 10.893 -16.452 1.00 27.54 48 ALA B N 1
ATOM 2560 C CA . ALA B 2 48 ? 27.283 9.896 -15.755 1.00 27.26 48 ALA B CA 1
ATOM 2561 C C . ALA B 2 48 ? 28.147 9.046 -14.820 1.00 30.99 48 ALA B C 1
ATOM 2562 O O . ALA B 2 48 ? 29.149 8.472 -15.254 1.00 30.52 48 ALA B O 1
ATOM 2564 N N . GLN B 2 49 ? 27.769 8.995 -13.531 1.00 27.48 49 GLN B N 1
ATOM 2565 C CA . GLN B 2 49 ? 28.471 8.227 -12.501 1.00 27.27 49 GLN B CA 1
ATOM 2566 C C . GLN B 2 49 ? 27.773 6.886 -12.284 1.00 31.15 49 GLN B C 1
ATOM 2567 O O . GLN B 2 49 ? 26.586 6.849 -11.954 1.00 30.58 49 GLN B O 1
ATOM 2573 N N . TYR B 2 50 ? 28.510 5.788 -12.504 1.00 27.87 50 TYR B N 1
ATOM 2574 C CA . TYR B 2 50 ? 28.013 4.418 -12.387 1.00 27.71 50 TYR B CA 1
ATOM 2575 C C . TYR B 2 50 ? 28.448 3.804 -11.058 1.00 32.01 50 TYR B C 1
ATOM 2576 O O . TYR B 2 50 ? 29.642 3.797 -10.748 1.00 31.71 50 TYR B O 1
ATOM 2585 N N . SER B 2 51 ? 27.477 3.309 -10.265 1.00 28.78 51 SER B N 1
ATOM 2586 C CA . SER B 2 51 ? 27.748 2.690 -8.964 1.00 28.76 51 SER B CA 1
ATOM 2587 C C . SER B 2 51 ? 28.389 1.310 -9.114 1.00 33.14 51 SER B C 1
ATOM 2588 O O . SER B 2 51 ? 28.178 0.632 -10.123 1.00 32.69 51 SER B O 1
ATOM 2591 N N . ASP B 2 52 ? 29.169 0.903 -8.098 1.00 30.10 52 ASP B N 1
ATOM 2592 C CA . ASP B 2 52 ? 29.867 -0.384 -8.045 1.00 30.08 52 ASP B CA 1
ATOM 2593 C C . ASP B 2 52 ? 28.874 -1.541 -7.943 1.00 33.64 52 ASP B C 1
ATOM 2594 O O . ASP B 2 52 ? 27.808 -1.377 -7.342 1.00 33.25 52 ASP B O 1
ATOM 2599 N N . MET B 2 53 ? 29.215 -2.697 -8.546 1.00 29.91 53 MET B N 1
ATOM 2600 C CA . MET B 2 53 ? 28.359 -3.885 -8.570 1.00 29.56 53 MET B CA 1
ATOM 2601 C C . MET B 2 53 ? 28.058 -4.451 -7.183 1.00 32.63 53 MET B C 1
ATOM 2602 O O . MET B 2 53 ? 28.964 -4.876 -6.461 1.00 32.25 53 MET B O 1
ATOM 2607 N N . SER B 2 54 ? 26.766 -4.423 -6.822 1.00 28.49 54 SER B N 1
ATOM 2608 C CA . SER B 2 54 ? 26.230 -4.900 -5.550 1.00 27.98 54 SER B CA 1
ATOM 2609 C C . SER B 2 54 ? 24.963 -5.724 -5.793 1.00 30.96 54 SER B C 1
ATOM 2610 O O . SER B 2 54 ? 24.226 -5.455 -6.746 1.00 30.42 54 SER B O 1
ATOM 2613 N N . PHE B 2 55 ? 24.716 -6.729 -4.939 1.00 27.05 55 PHE B N 1
ATOM 2614 C CA . PHE B 2 55 ? 23.551 -7.608 -5.060 1.00 26.63 55 PHE B CA 1
ATOM 2615 C C . PHE B 2 55 ? 22.707 -7.686 -3.783 1.00 30.46 55 PHE B C 1
ATOM 2616 O O . PHE B 2 55 ? 23.203 -7.393 -2.694 1.00 29.71 55 PHE B O 1
ATOM 2624 N N . ASN B 2 56 ? 21.430 -8.095 -3.932 1.00 27.38 56 ASN B N 1
ATOM 2625 C CA . ASN B 2 56 ? 20.463 -8.224 -2.840 1.00 27.39 56 ASN B CA 1
ATOM 2626 C C . ASN B 2 56 ? 20.333 -9.662 -2.300 1.00 31.65 56 ASN B C 1
ATOM 2627 O O . ASN B 2 56 ? 21.065 -10.552 -2.737 1.00 31.04 56 ASN B O 1
ATOM 2632 N N . ASP B 2 57 ? 19.398 -9.863 -1.338 1.00 28.61 57 ASP B N 1
ATOM 2633 C CA . ASP B 2 57 ? 19.058 -11.108 -0.633 1.00 28.58 57 ASP B CA 1
ATOM 2634 C C . ASP B 2 57 ? 18.941 -12.349 -1.531 1.00 32.16 57 ASP B C 1
ATOM 2635 O O . ASP B 2 57 ? 19.455 -13.411 -1.176 1.00 31.89 57 ASP B O 1
ATOM 2640 N N . ASP B 2 58 ? 18.257 -12.209 -2.682 1.00 28.26 58 ASP B N 1
ATOM 2641 C CA . ASP B 2 58 ? 18.018 -13.271 -3.667 1.00 27.85 58 ASP B CA 1
ATOM 2642 C C . ASP B 2 58 ? 19.124 -13.373 -4.742 1.00 31.00 58 ASP B C 1
ATOM 2643 O O . ASP B 2 58 ? 18.897 -13.959 -5.807 1.00 30.54 58 ASP B O 1
ATOM 2648 N N . TRP B 2 59 ? 20.320 -12.803 -4.451 1.00 26.98 59 TRP B N 1
ATOM 2649 C CA . TRP B 2 59 ? 21.518 -12.747 -5.307 1.00 26.55 59 TRP B CA 1
ATOM 2650 C C . TRP B 2 59 ? 21.341 -11.864 -6.567 1.00 29.62 59 TRP B C 1
ATOM 2651 O O . TRP B 2 59 ? 22.268 -11.768 -7.374 1.00 29.20 59 TRP B O 1
ATOM 2662 N N . THR B 2 60 ? 20.178 -11.198 -6.719 1.00 25.57 60 THR B N 1
ATOM 2663 C CA . THR B 2 60 ? 19.906 -10.328 -7.869 1.00 25.07 60 THR B CA 1
ATOM 2664 C C . THR B 2 60 ? 20.662 -9.006 -7.739 1.00 27.88 60 THR B C 1
ATOM 2665 O O . THR B 2 60 ? 20.650 -8.387 -6.672 1.00 27.39 60 THR B O 1
ATOM 2669 N N . PHE B 2 61 ? 21.321 -8.588 -8.828 1.00 23.62 61 PHE B N 1
ATOM 2670 C CA . PHE B 2 61 ? 22.150 -7.383 -8.895 1.00 23.18 61 PHE B CA 1
ATOM 2671 C C . PHE B 2 61 ? 21.367 -6.073 -8.965 1.00 26.81 61 PHE B C 1
ATOM 2672 O O . PHE B 2 61 ? 20.199 -6.059 -9.360 1.00 26.51 61 PHE B O 1
ATOM 2680 N N . GLN B 2 62 ? 22.029 -4.970 -8.570 1.00 23.10 62 GLN B N 1
ATOM 2681 C CA . GLN B 2 62 ? 21.479 -3.613 -8.585 1.00 22.80 62 GLN B CA 1
ATOM 2682 C C . GLN B 2 62 ? 22.543 -2.568 -8.930 1.00 26.50 62 GLN B C 1
ATOM 2683 O O . GLN B 2 62 ? 23.704 -2.719 -8.539 1.00 26.10 62 GLN B O 1
ATOM 2689 N N . ARG B 2 63 ? 22.145 -1.517 -9.671 1.00 22.79 63 ARG B N 1
ATOM 2690 C CA . ARG B 2 63 ? 23.039 -0.430 -10.070 1.00 22.50 63 ARG B CA 1
ATOM 2691 C C . ARG B 2 63 ? 22.314 0.913 -10.154 1.00 25.98 63 ARG B C 1
ATOM 2692 O O . ARG B 2 63 ? 21.227 0.999 -10.730 1.00 25.39 63 ARG B O 1
ATOM 2700 N N . LEU B 2 64 ? 22.941 1.959 -9.590 1.00 22.47 64 LEU B N 1
ATOM 2701 C CA . LEU B 2 64 ? 22.444 3.331 -9.608 1.00 22.24 64 LEU B CA 1
ATOM 2702 C C . LEU B 2 64 ? 23.327 4.177 -10.525 1.00 26.06 64 LEU B C 1
ATOM 2703 O O . LEU B 2 64 ? 24.550 4.199 -10.367 1.00 25.43 64 LEU B O 1
ATOM 2708 N N . VAL B 2 65 ? 22.700 4.854 -11.497 1.00 22.72 65 VAL B N 1
ATOM 2709 C CA . VAL B 2 65 ? 23.394 5.721 -12.446 1.00 22.52 65 VAL B CA 1
ATOM 2710 C C . VAL B 2 65 ? 22.878 7.147 -12.247 1.00 26.39 65 VAL B C 1
ATOM 2711 O O . VAL B 2 65 ? 21.693 7.413 -12.462 1.00 25.86 65 VAL B O 1
ATOM 2715 N N . HIS B 2 66 ? 23.764 8.044 -11.789 1.00 23.12 66 HIS B N 1
ATOM 2716 C CA . HIS B 2 66 ? 23.425 9.439 -11.519 1.00 22.98 66 HIS B CA 1
ATOM 2717 C C . HIS B 2 66 ? 24.333 10.427 -12.244 1.00 27.07 66 HIS B C 1
ATOM 2718 O O . HIS B 2 66 ? 25.533 10.182 -12.372 1.00 26.47 66 HIS B O 1
ATOM 2725 N N . ALA B 2 67 ? 23.755 11.545 -12.714 1.00 24.05 67 ALA B N 1
ATOM 2726 C CA . ALA B 2 67 ? 24.486 12.597 -13.421 1.00 24.08 67 ALA B CA 1
ATOM 2727 C C . ALA B 2 67 ? 23.973 13.986 -13.052 1.00 28.48 67 ALA B C 1
ATOM 2728 O O . ALA B 2 67 ? 22.760 14.205 -12.998 1.00 28.00 67 ALA B O 1
ATOM 2730 N N . ASP B 2 68 ? 24.908 14.922 -12.800 1.00 25.45 68 ASP B N 1
ATOM 2731 C CA . ASP B 2 68 ? 24.614 16.317 -12.464 1.00 25.39 68 ASP B CA 1
ATOM 2732 C C . ASP B 2 68 ? 24.103 17.017 -13.725 1.00 29.21 68 ASP B C 1
ATOM 2733 O O . ASP B 2 68 ? 24.754 16.942 -14.771 1.00 28.99 68 ASP B O 1
ATOM 2738 N N . PHE B 2 69 ? 22.916 17.648 -13.643 1.00 25.51 69 PHE B N 1
ATOM 2739 C CA . PHE B 2 69 ? 22.285 18.303 -14.792 1.00 25.21 69 PHE B CA 1
ATOM 2740 C C . PHE B 2 69 ? 21.397 19.487 -14.409 1.00 29.31 69 PHE B C 1
ATOM 2741 O O . PHE B 2 69 ? 20.949 19.579 -13.269 1.00 28.74 69 PHE B O 1
ATOM 2749 N N . THR B 2 70 ? 21.106 20.361 -15.383 1.00 26.37 70 THR B N 1
ATOM 2750 C CA . THR B 2 70 ? 20.212 21.502 -15.208 1.00 26.45 70 THR B CA 1
ATOM 2751 C C . THR B 2 70 ? 18.977 21.232 -16.088 1.00 31.24 70 THR B C 1
ATOM 2752 O O . THR B 2 70 ? 19.120 21.186 -17.314 1.00 30.89 70 THR B O 1
ATOM 2756 N N . PRO B 2 71 ? 17.779 20.985 -15.493 1.00 28.46 71 PRO B N 1
ATOM 2757 C CA . PRO B 2 71 ? 16.593 20.695 -16.319 1.00 28.52 71 PRO B CA 1
ATOM 2758 C C . PRO B 2 71 ? 16.154 21.878 -17.175 1.00 33.21 71 PRO B C 1
ATOM 2759 O O . PRO B 2 71 ? 15.836 22.952 -16.655 1.00 32.73 71 PRO B O 1
ATOM 2763 N N . SER B 2 72 ? 16.181 21.676 -18.501 1.00 30.42 72 SER B N 1
ATOM 2764 C CA . SER B 2 72 ? 15.802 22.673 -19.500 1.00 30.41 72 SER B CA 1
ATOM 2765 C C . SER B 2 72 ? 14.330 22.522 -19.870 1.00 34.45 72 SER B C 1
ATOM 2766 O O . SER B 2 72 ? 13.826 21.398 -19.954 1.00 34.09 72 SER B O 1
ATOM 2769 N N . SER B 2 73 ? 13.644 23.658 -20.088 1.00 31.06 73 SER B N 1
ATOM 2770 C CA . SER B 2 73 ? 12.232 23.699 -20.470 1.00 30.84 73 SER B CA 1
ATOM 2771 C C . SER B 2 73 ? 12.071 23.251 -21.923 1.00 34.09 73 SER B C 1
ATOM 2772 O O . SER B 2 73 ? 12.801 23.720 -22.801 1.00 33.66 73 SER B O 1
ATOM 2775 N N . GLY B 2 74 ? 11.138 22.330 -22.149 1.00 30.21 74 GLY B N 1
ATOM 2776 C CA . GLY B 2 74 ? 10.859 21.773 -23.469 1.00 29.80 74 GLY B CA 1
ATOM 2777 C C . GLY B 2 74 ? 11.794 20.649 -23.875 1.00 32.93 74 GLY B C 1
ATOM 2778 O O . GLY B 2 74 ? 11.845 20.286 -25.054 1.00 32.59 74 GLY B O 1
ATOM 2779 N N . SER B 2 75 ? 12.541 20.091 -22.901 1.00 28.79 75 SER B N 1
ATOM 2780 C CA . SER B 2 75 ? 13.480 18.986 -23.106 1.00 28.19 75 SER B CA 1
ATOM 2781 C C . SER B 2 75 ? 12.980 17.719 -22.416 1.00 31.02 75 SER B C 1
ATOM 2782 O O . SER B 2 75 ? 12.422 17.794 -21.319 1.00 30.50 75 SER B O 1
ATOM 2785 N N . THR B 2 76 ? 13.177 16.559 -23.064 1.00 26.97 76 THR B N 1
ATOM 2786 C CA . THR B 2 76 ? 12.748 15.262 -22.539 1.00 26.44 76 THR B CA 1
ATOM 2787 C C . THR B 2 76 ? 13.943 14.482 -21.987 1.00 29.37 76 THR B C 1
ATOM 2788 O O . THR B 2 76 ? 14.903 14.219 -22.716 1.00 28.85 76 THR B O 1
ATOM 2792 N N . TYR B 2 77 ? 13.881 14.125 -20.694 1.00 25.26 77 TYR B N 1
ATOM 2793 C CA . TYR B 2 77 ? 14.926 13.364 -20.011 1.00 24.66 77 TYR B CA 1
ATOM 2794 C C . TYR B 2 77 ? 14.451 11.933 -19.781 1.00 28.16 77 TYR B C 1
ATOM 2795 O O . TYR B 2 77 ? 13.372 11.722 -19.221 1.00 27.60 77 TYR B O 1
ATOM 2804 N N . ALA B 2 78 ? 15.239 10.952 -20.255 1.00 24.42 78 ALA B N 1
ATOM 2805 C CA . ALA B 2 78 ? 14.897 9.533 -20.150 1.00 24.05 78 ALA B CA 1
ATOM 2806 C C . ALA B 2 78 ? 16.091 8.633 -19.805 1.00 27.60 78 ALA B C 1
ATOM 2807 O O . ALA B 2 78 ? 17.226 9.106 -19.738 1.00 26.98 78 ALA B O 1
ATOM 2809 N N . CYS B 2 79 ? 15.820 7.334 -19.575 1.00 24.04 79 CYS B N 1
ATOM 2810 C CA . CYS B 2 79 ? 16.831 6.337 -19.243 1.00 23.66 79 CYS B CA 1
ATOM 2811 C C . CYS B 2 79 ? 16.661 5.084 -20.106 1.00 27.31 79 CYS B C 1
ATOM 2812 O O . CYS B 2 79 ? 15.611 4.442 -20.053 1.00 26.89 79 CYS B O 1
ATOM 2815 N N . LYS B 2 80 ? 17.692 4.751 -20.908 1.00 23.75 80 LYS B N 1
ATOM 2816 C CA . LYS B 2 80 ? 17.709 3.584 -21.795 1.00 23.47 80 LYS B CA 1
ATOM 2817 C C . LYS B 2 80 ? 18.409 2.412 -21.105 1.00 27.54 80 LYS B C 1
ATOM 2818 O O . LYS B 2 80 ? 19.534 2.565 -20.621 1.00 26.98 80 LYS B O 1
ATOM 2824 N N . VAL B 2 81 ? 17.731 1.250 -21.047 1.00 24.28 81 VAL B N 1
ATOM 2825 C CA . VAL B 2 81 ? 18.245 0.037 -20.401 1.00 24.16 81 VAL B CA 1
ATOM 2826 C C . VAL B 2 81 ? 18.369 -1.115 -21.409 1.00 28.34 81 VAL B C 1
ATOM 2827 O O . VAL B 2 81 ? 17.394 -1.456 -22.084 1.00 27.80 81 VAL B O 1
ATOM 2831 N N . GLU B 2 82 ? 19.577 -1.704 -21.501 1.00 25.24 82 GLU B N 1
ATOM 2832 C CA . GLU B 2 82 ? 19.883 -2.834 -22.379 1.00 25.26 82 GLU B CA 1
ATOM 2833 C C . GLU B 2 82 ? 20.368 -4.027 -21.554 1.00 29.61 82 GLU B C 1
ATOM 2834 O O . GLU B 2 82 ? 21.342 -3.911 -20.803 1.00 29.00 82 GLU B O 1
ATOM 2840 N N . HIS B 2 83 ? 19.659 -5.161 -21.677 1.00 26.67 83 HIS B N 1
ATOM 2841 C CA . HIS B 2 83 ? 19.943 -6.418 -20.979 1.00 26.69 83 HIS B CA 1
ATOM 2842 C C . HIS B 2 83 ? 19.574 -7.586 -21.896 1.00 31.44 83 HIS B C 1
ATOM 2843 O O . HIS B 2 83 ? 18.656 -7.451 -22.711 1.00 30.99 83 HIS B O 1
ATOM 2850 N N . GLU B 2 84 ? 20.280 -8.730 -21.765 1.00 28.83 84 GLU B N 1
ATOM 2851 C CA . GLU B 2 84 ? 20.048 -9.920 -22.599 1.00 29.10 84 GLU B CA 1
ATOM 2852 C C . GLU B 2 84 ? 18.676 -10.591 -22.361 1.00 33.56 84 GLU B C 1
ATOM 2853 O O . GLU B 2 84 ? 18.211 -11.338 -23.224 1.00 33.20 84 GLU B O 1
ATOM 2859 N N . THR B 2 85 ? 18.032 -10.305 -21.212 1.00 30.56 85 THR B N 1
ATOM 2860 C CA . THR B 2 85 ? 16.711 -10.837 -20.857 1.00 30.66 85 THR B CA 1
ATOM 2861 C C . THR B 2 85 ? 15.571 -9.948 -21.395 1.00 35.08 85 THR B C 1
ATOM 2862 O O . THR B 2 85 ? 14.403 -10.336 -21.310 1.00 34.61 85 THR B O 1
ATOM 2866 N N . LEU B 2 86 ? 15.914 -8.765 -21.950 1.00 32.21 86 LEU B N 1
ATOM 2867 C CA . LEU B 2 86 ? 14.949 -7.785 -22.458 1.00 32.34 86 LEU B CA 1
ATOM 2868 C C . LEU B 2 86 ? 14.564 -7.931 -23.935 1.00 37.05 86 LEU B C 1
ATOM 2869 O O . LEU B 2 86 ? 13.474 -7.485 -24.301 1.00 36.86 86 LEU B O 1
ATOM 2874 N N . LYS B 2 87 ? 15.450 -8.514 -24.783 1.00 34.07 87 LYS B N 1
ATOM 2875 C CA . LYS B 2 87 ? 15.266 -8.697 -26.238 1.00 34.16 87 LYS B CA 1
ATOM 2876 C C . LYS B 2 87 ? 15.395 -7.352 -26.983 1.00 38.37 87 LYS B C 1
ATOM 2877 O O . LYS B 2 87 ? 16.285 -7.206 -27.823 1.00 37.98 87 LYS B O 1
ATOM 2883 N N . GLU B 2 88 ? 14.521 -6.379 -26.659 1.00 35.13 88 GLU B N 1
ATOM 2884 C CA . GLU B 2 88 ? 14.512 -5.025 -27.220 1.00 34.96 88 GLU B CA 1
ATOM 2885 C C . GLU B 2 88 ? 14.797 -4.008 -26.098 1.00 38.57 88 GLU B C 1
ATOM 2886 O O . GLU B 2 88 ? 14.293 -4.200 -24.987 1.00 38.29 88 GLU B O 1
ATOM 2892 N N . PRO B 2 89 ? 15.593 -2.933 -26.347 1.00 34.75 89 PRO B N 1
ATOM 2893 C CA . PRO B 2 89 ? 15.888 -1.967 -25.268 1.00 34.33 89 PRO B CA 1
ATOM 2894 C C . PRO B 2 89 ? 14.669 -1.216 -24.731 1.00 37.54 89 PRO B C 1
ATOM 2895 O O . PRO B 2 89 ? 13.799 -0.813 -25.506 1.00 37.10 89 PRO B O 1
ATOM 2899 N N . GLN B 2 90 ? 14.609 -1.044 -23.396 1.00 33.59 90 GLN B N 1
ATOM 2900 C CA . GLN B 2 90 ? 13.516 -0.357 -22.704 1.00 33.18 90 GLN B CA 1
ATOM 2901 C C . GLN B 2 90 ? 13.921 1.052 -22.272 1.00 36.38 90 GLN B C 1
ATOM 2902 O O . GLN B 2 90 ? 14.991 1.237 -21.688 1.00 35.78 90 GLN B O 1
ATOM 2908 N N . VAL B 2 91 ? 13.062 2.042 -22.572 1.00 32.62 91 VAL B N 1
ATOM 2909 C CA . VAL B 2 91 ? 13.285 3.454 -22.248 1.00 32.25 91 VAL B CA 1
ATOM 2910 C C . VAL B 2 91 ? 12.279 3.914 -21.182 1.00 35.75 91 VAL B C 1
ATOM 2911 O O . VAL B 2 91 ? 11.073 3.712 -21.343 1.00 35.30 91 VAL B O 1
ATOM 2915 N N . TYR B 2 92 ? 12.789 4.518 -20.091 1.00 32.02 92 TYR B N 1
ATOM 2916 C CA . TYR B 2 92 ? 11.990 4.992 -18.960 1.00 31.65 92 TYR B CA 1
ATOM 2917 C C . TYR B 2 92 ? 11.996 6.520 -18.875 1.00 35.22 92 TYR B C 1
ATOM 2918 O O . TYR B 2 92 ? 13.057 7.127 -18.719 1.00 34.70 92 TYR B O 1
ATOM 2927 N N . LYS B 2 93 ? 10.804 7.131 -19.011 1.00 31.70 93 LYS B N 1
ATOM 2928 C CA . LYS B 2 93 ? 10.585 8.581 -19.011 1.00 31.41 93 LYS B CA 1
ATOM 2929 C C . LYS B 2 93 ? 10.560 9.194 -17.611 1.00 34.81 93 LYS B C 1
ATOM 2930 O O . LYS B 2 93 ? 9.885 8.676 -16.717 1.00 34.46 93 LYS B O 1
ATOM 2936 N N . TRP B 2 94 ? 11.276 10.321 -17.441 1.00 30.84 94 TRP B N 1
ATOM 2937 C CA . TRP B 2 94 ? 11.307 11.092 -16.201 1.00 30.37 94 TRP B CA 1
ATOM 2938 C C . TRP B 2 94 ? 10.360 12.275 -16.347 1.00 34.50 94 TRP B C 1
ATOM 2939 O O . TRP B 2 94 ? 10.434 13.007 -17.339 1.00 33.86 94 TRP B O 1
ATOM 2950 N N . ASP B 2 95 ? 9.468 12.455 -15.366 1.00 31.55 95 ASP B N 1
ATOM 2951 C CA . ASP B 2 95 ? 8.516 13.559 -15.373 1.00 31.61 95 ASP B CA 1
ATOM 2952 C C . ASP B 2 95 ? 8.893 14.585 -14.298 1.00 35.69 95 ASP B C 1
ATOM 2953 O O . ASP B 2 95 ? 8.972 14.224 -13.119 1.00 35.19 95 ASP B O 1
ATOM 2958 N N . PRO B 2 96 ? 9.148 15.861 -14.681 1.00 32.55 96 PRO B N 1
ATOM 2959 C CA . PRO B 2 96 ? 9.510 16.871 -13.669 1.00 32.45 96 PRO B CA 1
ATOM 2960 C C . PRO B 2 96 ? 8.352 17.270 -12.750 1.00 36.58 96 PRO B C 1
ATOM 2961 O O . PRO B 2 96 ? 8.591 17.681 -11.613 1.00 36.12 96 PRO B O 1
ATOM 2965 N N . GLU B 2 97 ? 7.104 17.144 -13.244 1.00 33.36 97 GLU B N 1
ATOM 2966 C CA . GLU B 2 97 ? 5.887 17.494 -12.508 1.00 33.30 97 GLU B CA 1
ATOM 2967 C C . GLU B 2 97 ? 5.031 16.263 -12.141 1.00 37.15 97 GLU B C 1
ATOM 2968 O O . GLU B 2 97 ? 3.799 16.350 -12.120 1.00 36.72 97 GLU B O 1
ATOM 2974 N N . PHE B 2 98 ? 5.695 15.121 -11.839 1.00 33.66 98 PHE B N 1
ATOM 2975 C CA . PHE B 2 98 ? 5.063 13.858 -11.432 1.00 36.21 98 PHE B CA 1
ATOM 2976 C C . PHE B 2 98 ? 6.047 12.940 -10.705 1.00 47.25 98 PHE B C 1
ATOM 2977 O O . PHE B 2 98 ? 5.678 12.402 -9.640 1.00 49.06 98 PHE B O 1
ATOM 2986 N N . TYR C 3 1 ? 36.741 -5.380 8.744 1.00 24.43 1 TYR C N 1
ATOM 2987 C CA . TYR C 3 1 ? 37.917 -6.238 8.762 1.00 24.13 1 TYR C CA 1
ATOM 2988 C C . TYR C 3 1 ? 37.575 -7.513 8.004 1.00 27.62 1 TYR C C 1
ATOM 2989 O O . TYR C 3 1 ? 36.822 -8.353 8.504 1.00 27.25 1 TYR C O 1
ATOM 2998 N N . GLU C 3 2 ? 38.083 -7.623 6.768 1.00 23.87 2 GLU C N 1
ATOM 2999 C CA . GLU C 3 2 ? 37.796 -8.748 5.887 1.00 23.60 2 GLU C CA 1
ATOM 3000 C C . GLU C 3 2 ? 38.493 -10.049 6.286 1.00 27.33 2 GLU C C 1
ATOM 3001 O O . GLU C 3 2 ? 39.605 -10.047 6.815 1.00 26.69 2 GLU C O 1
ATOM 3007 N N . LEU C 3 3 ? 37.794 -11.159 6.021 1.00 24.06 3 LEU C N 1
ATOM 3008 C CA . LEU C 3 3 ? 38.184 -12.545 6.243 1.00 23.91 3 LEU C CA 1
ATOM 3009 C C . LEU C 3 3 ? 39.265 -12.949 5.223 1.00 27.78 3 LEU C C 1
ATOM 3010 O O . LEU C 3 3 ? 39.303 -12.393 4.122 1.00 27.33 3 LEU C O 1
ATOM 3015 N N . ASP C 3 4 ? 40.136 -13.913 5.598 1.00 24.45 4 ASP C N 1
ATOM 3016 C CA . ASP C 3 4 ? 41.231 -14.439 4.772 1.00 24.30 4 ASP C CA 1
ATOM 3017 C C . ASP C 3 4 ? 40.749 -15.001 3.425 1.00 27.77 4 ASP C C 1
ATOM 3018 O O . ASP C 3 4 ? 39.639 -15.533 3.337 1.00 27.21 4 ASP C O 1
ATOM 3023 N N . GLU C 3 5 ? 41.594 -14.869 2.382 1.00 24.17 5 GLU C N 1
ATOM 3024 C CA . GLU C 3 5 ? 41.329 -15.299 1.002 1.00 23.86 5 GLU C CA 1
ATOM 3025 C C . GLU C 3 5 ? 41.089 -16.812 0.831 1.00 27.11 5 GLU C C 1
ATOM 3026 O O . GLU C 3 5 ? 40.392 -17.204 -0.108 1.00 26.62 5 GLU C O 1
ATOM 3032 N N . LYS C 3 6 ? 41.659 -17.649 1.728 1.00 23.26 6 LYS C N 1
ATOM 3033 C CA . LYS C 3 6 ? 41.529 -19.113 1.686 1.00 22.90 6 LYS C CA 1
ATOM 3034 C C . LYS C 3 6 ? 40.084 -19.607 1.887 1.00 26.67 6 LYS C C 1
ATOM 3035 O O . LYS C 3 6 ? 39.754 -20.715 1.460 1.00 26.16 6 LYS C O 1
ATOM 3041 N N . PHE C 3 7 ? 39.230 -18.773 2.513 1.00 23.23 7 PHE C N 1
ATOM 3042 C CA . PHE C 3 7 ? 37.822 -19.068 2.785 1.00 23.05 7 PHE C CA 1
ATOM 3043 C C . PHE C 3 7 ? 36.901 -18.786 1.583 1.00 26.73 7 PHE C C 1
ATOM 3044 O O . PHE C 3 7 ? 35.701 -19.060 1.650 1.00 26.27 7 PHE C O 1
ATOM 3052 N N . ASP C 3 8 ? 37.464 -18.256 0.484 1.00 23.30 8 ASP C N 1
ATOM 3053 C CA . ASP C 3 8 ? 36.733 -17.978 -0.753 1.00 23.11 8 ASP C CA 1
ATOM 3054 C C . ASP C 3 8 ? 36.919 -19.114 -1.773 1.00 27.22 8 ASP C C 1
ATOM 3055 O O . ASP C 3 8 ? 36.318 -19.078 -2.848 1.00 26.70 8 ASP C O 1
ATOM 3060 N N . ARG C 3 9 ? 37.743 -20.128 -1.417 1.00 24.16 9 ARG C N 1
ATOM 3061 C CA . ARG C 3 9 ? 38.073 -21.290 -2.246 1.00 24.09 9 ARG C CA 1
ATOM 3062 C C . ARG C 3 9 ? 36.859 -22.161 -2.571 1.00 27.76 9 ARG C C 1
ATOM 3063 O O . ARG C 3 9 ? 36.094 -22.525 -1.675 1.00 27.42 9 ARG C O 1
ATOM 3071 N N . LEU C 3 10 ? 36.696 -22.483 -3.865 1.00 24.22 10 LEU C N 1
ATOM 3072 C CA . LEU C 3 10 ? 35.620 -23.326 -4.383 1.00 26.43 10 LEU C CA 1
ATOM 3073 C C . LEU C 3 10 ? 36.190 -24.512 -5.166 1.00 38.59 10 LEU C C 1
ATOM 3074 O O . LEU C 3 10 ? 35.594 -25.606 -5.102 1.00 40.92 10 LEU C O 1
#

Nearest PDB structures (foldseek):
  4cvz-assembly1_A  TM=1.004E+00  e=9.610E-56  Gallus gallus
  4cw1-assembly2_D  TM=9.908E-01  e=1.637E-48  Gallus gallus
  7wbi-assembly1_A  TM=9.882E-01  e=1.491E-47  Gallus gallus
  6irl-assembly1_A  TM=9.804E-01  e=2.736E-46  Gallus gallus
  4g42-assembly1_A  TM=9.793E-01  e=7.323E-45  Gallus gallus

B-factor: mean 30.27, std 10.56, range [5.08, 96.39]

Organism: Gallus gallus (NCBI:txid9031)

Sequence (384 aa):
LHTLRYIRTAMTDPGPGLPWFVDVGYVDGELFMHYNSTARRAVPRTEWIAANTDQQYWDRETQIVQGSEQINRENLDILRRRYNQTGGSHTVQWMSGCDILEDGTIRGYHQAAYDGRDFVAFDKGTMTLTAAVPEAVPTKRKWEEGGYAEGLKQYLEETCVEWLRRYVEYGKAELGRRERPEVRVWGKEADGILTLSCRAHGFYPRPIVVSWLKDGAVRGQDAQSGGIVPNGDGTYHTWVTIDAQPGDGDKYQCRVEHASLPQPGLYSWRSGGGLNDLTPKVQVYSRFPASAGTKNVLNCFAAGFHPPKISITLMKDGVPMEGAQYSDMSFNDDWTFQRLVHADFTPSSGSTYACKVEHETLKEPQVYKWDPEFYELDEKFDRL

GO terms:
  GO:0009986 cell surface (C, IDA)
  GO:0042605 peptide antigen binding (F, IDA)

Secondary structure (DSSP, 8-state):
-EEEEEEEEEES---TT--SEEEEEEETTEEEEEEETTT-S-EE-SHHHHHH--HHHHHHHHHHHHHHHHHHHHHHHHHHHHTT--SS--EEEEEEEEEE-TTS-EEEEEEEEETTEEEEEEETTTTEEEESSGGGHHHHHHHHHHTHHHHHHHIIIIIHHHHHHHHHHHTHHHHT--B--EEEEEEEEETTEEEEEEEEEEEBSS--EEEEEETTEE-TTTEEE---EE-TTS-EEEEEEEEE-TT-GGGEEEEEE-TTSSS-EEE-TTTTGGGG-/---EEEEEESS---TT--EEEEEEEEEESSS--EEEEEESSSBPSSPEEPPPEE-TTS-EEEEEEEEE-PPTT--EEEEEE-TTTSS-EEEE--TT-/-PPPGGGG--

Foldseek 3Di:
DWKKKKKWKAKPCDDPPAFRIWIWIDIPNHTFWTDGPVVLFIDGDDPLVPVVDDVVVRVVVSVVVNVVNVVVVVVQVVLCVLVVHDDDIKMKIWMWIWDQDPVRDIDTWTFMDIPPHGAWTADLVVLAIDGPDPSSVVVRVVCVVVVCSVVRNCCSVPVRVVVSVVSCVSCVCVLPDWDAWQKAWDWDDDPQKIKIKIKTHFTPDQDKDKFKAAQNHTDVPQKDWPHWADDPVGGIMIMIMGIDGPPRQQRMWIWIDDPNDPDIDIAGNVCGGNVVD/DDKDKDKDWPDQADAQDKTKIKIKIKQDPPPDKDKFKDKQNHGDPDKDKDDWDHDPVRIIMIMIMDIDGDHPPIWIWMWIDDPVPVDIDIGTDDSVD/DDDDPVVVPD

Radius of gyration: 23.12 Å; Cα contacts (8 Å, |Δi|>4): 829; chains: 3; bounding box: 61×59×50 Å

Solvent-accessible surface area: 18795 Å² total; per-residue (Å²): 135,46,37,0,55,1,12,4,0,1,8,41,54,25,17,134,90,56,32,50,0,4,0,1,0,43,0,46,49,33,46,0,0,16,0,20,18,114,63,99,82,1,61,48,113,28,151,19,0,48,91,72,22,86,118,141,19,12,61,56,0,8,111,21,0,51,16,5,7,96,25,1,114,58,0,7,58,39,0,64,161,54,66,130,60,142,45,64,41,15,3,2,0,1,30,0,0,0,8,11,49,154,114,46,72,58,115,12,65,2,52,1,1,8,47,23,175,67,2,3,37,18,66,32,76,94,86,52,7,72,32,64,36,113,60,0,61,56,0,43,130,78,8,100,164,49,45,44,24,130,28,0,50,108,13,0,65,109,40,0,10,96,59,0,130,86,0,22,116,69,0,135,87,59,35,50,152,144,80,175,14,73,1,33,8,58,21,95,99,58,144,41,79,15,37,0,0,0,32,0,8,1,0,29,35,116,99,25,84,21,14,1,13,54,108,55,56,76,85,53,168,77,21,116,71,32,37,45,8,34,5,41,97,34,19,20,0,5,56,7,15,5,86,8,117,71,72,37,8,77,97,18,55,0,67,0,62,16,47,21,37,141,137,65,14,98,27,25,92,198,54,29,2,18,132,106,173,119,65,6,129,19,27,11,1,6,24,92,19,34,57,92,64,72,124,4,20,0,0,0,19,0,24,11,0,36,12,4,83,12,53,4,37,2,21,91,81,57,95,92,25,170,48,27,104,105,36,42,7,13,14,68,154,95,18,12,0,44,11,14,0,42,0,88,20,69,15,55,109,88,32,66,5,12,0,71,0,85,18,126,60,33,196,113,58,83,82,61,141,15,37,66,120,30,55,2,12,55,50,102,9,3,60,2